Protein AF-A4WMM9-F1 (afdb_monomer_lite)

Foldseek 3Di:
DVVVVVVVVVVVVVVVVVVVVVVPDDDDDDDDDDDDDDDDDDDDDDDDDDDDDDDDDDDDDDDDDDDDDDDDDDDDDDDDDDDDDDDDDDDPDDPPDPPDFADKAKEKAFQWDPPLQQLLQVQQCVVVVLQVDFLADPWFPDKHWFADPVNVVVNCVPLANHSVSSVVLRVLALLHDAPVRVVVLVVVVVVQFVWDDKFFWFWQAWKFWFLDDDPPDGHGDTATETEGEQVRQQVQCCQFQVHGDGLQDLEKEWEPVCCVRDPQQDKIKMKGFRYWDDDPPPDTRTTIITIGIYGYTYTNHGYPGGHIYGYPNNVSRGTDGRPGTTIMIIIGRPLCNVLSNLSSLLSSLVSSLVCLVSLVVVCVSVVNPDSVVVNVVSVVSNVVSVVVNVVSCVVVVRD

Secondary structure (DSSP, 8-state):
-HHHHHHHHHHHHHHHHHHHHHTT-------------------------------------------------------------------------------EEEEEEE-S-TTHHHHHHHHHHHHHTGGGS-S-TTTEEEEEEEE-HHHHHHHTTSS--SHHHHHHHHHH-TT---HHHHHHHHHHHHTTS----EEEEEEEEEEEE-SEE-SS-EE--EEEEEEE-HHHHHHHHHHHTSSPPPTTSSEEEE-GGGGGTS-TT-EEEEEEEEEEE--SSS---EEEEEEEEEEEEE-SSEESS--EEEEHHHHHTTSPPPSS--EEEEEEEGGGHHHHHHHHHHHHHHHHHT-HHHHHHHHHHTT-S-THHHHHHHHHHHHHHHHHHHHHHHHTT--

pLDDT: mean 73.91, std 25.84, range [20.5, 98.44]

Organism: Pyrobaculum arsenaticum (strain DSM 13514 / JCM 11321 / PZ6) (NCBI:txid340102)

Radius of gyration: 29.29 Å; chains: 1; bounding box: 60×99×82 Å

Structure (mmCIF, N/CA/C/O backbone):
data_AF-A4WMM9-F1
#
_entry.id   AF-A4WMM9-F1
#
loop_
_atom_site.group_PDB
_atom_site.id
_atom_site.type_symbol
_atom_site.label_atom_id
_atom_site.label_alt_id
_atom_site.label_comp_id
_atom_site.label_asym_id
_atom_site.label_entity_id
_atom_site.label_seq_id
_atom_site.pdbx_PDB_ins_code
_atom_site.Cartn_x
_atom_site.Cartn_y
_atom_site.Cartn_z
_atom_site.occupancy
_atom_site.B_iso_or_equiv
_atom_site.auth_seq_id
_atom_site.auth_comp_id
_atom_site.auth_asym_id
_atom_site.auth_atom_id
_atom_site.pdbx_PDB_model_num
ATOM 1 N N . MET A 1 1 ? 8.704 61.345 -8.704 1.00 51.88 1 MET A N 1
ATOM 2 C CA . MET A 1 1 ? 9.148 59.951 -8.956 1.00 51.88 1 MET A CA 1
ATOM 3 C C . MET A 1 1 ? 8.765 58.938 -7.867 1.00 51.88 1 MET A C 1
ATOM 5 O O . MET A 1 1 ? 8.431 57.825 -8.236 1.00 51.88 1 MET A O 1
ATOM 9 N N . ARG A 1 2 ? 8.743 59.265 -6.562 1.00 49.59 2 ARG A N 1
ATOM 10 C CA . ARG A 1 2 ? 8.404 58.278 -5.503 1.00 49.59 2 ARG A CA 1
ATOM 11 C C . ARG A 1 2 ? 6.903 57.993 -5.297 1.00 49.59 2 ARG A C 1
ATOM 13 O O . ARG A 1 2 ? 6.556 56.898 -4.880 1.00 49.59 2 ARG A O 1
ATOM 20 N N . TRP A 1 3 ? 6.018 58.923 -5.657 1.00 40.81 3 TRP A N 1
ATOM 21 C CA . TRP A 1 3 ? 4.562 58.747 -5.518 1.00 40.81 3 TRP A CA 1
ATOM 22 C C . TRP A 1 3 ? 3.926 57.869 -6.606 1.00 40.81 3 TRP A C 1
ATOM 24 O O . TRP A 1 3 ? 2.980 57.141 -6.329 1.00 40.81 3 TRP A O 1
ATOM 34 N N . ALA A 1 4 ? 4.483 57.872 -7.822 1.00 47.44 4 ALA A N 1
ATOM 35 C CA . ALA A 1 4 ? 3.980 57.052 -8.924 1.00 47.44 4 ALA A CA 1
ATOM 36 C C . ALA A 1 4 ? 4.176 55.549 -8.665 1.00 47.44 4 ALA A C 1
ATOM 38 O O . ALA A 1 4 ? 3.280 54.776 -8.965 1.00 47.44 4 ALA A O 1
ATOM 39 N N . LEU A 1 5 ? 5.298 55.160 -8.042 1.00 48.28 5 LEU A N 1
ATOM 40 C CA . LEU A 1 5 ? 5.598 53.769 -7.672 1.00 48.28 5 LEU A CA 1
ATOM 41 C C . LEU A 1 5 ? 4.720 53.255 -6.521 1.00 48.28 5 LEU A C 1
ATOM 43 O O . LEU A 1 5 ? 4.349 52.085 -6.503 1.00 48.28 5 LEU A O 1
ATOM 47 N N . PHE A 1 6 ? 4.351 54.132 -5.583 1.00 56.47 6 PHE A N 1
ATOM 48 C CA . PHE A 1 6 ? 3.405 53.787 -4.520 1.00 56.47 6 PHE A CA 1
ATOM 49 C C . PHE A 1 6 ? 1.987 53.589 -5.069 1.00 56.47 6 PHE A C 1
ATOM 51 O O . PHE A 1 6 ? 1.308 52.643 -4.681 1.00 56.47 6 PHE A O 1
ATOM 58 N N . LEU A 1 7 ? 1.559 54.424 -6.021 1.00 57.28 7 LEU A N 1
ATOM 59 C CA . LEU A 1 7 ? 0.257 54.278 -6.674 1.00 57.28 7 LEU A CA 1
ATOM 60 C C . LEU A 1 7 ? 0.168 53.005 -7.526 1.00 57.28 7 LEU A C 1
ATOM 62 O O . LEU A 1 7 ? -0.847 52.318 -7.454 1.00 57.28 7 LEU A O 1
ATOM 66 N N . THR A 1 8 ? 1.219 52.617 -8.259 1.00 58.78 8 THR A N 1
ATOM 67 C CA . THR A 1 8 ? 1.220 51.331 -8.982 1.00 58.78 8 THR A CA 1
ATOM 68 C C . THR A 1 8 ? 1.204 50.134 -8.041 1.00 58.78 8 THR A C 1
ATOM 70 O O . THR A 1 8 ? 0.468 49.187 -8.300 1.00 58.78 8 THR A O 1
ATOM 73 N N . ALA A 1 9 ? 1.943 50.172 -6.929 1.00 58.72 9 ALA A N 1
ATOM 74 C CA . ALA A 1 9 ? 1.926 49.085 -5.950 1.00 58.72 9 ALA A CA 1
ATOM 75 C C . ALA A 1 9 ? 0.540 48.903 -5.304 1.00 58.72 9 ALA A C 1
ATOM 77 O O . ALA A 1 9 ? 0.071 47.775 -5.155 1.00 58.72 9 ALA A O 1
ATOM 78 N N . VAL A 1 10 ? -0.150 50.004 -4.987 1.00 68.81 10 VAL A N 1
ATOM 79 C CA . VAL A 1 10 ? -1.508 49.964 -4.420 1.00 68.81 10 VAL A CA 1
ATOM 80 C C . VAL A 1 10 ? -2.532 49.481 -5.451 1.00 68.81 10 VAL A C 1
ATOM 82 O O . VAL A 1 10 ? -3.365 48.641 -5.123 1.00 68.81 10 VAL A O 1
ATOM 85 N N . VAL A 1 11 ? -2.448 49.926 -6.710 1.00 64.69 11 VAL A N 1
ATOM 86 C CA . VAL A 1 11 ? -3.347 49.455 -7.782 1.00 64.69 11 VAL A CA 1
ATOM 87 C C . VAL A 1 11 ? -3.153 47.961 -8.056 1.00 64.69 11 VAL A C 1
ATOM 89 O O . VAL A 1 11 ? -4.136 47.237 -8.199 1.00 64.69 11 VAL A O 1
ATOM 92 N N . ILE A 1 12 ? -1.911 47.468 -8.056 1.00 65.69 12 ILE A N 1
ATOM 93 C CA . ILE A 1 12 ? -1.621 46.036 -8.221 1.00 65.69 12 ILE A CA 1
ATOM 94 C C . ILE A 1 12 ? -2.173 45.232 -7.037 1.00 65.69 12 ILE A C 1
ATOM 96 O O . ILE A 1 12 ? -2.803 44.200 -7.250 1.00 65.69 12 ILE A O 1
ATOM 100 N N . ALA A 1 13 ? -2.017 45.717 -5.802 1.00 63.16 13 ALA A N 1
ATOM 101 C CA . ALA A 1 13 ? -2.561 45.044 -4.623 1.00 63.16 13 ALA A CA 1
ATOM 102 C C . ALA A 1 13 ? -4.100 44.967 -4.646 1.00 63.16 13 ALA A C 1
ATOM 104 O O . ALA A 1 13 ? -4.667 43.928 -4.312 1.00 63.16 13 ALA A O 1
ATOM 105 N N . VAL A 1 14 ? -4.779 46.026 -5.104 1.00 68.19 14 VAL A N 1
ATOM 106 C CA . VAL A 1 14 ? -6.246 46.050 -5.244 1.00 68.19 14 VAL A CA 1
ATOM 107 C C . VAL A 1 14 ? -6.721 45.124 -6.369 1.00 68.19 14 VAL A C 1
ATOM 109 O O . VAL A 1 14 ? -7.717 44.424 -6.196 1.00 68.19 14 VAL A O 1
ATOM 112 N N . LEU A 1 15 ? -5.998 45.047 -7.491 1.00 59.00 15 LEU A N 1
ATOM 113 C CA . LEU A 1 15 ? -6.321 44.129 -8.590 1.00 59.00 15 LEU A CA 1
ATOM 114 C C . LEU A 1 15 ? -6.115 42.658 -8.200 1.00 59.00 15 LEU A C 1
ATOM 116 O O . LEU A 1 15 ? -6.938 41.814 -8.550 1.00 59.00 15 LEU A O 1
ATOM 120 N N . VAL A 1 16 ? -5.066 42.351 -7.431 1.00 61.44 16 VAL A N 1
ATOM 121 C CA . VAL A 1 16 ? -4.812 40.995 -6.915 1.00 61.44 16 VAL A CA 1
ATOM 122 C C . VAL A 1 16 ? -5.872 40.600 -5.886 1.00 61.44 16 VAL A C 1
ATOM 124 O O . VAL A 1 16 ? -6.413 39.499 -5.965 1.00 61.44 16 VAL A O 1
ATOM 127 N N . ALA A 1 17 ? -6.247 41.504 -4.977 1.00 62.44 17 ALA A N 1
ATOM 128 C CA . ALA A 1 17 ? -7.333 41.256 -4.031 1.00 62.44 17 ALA A CA 1
ATOM 129 C C . ALA A 1 17 ? -8.687 41.068 -4.743 1.00 62.44 17 ALA A C 1
ATOM 131 O O . ALA A 1 17 ? -9.438 40.159 -4.396 1.00 62.44 17 ALA A O 1
ATOM 132 N N . GLY A 1 18 ? -8.971 41.859 -5.785 1.00 56.75 18 GLY A N 1
ATOM 133 C CA . GLY A 1 18 ? -10.176 41.722 -6.608 1.00 56.75 18 GLY A CA 1
ATOM 134 C C . GLY A 1 18 ? -10.239 40.401 -7.381 1.00 56.75 18 GLY A C 1
ATOM 135 O O . GLY A 1 18 ? -11.294 39.773 -7.424 1.00 56.75 18 GLY A O 1
ATOM 136 N N . ALA A 1 19 ? -9.114 39.933 -7.931 1.00 51.94 19 ALA A N 1
ATOM 137 C CA . ALA A 1 19 ? -9.034 38.651 -8.635 1.00 51.94 19 ALA A CA 1
ATOM 138 C C . ALA A 1 19 ? -9.226 37.449 -7.693 1.00 51.94 19 ALA A C 1
ATOM 140 O O . ALA A 1 19 ? -9.904 36.486 -8.049 1.00 51.94 19 ALA A O 1
ATOM 141 N N . ILE A 1 20 ? -8.693 37.529 -6.469 1.00 54.03 20 ILE A N 1
ATOM 142 C CA . ILE A 1 20 ? -8.886 36.499 -5.437 1.00 54.03 20 ILE A CA 1
ATOM 143 C C . ILE A 1 20 ? -10.347 36.475 -4.965 1.00 54.03 20 ILE A C 1
ATOM 145 O O . ILE A 1 20 ? -10.908 35.402 -4.749 1.00 54.03 20 ILE A O 1
ATOM 149 N N . TRP A 1 21 ? -10.996 37.638 -4.861 1.00 47.94 21 TRP A N 1
ATOM 150 C CA . TRP A 1 21 ? -12.397 37.724 -4.445 1.00 47.94 21 TRP A CA 1
ATOM 151 C C . TRP A 1 21 ? -13.375 37.287 -5.549 1.00 47.94 21 TRP A C 1
ATOM 153 O O . TRP A 1 21 ? -14.373 36.627 -5.263 1.00 47.94 21 TRP A O 1
ATOM 163 N N . ALA A 1 22 ? -13.063 37.566 -6.819 1.00 50.50 22 ALA A N 1
ATOM 164 C CA . ALA A 1 22 ? -13.851 37.110 -7.967 1.00 50.50 22 ALA A CA 1
ATOM 165 C C . ALA A 1 22 ? -13.714 35.597 -8.235 1.00 50.50 22 ALA A C 1
ATOM 167 O O . ALA A 1 22 ? -14.655 34.978 -8.728 1.00 50.50 22 ALA A O 1
ATOM 168 N N . GLY A 1 23 ? -12.580 34.987 -7.873 1.00 39.09 23 GLY A N 1
ATOM 169 C CA . GLY A 1 23 ? -12.356 33.541 -7.986 1.00 39.09 23 GLY A CA 1
ATOM 170 C C . GLY A 1 23 ? -13.050 32.691 -6.914 1.00 39.09 23 GLY A C 1
ATOM 171 O O . GLY A 1 23 ? -13.033 31.467 -7.013 1.00 39.09 23 GLY A O 1
ATOM 172 N N . ALA A 1 24 ? -13.663 33.312 -5.899 1.00 40.22 24 ALA A N 1
ATOM 173 C CA . ALA A 1 24 ? -14.235 32.626 -4.738 1.00 40.22 24 ALA A CA 1
ATOM 174 C C . ALA A 1 24 ? -15.775 32.516 -4.739 1.00 40.22 24 ALA A C 1
ATOM 176 O O . ALA A 1 24 ? -16.354 32.132 -3.723 1.00 40.22 24 ALA A O 1
ATOM 177 N N . GLN A 1 25 ? -16.466 32.813 -5.850 1.00 33.28 25 GLN A N 1
ATOM 178 C CA . GLN A 1 25 ? -17.899 32.506 -5.970 1.00 33.28 25 GLN A CA 1
ATOM 179 C C . GLN A 1 25 ? -18.149 31.216 -6.766 1.00 33.28 25 GLN A C 1
ATOM 181 O O . GLN A 1 25 ? -17.789 31.148 -7.942 1.00 33.28 25 GLN A O 1
ATOM 186 N N . PRO A 1 26 ? -18.842 30.215 -6.191 1.00 40.00 26 PRO A N 1
ATOM 187 C CA . PRO A 1 26 ? -19.345 29.086 -6.952 1.00 40.00 26 PRO A CA 1
ATOM 188 C C . PRO A 1 26 ? -20.655 29.497 -7.637 1.00 40.00 26 PRO A C 1
ATOM 190 O O . PRO A 1 26 ? -21.659 29.772 -6.978 1.00 40.00 26 PRO A O 1
ATOM 193 N N . ARG A 1 27 ? -20.674 29.529 -8.971 1.00 30.80 27 ARG A N 1
ATOM 194 C CA . ARG A 1 27 ? -21.920 29.546 -9.751 1.00 30.80 27 ARG A CA 1
ATOM 195 C C . ARG A 1 27 ? -21.920 28.380 -10.725 1.00 30.80 27 ARG A C 1
ATOM 197 O O . ARG A 1 27 ? -21.039 28.254 -11.567 1.00 30.80 27 ARG A O 1
ATOM 204 N N . GLY A 1 28 ? -22.902 27.507 -10.535 1.00 27.38 28 GLY A N 1
ATOM 205 C CA . GLY A 1 28 ? -23.141 26.345 -11.369 1.00 27.38 28 GLY A CA 1
ATOM 206 C C . GLY A 1 28 ? -23.859 26.654 -12.684 1.00 27.38 28 GLY A C 1
ATOM 207 O O . GLY A 1 28 ? -24.421 27.726 -12.876 1.00 27.38 28 GLY A O 1
ATOM 208 N N . ALA A 1 29 ? -23.866 25.605 -13.506 1.00 27.69 29 ALA A N 1
ATOM 209 C CA . ALA A 1 29 ? -24.785 25.253 -14.587 1.00 27.69 29 ALA A CA 1
ATOM 210 C C . ALA A 1 29 ? -24.895 26.129 -15.861 1.00 27.69 29 ALA A C 1
ATOM 212 O O . ALA A 1 29 ? -25.306 27.284 -15.841 1.00 27.69 29 ALA A O 1
ATOM 213 N N . SER A 1 30 ? -24.748 25.400 -16.981 1.00 27.20 30 SER A N 1
ATOM 214 C CA . SER A 1 30 ? -25.452 25.498 -18.278 1.00 27.20 30 SER A CA 1
ATOM 215 C C . SER A 1 30 ? -24.702 26.061 -19.504 1.00 27.20 30 SER A C 1
ATOM 217 O O . SER A 1 30 ? -24.240 27.192 -19.512 1.00 27.20 30 SER A O 1
ATOM 219 N N . GLY A 1 31 ? -24.665 25.238 -20.567 1.00 23.50 31 GLY A N 1
ATOM 220 C CA . GLY A 1 31 ? -25.195 25.603 -21.892 1.00 23.50 31 GLY A CA 1
ATOM 221 C C . GLY A 1 31 ? -24.289 26.260 -22.952 1.00 23.50 31 GLY A C 1
ATOM 222 O O . GLY A 1 31 ? -24.132 27.467 -22.956 1.00 23.50 31 GLY A O 1
ATOM 223 N N . ALA A 1 32 ? -23.887 25.447 -23.942 1.00 25.61 32 ALA A N 1
ATOM 224 C CA . ALA A 1 32 ? -23.883 25.698 -25.401 1.00 25.61 32 ALA A CA 1
ATOM 225 C C . ALA A 1 32 ? -22.975 26.770 -26.090 1.00 25.61 32 ALA A C 1
ATOM 227 O O . ALA A 1 32 ? -23.178 27.967 -25.957 1.00 25.61 32 ALA A O 1
ATOM 228 N N . VAL A 1 33 ? -22.093 26.247 -26.971 1.00 26.09 33 VAL A N 1
ATOM 229 C CA . VAL A 1 33 ? -21.741 26.626 -28.376 1.00 26.09 33 VAL A CA 1
ATOM 230 C C . VAL A 1 33 ? -21.338 28.077 -28.733 1.00 26.09 33 VAL A C 1
ATOM 232 O O . VAL A 1 33 ? -22.182 28.961 -28.712 1.00 26.09 33 VAL A O 1
ATOM 235 N N . ALA A 1 34 ? -20.115 28.272 -29.277 1.00 25.88 34 ALA A N 1
ATOM 236 C CA . ALA A 1 34 ? -19.846 28.727 -30.667 1.00 25.88 34 ALA A CA 1
ATOM 237 C C . ALA A 1 34 ? -18.336 28.937 -30.975 1.00 25.88 34 ALA A C 1
ATOM 239 O O . ALA A 1 34 ? -17.499 28.974 -30.081 1.00 25.88 34 ALA A O 1
ATOM 240 N N . VAL A 1 35 ? -18.040 29.000 -32.277 1.00 28.62 35 VAL A N 1
ATOM 241 C CA . VAL A 1 35 ? -16.791 28.789 -33.042 1.00 28.62 35 VAL A CA 1
ATOM 242 C C . VAL A 1 35 ? -16.050 30.109 -33.397 1.00 28.62 35 VAL A C 1
ATOM 244 O O . VAL A 1 35 ? -16.637 31.175 -33.256 1.00 28.62 35 VAL A O 1
ATOM 247 N N . GLU A 1 36 ? -14.819 29.973 -33.944 1.00 26.64 36 GLU A N 1
ATOM 248 C CA . GLU A 1 36 ? -13.979 30.920 -34.748 1.00 26.64 36 GLU A CA 1
ATOM 249 C C . GLU A 1 36 ? -13.044 31.895 -33.981 1.00 26.64 36 GLU A C 1
ATOM 251 O O . GLU A 1 36 ? -13.459 32.535 -33.030 1.00 26.64 36 GLU A O 1
ATOM 256 N N . GLY A 1 37 ? -11.756 32.119 -34.311 1.00 22.78 37 GLY A N 1
ATOM 257 C CA . GLY A 1 37 ? -10.853 31.606 -35.349 1.00 22.78 37 GLY A CA 1
ATOM 258 C C . GLY A 1 37 ? -9.458 32.301 -35.338 1.00 22.78 37 GLY A C 1
ATOM 259 O O . GLY A 1 37 ? -9.309 33.408 -34.834 1.00 22.78 37 GLY A O 1
ATOM 260 N N . ALA A 1 38 ? -8.471 31.622 -35.952 1.00 23.61 38 ALA A N 1
ATOM 261 C CA . ALA A 1 38 ? -7.243 32.094 -36.638 1.00 23.61 38 ALA A CA 1
ATOM 262 C C . ALA A 1 38 ? -6.073 32.807 -35.895 1.00 23.61 38 ALA A C 1
ATOM 264 O O . ALA A 1 38 ? -6.163 33.977 -35.536 1.00 23.61 38 ALA A O 1
ATOM 265 N N . LYS A 1 39 ? -4.875 32.180 -35.896 1.00 26.81 39 LYS A N 1
ATOM 266 C CA . LYS A 1 39 ? -3.739 32.470 -36.822 1.00 26.81 39 LYS A CA 1
ATOM 267 C C . LYS A 1 39 ? -2.456 31.692 -36.447 1.00 26.81 39 LYS A C 1
ATOM 269 O O . LYS A 1 39 ? -1.956 31.792 -35.333 1.00 26.81 39 LYS A O 1
ATOM 274 N N . THR A 1 40 ? -1.921 30.958 -37.422 1.00 25.16 40 THR A N 1
ATOM 275 C CA . THR A 1 40 ? -0.584 30.329 -37.485 1.00 25.16 40 THR A CA 1
ATOM 276 C C . THR A 1 40 ? 0.528 31.366 -37.741 1.00 25.16 40 THR A C 1
ATOM 278 O O . THR A 1 40 ? 0.237 32.478 -38.191 1.00 25.16 40 THR A O 1
ATOM 281 N N . PRO A 1 41 ? 1.809 30.999 -37.524 1.00 30.00 41 PRO A N 1
ATOM 282 C CA . PRO A 1 41 ? 2.632 30.727 -38.703 1.00 30.00 41 PRO A CA 1
ATOM 283 C C . PRO A 1 41 ? 3.501 29.457 -38.634 1.00 30.00 41 PRO A C 1
ATOM 285 O O . PRO A 1 41 ? 3.893 28.954 -37.587 1.00 30.00 41 PRO A O 1
ATOM 288 N N . THR A 1 42 ? 3.749 28.999 -39.853 1.00 23.95 42 THR A N 1
ATOM 289 C CA . THR A 1 42 ? 4.448 27.856 -40.443 1.00 23.95 42 THR A CA 1
ATOM 290 C C . THR A 1 42 ? 5.944 27.720 -40.103 1.00 23.95 42 THR A C 1
ATOM 292 O O . THR A 1 42 ? 6.666 28.714 -40.112 1.00 23.95 42 THR A O 1
ATOM 295 N N . TYR A 1 43 ? 6.441 26.479 -39.991 1.00 22.64 43 TYR A N 1
ATOM 296 C CA . TYR A 1 43 ? 7.759 26.085 -40.519 1.00 22.64 43 TYR A CA 1
ATOM 297 C C . TYR A 1 43 ? 7.710 24.643 -41.063 1.00 22.64 43 TYR A C 1
ATOM 299 O O . TYR A 1 43 ? 6.896 23.835 -40.623 1.00 22.64 43 TYR A O 1
ATOM 307 N N . VAL A 1 44 ? 8.529 24.395 -42.084 1.00 24.86 44 VAL A N 1
ATOM 308 C CA . VAL A 1 44 ? 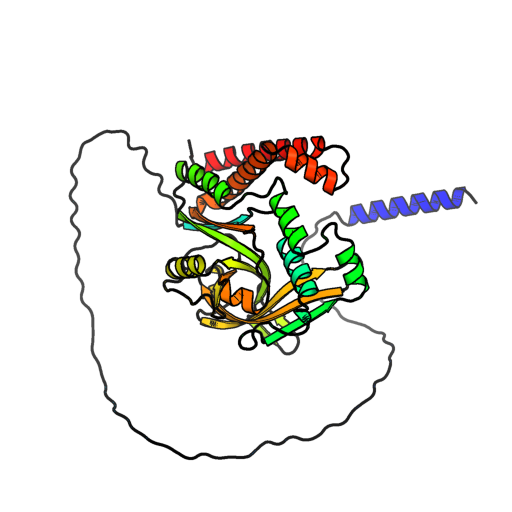8.422 23.368 -43.134 1.00 24.86 44 VAL A CA 1
ATOM 309 C C . VAL A 1 44 ? 9.202 22.079 -42.805 1.00 24.86 44 VAL A C 1
ATOM 311 O O . VAL A 1 44 ? 10.220 22.117 -42.120 1.00 24.86 44 VAL A O 1
ATOM 314 N N . GLU A 1 45 ? 8.679 20.968 -43.335 1.00 25.00 45 GLU A N 1
ATOM 315 C CA . GLU A 1 45 ? 9.159 19.570 -43.394 1.00 25.00 45 GLU A CA 1
ATOM 316 C C . GLU A 1 45 ? 10.605 19.354 -43.898 1.00 25.00 45 GLU A C 1
ATOM 318 O O . GLU A 1 45 ? 11.179 20.207 -44.578 1.00 25.00 45 GLU A O 1
ATOM 323 N N . PRO A 1 46 ? 11.127 18.121 -43.727 1.00 23.61 46 PRO A N 1
ATOM 324 C CA . PRO A 1 46 ? 11.476 17.362 -44.927 1.00 23.61 46 PRO A CA 1
ATOM 325 C C . PRO A 1 46 ? 10.822 15.973 -45.001 1.00 23.61 46 PRO A C 1
ATOM 327 O O . PRO A 1 46 ? 10.771 15.207 -44.040 1.00 23.61 46 PRO A O 1
ATOM 330 N N . SER A 1 47 ? 10.367 15.691 -46.220 1.00 23.69 47 SER A N 1
ATOM 331 C CA . SER A 1 47 ? 9.724 14.485 -46.740 1.00 23.69 47 SER A CA 1
ATOM 332 C C . SER A 1 47 ? 10.686 13.293 -46.878 1.00 23.69 47 SER A C 1
ATOM 334 O O . SER A 1 47 ? 11.853 13.479 -47.225 1.00 23.69 47 SER A O 1
ATOM 336 N N . ALA A 1 48 ? 10.178 12.065 -46.716 1.00 24.19 48 ALA A N 1
ATOM 337 C CA . ALA A 1 48 ? 10.789 10.857 -47.278 1.00 24.19 48 ALA A CA 1
ATOM 338 C C . ALA A 1 48 ? 9.724 9.802 -47.659 1.00 24.19 48 ALA A C 1
ATOM 340 O O . ALA A 1 48 ? 9.100 9.176 -46.810 1.00 24.19 48 ALA A O 1
ATOM 341 N N . ALA A 1 49 ? 9.533 9.687 -48.975 1.00 22.97 49 ALA A N 1
ATOM 342 C CA . ALA A 1 49 ? 9.036 8.594 -49.821 1.00 22.97 49 ALA A CA 1
ATOM 343 C C . ALA A 1 49 ? 8.546 7.247 -49.209 1.00 22.97 49 ALA A C 1
ATOM 345 O O . ALA A 1 49 ? 9.270 6.551 -48.504 1.00 22.97 49 ALA A O 1
ATOM 346 N N . LEU A 1 50 ? 7.355 6.818 -49.659 1.00 24.98 50 LEU A N 1
ATOM 347 C CA . LEU A 1 50 ? 6.926 5.411 -49.891 1.00 24.98 50 LEU A CA 1
ATOM 348 C C . LEU A 1 50 ? 7.562 4.875 -51.209 1.00 24.98 50 LEU A C 1
ATOM 350 O O . LEU A 1 50 ? 8.037 5.735 -51.957 1.00 24.98 50 LEU A O 1
ATOM 354 N N . PRO A 1 51 ? 7.526 3.568 -51.617 1.00 32.72 51 PRO A N 1
ATOM 355 C CA . PRO A 1 51 ? 6.717 2.389 -51.191 1.00 32.72 51 PRO A CA 1
ATOM 356 C C . PRO A 1 51 ? 7.585 1.062 -51.150 1.00 32.72 51 PRO A C 1
ATOM 358 O O . PRO A 1 51 ? 8.803 1.205 -51.040 1.00 32.72 51 PRO A O 1
ATOM 361 N N . PRO A 1 52 ? 7.097 -0.211 -51.283 1.00 32.22 52 PRO A N 1
ATOM 362 C CA . PRO A 1 52 ? 5.724 -0.717 -51.405 1.00 32.22 52 PRO A CA 1
ATOM 363 C C . PRO A 1 52 ? 5.309 -1.917 -50.520 1.00 32.22 52 PRO A C 1
ATOM 365 O O . PRO A 1 52 ? 6.096 -2.650 -49.929 1.00 32.22 52 PRO A O 1
ATOM 368 N N . SER A 1 53 ? 3.988 -2.092 -50.524 1.00 28.77 53 SER A N 1
ATOM 369 C CA . SER A 1 53 ? 3.181 -3.269 -50.197 1.00 28.77 53 SER A CA 1
ATOM 370 C C . SER A 1 53 ? 3.695 -4.600 -50.761 1.00 28.77 53 SER A C 1
ATOM 372 O O . SER A 1 53 ? 4.126 -4.659 -51.913 1.00 28.77 53 SER A O 1
ATOM 374 N N . GLY A 1 54 ? 3.476 -5.679 -50.005 1.00 22.11 54 GLY A N 1
ATOM 375 C CA . GLY A 1 54 ? 3.539 -7.061 -50.480 1.00 22.11 54 GLY A CA 1
ATOM 376 C C . GLY A 1 54 ? 2.567 -7.949 -49.702 1.00 22.11 54 GLY A C 1
ATOM 377 O O . GLY A 1 54 ? 2.936 -8.538 -48.691 1.00 22.11 54 GLY A O 1
ATOM 378 N N . GLU A 1 55 ? 1.320 -8.023 -50.166 1.00 25.17 55 GLU A N 1
ATOM 379 C CA . GLU A 1 55 ? 0.444 -9.170 -49.915 1.00 25.17 55 GLU A CA 1
ATOM 380 C C . GLU A 1 55 ? 0.822 -10.326 -50.860 1.00 25.17 55 GLU A C 1
ATOM 382 O O . GLU A 1 55 ? 1.221 -10.095 -52.001 1.00 25.17 55 GLU A O 1
ATOM 387 N N . ALA A 1 56 ? 0.580 -11.550 -50.375 1.00 23.42 56 ALA A N 1
ATOM 388 C CA . ALA A 1 56 ? 0.495 -12.838 -51.080 1.00 23.42 56 ALA A CA 1
ATOM 389 C C . ALA A 1 56 ? 1.770 -13.700 -51.253 1.00 23.42 56 ALA A C 1
ATOM 391 O O . ALA A 1 56 ? 2.499 -13.595 -52.234 1.00 23.42 56 ALA A O 1
ATOM 392 N N . ALA A 1 57 ? 1.904 -14.699 -50.369 1.00 24.78 57 ALA A N 1
ATOM 393 C CA . ALA A 1 57 ? 2.163 -16.111 -50.709 1.00 24.78 57 ALA A CA 1
ATOM 394 C C . ALA A 1 57 ? 1.755 -16.979 -49.489 1.00 24.78 57 ALA A C 1
ATOM 396 O O . ALA A 1 57 ? 2.365 -16.870 -48.434 1.00 24.78 57 ALA A O 1
ATOM 397 N N . LEU A 1 58 ? 0.558 -17.579 -49.443 1.00 23.48 58 LEU A N 1
ATOM 398 C CA . LEU A 1 58 ? 0.100 -18.838 -50.066 1.00 23.48 58 LEU A CA 1
ATOM 399 C C . LEU A 1 58 ? 0.633 -20.140 -49.429 1.00 23.48 58 LEU A C 1
ATOM 401 O O . LEU A 1 58 ? 1.814 -20.439 -49.535 1.00 23.48 58 LEU A O 1
ATOM 405 N N . ARG A 1 59 ? -0.353 -20.951 -48.994 1.00 22.88 59 ARG A N 1
ATOM 406 C CA . ARG A 1 59 ? -0.442 -22.436 -48.957 1.00 22.88 59 ARG A CA 1
ATOM 407 C C . ARG A 1 59 ? 0.378 -23.163 -47.878 1.00 22.88 59 ARG A C 1
ATOM 409 O O . ARG A 1 59 ? 1.572 -22.960 -47.775 1.00 22.88 59 ARG A O 1
ATOM 416 N N . ALA A 1 60 ? -0.245 -23.885 -46.939 1.00 24.02 60 ALA A N 1
ATOM 417 C CA . ALA A 1 60 ? -1.103 -25.089 -47.032 1.00 24.02 60 ALA A CA 1
ATOM 418 C C . ALA A 1 60 ? -0.310 -26.398 -47.226 1.00 24.02 60 ALA A C 1
ATOM 420 O O . ALA A 1 60 ? 0.690 -26.387 -47.930 1.00 24.02 60 ALA A O 1
ATOM 421 N N . GLU A 1 61 ? -0.860 -27.479 -46.640 1.00 23.08 61 GLU A N 1
ATOM 422 C CA . GLU A 1 61 ? -0.390 -28.887 -46.532 1.00 23.08 61 GLU A CA 1
ATOM 423 C C . GLU A 1 61 ? 0.467 -29.169 -45.278 1.00 23.08 61 GLU A C 1
ATOM 425 O O . GLU A 1 61 ? 1.425 -28.458 -45.016 1.00 23.08 61 GLU A O 1
ATOM 430 N N . HIS A 1 62 ? 0.191 -30.126 -44.380 1.00 23.97 62 HIS A N 1
ATOM 431 C CA . HIS A 1 62 ? -0.660 -31.333 -44.320 1.00 23.97 62 HIS A CA 1
ATOM 432 C C . HIS A 1 62 ? -1.037 -31.571 -42.830 1.00 23.97 62 HIS A C 1
ATOM 434 O O . HIS A 1 62 ? -0.192 -31.389 -41.961 1.00 23.97 62 HIS A O 1
ATOM 440 N N . SER A 1 63 ? -2.299 -31.740 -42.408 1.00 23.39 63 SER A N 1
ATOM 441 C CA . SER A 1 63 ? -3.196 -32.920 -42.447 1.00 23.39 63 SER A CA 1
ATOM 442 C C . SER A 1 63 ? -2.723 -34.177 -41.694 1.00 23.39 63 SER A C 1
ATOM 444 O O . SER A 1 63 ? -1.785 -34.826 -42.137 1.00 23.39 63 SER A O 1
ATOM 446 N N . HIS A 1 64 ? -3.441 -34.528 -40.614 1.00 25.77 64 HIS A N 1
ATOM 447 C CA . HIS A 1 64 ? -4.120 -35.810 -40.288 1.00 25.77 64 HIS A CA 1
ATOM 448 C C . HIS A 1 64 ? -4.659 -35.661 -38.840 1.00 25.77 64 HIS A C 1
ATOM 450 O O . HIS A 1 64 ? -3.887 -35.320 -37.954 1.00 25.77 64 HIS A O 1
ATOM 456 N N . GLY A 1 65 ? -5.968 -35.671 -38.530 1.00 22.39 65 GLY A N 1
ATOM 457 C CA . GLY A 1 65 ? -7.001 -36.708 -38.754 1.00 22.39 65 GLY A CA 1
ATOM 458 C C . GLY A 1 65 ? -7.013 -37.647 -37.527 1.00 22.39 65 GLY A C 1
ATOM 459 O O . GLY A 1 65 ? -5.943 -38.100 -37.155 1.00 22.39 65 GLY A O 1
ATOM 460 N N . ALA A 1 66 ? -8.088 -37.991 -36.806 1.00 24.69 66 ALA A N 1
ATOM 461 C CA . ALA A 1 66 ? -9.545 -37.958 -36.978 1.00 24.69 66 ALA A CA 1
ATOM 462 C C . ALA A 1 66 ? -10.198 -38.028 -35.559 1.00 24.69 66 ALA A C 1
ATOM 464 O O . ALA A 1 66 ? -9.582 -38.559 -34.641 1.00 24.69 66 ALA A O 1
ATOM 465 N N . SER A 1 67 ? -11.279 -37.295 -35.260 1.00 23.70 67 SER A N 1
ATOM 466 C CA . SER A 1 67 ? -12.713 -37.675 -35.308 1.00 23.70 67 SER A CA 1
ATOM 467 C C . SER A 1 67 ? -13.156 -38.846 -34.409 1.00 23.70 67 SER A C 1
ATOM 469 O O . SER A 1 67 ? -12.740 -39.980 -34.626 1.00 23.70 67 SER A O 1
ATOM 471 N N . ALA A 1 68 ? -14.084 -38.561 -33.483 1.00 25.56 68 ALA A N 1
ATOM 472 C CA . ALA A 1 68 ? -15.326 -39.323 -33.306 1.00 25.56 68 ALA A CA 1
ATOM 473 C C . ALA A 1 68 ? -16.370 -38.477 -32.542 1.00 25.56 68 ALA A C 1
ATOM 475 O O . ALA A 1 68 ? -16.142 -38.046 -31.412 1.00 25.56 68 ALA A O 1
ATOM 476 N N . ASP A 1 69 ? -17.494 -38.245 -33.217 1.00 23.66 69 ASP A N 1
ATOM 477 C CA . ASP A 1 69 ? -18.753 -37.655 -32.756 1.00 23.66 69 ASP A CA 1
ATOM 478 C C . ASP A 1 69 ? -19.554 -38.565 -31.809 1.00 23.66 69 ASP A C 1
ATOM 480 O O . ASP A 1 69 ? -19.443 -39.789 -31.880 1.00 23.66 69 ASP A O 1
ATOM 484 N N . ALA A 1 70 ? -20.439 -37.919 -31.032 1.00 24.69 70 ALA A N 1
ATOM 485 C CA . ALA A 1 70 ? -21.814 -38.293 -30.628 1.00 24.69 70 ALA A CA 1
ATOM 486 C C . ALA A 1 70 ? -22.060 -37.804 -29.182 1.00 24.69 70 ALA A C 1
ATOM 488 O O . ALA A 1 70 ? -21.250 -38.057 -28.303 1.00 24.69 70 ALA A O 1
ATOM 489 N N . GLY A 1 71 ? -23.117 -37.093 -28.789 1.00 20.50 71 GLY A N 1
ATOM 490 C CA . GLY A 1 71 ? -24.427 -36.868 -29.384 1.00 20.50 71 GLY A CA 1
ATOM 491 C C . GLY A 1 71 ? -25.511 -37.109 -28.316 1.00 20.50 71 GLY A C 1
ATOM 492 O O . GLY A 1 71 ? -25.676 -38.237 -27.876 1.00 20.50 71 GLY A O 1
ATOM 493 N N . LEU A 1 72 ? -26.276 -36.054 -27.993 1.00 24.34 72 LEU A N 1
ATOM 494 C CA . LEU A 1 72 ? -27.693 -36.051 -27.562 1.00 24.34 72 LEU A CA 1
ATOM 495 C C . LEU A 1 72 ? -28.114 -36.323 -26.087 1.00 24.34 72 LEU A C 1
ATOM 497 O O . LEU A 1 72 ? -28.045 -37.431 -25.578 1.00 24.34 72 LEU A O 1
ATOM 501 N N . GLN A 1 73 ? -28.770 -35.282 -25.539 1.00 23.42 73 GLN A N 1
ATOM 502 C CA . GLN A 1 73 ? -30.131 -35.245 -24.944 1.00 23.42 73 GLN A CA 1
ATOM 503 C C . GLN A 1 73 ? -30.453 -35.743 -23.515 1.00 23.42 73 GLN A C 1
ATOM 505 O O . GLN A 1 73 ? -30.114 -36.842 -23.102 1.00 23.42 73 GLN A O 1
ATOM 510 N N . GLY A 1 74 ? -31.325 -34.942 -22.871 1.00 23.52 74 GLY A N 1
ATOM 511 C CA . GLY A 1 74 ? -32.272 -35.316 -21.803 1.00 23.52 74 GLY A CA 1
ATOM 512 C C . GLY A 1 74 ? -31.828 -34.874 -20.403 1.00 23.52 74 GLY A C 1
ATOM 513 O O . GLY A 1 74 ? -30.710 -35.148 -20.008 1.00 23.52 74 GLY A O 1
ATOM 514 N N . GLY A 1 75 ? -32.593 -34.181 -19.558 1.00 22.75 75 GLY A N 1
ATOM 515 C CA . GLY A 1 75 ? -34.013 -33.852 -19.552 1.00 22.75 75 GLY A CA 1
ATOM 516 C C . GLY A 1 75 ? -34.502 -33.794 -18.095 1.00 22.75 75 GLY A C 1
ATOM 517 O O . GLY A 1 75 ? -34.669 -34.833 -17.479 1.00 22.75 75 GLY A O 1
ATOM 518 N N . GLY A 1 76 ? -34.762 -32.586 -17.584 1.00 23.22 76 GLY A N 1
ATOM 519 C CA . GLY A 1 76 ? -35.791 -32.296 -16.572 1.00 23.22 76 GLY A CA 1
ATOM 520 C C . GLY A 1 76 ? -35.554 -32.611 -15.074 1.00 23.22 76 GLY A C 1
ATOM 521 O O . GLY A 1 76 ? -34.718 -33.436 -14.732 1.00 23.22 76 GLY A O 1
ATOM 522 N N . PRO A 1 77 ? -36.291 -31.914 -14.176 1.00 47.53 77 PRO A N 1
ATOM 523 C CA . PRO A 1 77 ? -35.947 -31.657 -12.764 1.00 47.53 77 PRO A CA 1
ATOM 524 C C . PRO A 1 77 ? -36.789 -32.490 -11.774 1.00 47.53 77 PRO A C 1
ATOM 526 O O . PRO A 1 77 ? -37.763 -33.073 -12.221 1.00 47.53 77 PRO A O 1
ATOM 529 N N . LEU A 1 78 ? -36.502 -32.482 -10.452 1.00 26.97 78 LEU A N 1
ATOM 530 C CA . LEU A 1 78 ? -37.503 -32.721 -9.379 1.00 26.97 78 LEU A CA 1
ATOM 531 C C . LEU A 1 78 ? -36.994 -32.435 -7.933 1.00 26.97 78 LEU A C 1
ATOM 533 O O . LEU A 1 78 ? -36.065 -33.060 -7.436 1.00 26.97 78 LEU A O 1
ATOM 537 N N . ASN A 1 79 ? -37.673 -31.463 -7.310 1.00 25.25 79 ASN A N 1
ATOM 538 C CA . ASN A 1 79 ? -38.032 -31.163 -5.905 1.00 25.25 79 ASN A CA 1
ATOM 539 C C . ASN A 1 79 ? -37.716 -32.107 -4.713 1.00 25.25 79 ASN A C 1
ATOM 541 O O . ASN A 1 79 ? -37.853 -33.320 -4.810 1.00 25.25 79 ASN A O 1
ATOM 545 N N . GLY A 1 80 ? -37.586 -31.479 -3.524 1.00 24.92 80 GLY A N 1
ATOM 546 C CA . GLY A 1 80 ? -38.053 -32.001 -2.215 1.00 24.92 80 GLY A CA 1
ATOM 547 C C . GLY A 1 80 ? -37.150 -31.641 -1.017 1.00 24.92 80 GLY A C 1
ATOM 548 O O . GLY A 1 80 ? -36.146 -32.300 -0.801 1.00 24.92 80 GLY A O 1
ATOM 549 N N . TRP A 1 81 ? -37.332 -30.497 -0.338 1.00 24.03 81 TRP A N 1
ATOM 550 C CA . TRP A 1 81 ? -38.046 -30.340 0.956 1.00 24.03 81 TRP A CA 1
ATOM 551 C C . TRP A 1 81 ? -37.586 -31.255 2.114 1.00 24.03 81 TRP A C 1
ATOM 553 O O . TRP A 1 81 ? -37.892 -32.439 2.102 1.00 24.03 81 TRP A O 1
ATOM 563 N N . ALA A 1 82 ? -36.981 -30.676 3.166 1.00 26.11 82 ALA A N 1
ATOM 564 C CA . ALA A 1 82 ? -37.560 -30.579 4.526 1.00 26.11 82 ALA A CA 1
ATOM 565 C C . ALA A 1 82 ? -36.503 -30.237 5.602 1.00 26.11 82 ALA A C 1
ATOM 567 O O . ALA A 1 82 ? -35.451 -30.862 5.701 1.00 26.11 82 ALA A O 1
ATOM 568 N N . ALA A 1 83 ? -36.835 -29.254 6.441 1.00 28.47 83 ALA A N 1
ATOM 569 C CA . ALA A 1 83 ? -36.162 -28.925 7.698 1.00 28.47 83 ALA A CA 1
ATOM 570 C C . ALA A 1 83 ? -36.627 -29.844 8.846 1.00 28.47 83 ALA A C 1
ATOM 572 O O . ALA A 1 83 ? -37.729 -30.393 8.771 1.00 28.47 83 ALA A O 1
ATOM 573 N N . PRO A 1 84 ? -35.906 -29.860 9.981 1.00 29.81 84 PRO A N 1
ATOM 574 C CA . PRO A 1 84 ? -36.547 -30.020 11.276 1.00 29.81 84 PRO A CA 1
ATOM 575 C C . PRO A 1 84 ? -36.332 -28.778 12.150 1.00 29.81 84 PRO A C 1
ATOM 577 O O . PRO A 1 84 ? -35.220 -28.453 12.565 1.00 29.81 84 PRO A O 1
ATOM 580 N N . ASN A 1 85 ? -37.444 -28.117 12.475 1.00 31.44 85 ASN A N 1
ATOM 581 C CA . ASN A 1 85 ? -37.567 -27.326 13.692 1.00 31.44 85 ASN A CA 1
ATOM 582 C C . ASN A 1 85 ? -37.570 -28.277 14.895 1.00 31.44 85 ASN A C 1
ATOM 584 O O . ASN A 1 85 ? -38.403 -29.178 14.962 1.00 31.44 85 ASN A O 1
ATOM 588 N N . ALA A 1 86 ? -36.728 -28.005 15.886 1.00 30.22 86 ALA A N 1
ATOM 589 C CA . ALA A 1 86 ? -36.955 -28.437 17.258 1.00 30.22 86 ALA A CA 1
ATOM 590 C C . ALA A 1 86 ? -36.610 -27.270 18.189 1.00 30.22 86 ALA A C 1
ATOM 592 O O . ALA A 1 86 ? -35.447 -26.911 18.359 1.00 30.22 86 ALA A O 1
ATOM 593 N N . SER A 1 87 ? -37.641 -26.649 18.767 1.00 32.38 87 SER A N 1
ATOM 594 C CA . SER A 1 87 ? -37.482 -25.715 19.878 1.00 32.38 87 SER A CA 1
ATOM 595 C C . SER A 1 87 ? -37.403 -26.505 21.183 1.00 32.38 87 SER A C 1
ATOM 597 O O . SER A 1 87 ? -38.280 -27.330 21.439 1.00 32.38 87 SER A O 1
ATOM 599 N N . ALA A 1 88 ? -36.445 -26.181 22.045 1.00 33.19 88 ALA A N 1
ATOM 600 C CA . ALA A 1 88 ? -36.544 -26.431 23.477 1.00 33.19 88 ALA A CA 1
ATOM 601 C C . ALA A 1 88 ? -36.067 -25.177 24.223 1.00 33.19 88 ALA A C 1
ATOM 603 O O . ALA A 1 88 ? -34.957 -24.688 24.020 1.00 33.19 88 ALA A O 1
ATOM 604 N N . ARG A 1 89 ? -36.981 -24.623 25.023 1.00 33.09 89 ARG A N 1
ATOM 605 C CA . ARG A 1 89 ? -36.818 -23.455 25.896 1.00 33.09 89 ARG A CA 1
ATOM 606 C C . ARG A 1 89 ? -35.815 -23.726 27.021 1.00 33.09 89 ARG A C 1
ATOM 608 O O . ARG A 1 89 ? -35.807 -24.818 27.574 1.00 33.09 89 ARG A O 1
ATOM 615 N N . GLY A 1 90 ? -35.153 -22.655 27.465 1.00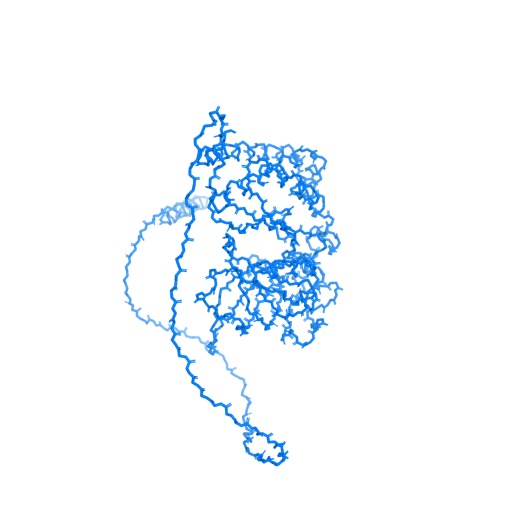 28.67 90 GLY A N 1
ATOM 616 C CA . GLY A 1 90 ? -34.824 -22.460 28.881 1.00 28.67 90 GLY A CA 1
ATOM 617 C C . GLY A 1 90 ? -33.339 -22.449 29.235 1.00 28.67 90 GLY A C 1
ATOM 618 O O . GLY A 1 90 ? -32.817 -23.438 29.728 1.00 28.67 90 GLY A O 1
ATOM 619 N N . SER A 1 91 ? -32.688 -21.296 29.077 1.00 29.80 91 SER A N 1
ATOM 620 C CA . SER A 1 91 ? -31.663 -20.824 30.017 1.00 29.80 91 SER A CA 1
ATOM 621 C C . SER A 1 91 ? -31.466 -19.326 29.790 1.00 29.80 91 SER A C 1
ATOM 623 O O . SER A 1 91 ? -30.850 -18.896 28.813 1.00 29.80 91 SER A O 1
ATOM 625 N N . GLU A 1 92 ? -32.065 -18.532 30.674 1.00 37.97 92 GLU A N 1
ATOM 626 C CA . GLU A 1 92 ? -31.718 -17.131 30.886 1.00 37.97 92 GLU A CA 1
ATOM 627 C C . GLU A 1 92 ? -30.293 -17.074 31.445 1.00 37.97 92 GLU A C 1
ATOM 629 O O . GLU A 1 92 ? -30.051 -17.138 32.645 1.00 37.97 92 GLU A O 1
ATOM 634 N N . GLY A 1 93 ? -29.328 -16.996 30.539 1.00 30.62 93 GLY A N 1
ATOM 635 C CA . GLY A 1 93 ? -27.979 -16.535 30.810 1.00 30.62 93 GLY A CA 1
ATOM 636 C C . GLY A 1 93 ? -27.695 -15.450 29.790 1.00 30.62 93 GLY A C 1
ATOM 637 O O . GLY A 1 93 ? -27.807 -15.706 28.592 1.00 30.62 93 GLY A O 1
ATOM 638 N N . ALA A 1 94 ? -27.407 -14.237 30.255 1.00 39.12 94 ALA A N 1
ATOM 639 C CA . ALA A 1 94 ? -27.188 -13.041 29.452 1.00 39.12 94 ALA A CA 1
ATOM 640 C C . ALA A 1 94 ? -26.174 -13.270 28.313 1.00 39.12 94 ALA A C 1
ATOM 642 O O . ALA A 1 94 ? -24.977 -13.022 28.446 1.00 39.12 94 ALA A O 1
ATOM 643 N N . ARG A 1 95 ? -26.656 -13.723 27.153 1.00 37.00 95 ARG A N 1
ATOM 644 C CA . ARG A 1 95 ? -25.914 -13.658 25.901 1.00 37.00 95 ARG A CA 1
ATOM 645 C C . ARG A 1 95 ? -25.999 -12.209 25.453 1.00 37.00 95 ARG A C 1
ATOM 647 O O . ARG A 1 95 ? -27.016 -11.798 24.900 1.00 37.00 95 ARG A O 1
ATOM 654 N N . ARG A 1 96 ? -24.931 -11.433 25.682 1.00 41.81 96 ARG A N 1
ATOM 655 C CA . ARG A 1 96 ? -24.599 -10.319 24.781 1.00 41.81 96 ARG A CA 1
ATOM 656 C C . ARG A 1 96 ? -24.655 -10.921 23.380 1.00 41.81 96 ARG A C 1
ATOM 658 O O . ARG A 1 96 ? -23.793 -11.728 23.041 1.00 41.81 96 ARG A O 1
ATOM 665 N N . GLY A 1 97 ? -25.739 -10.673 22.648 1.00 44.97 97 GLY A N 1
ATOM 666 C CA . GLY A 1 97 ? -25.905 -11.219 21.309 1.00 44.97 97 GLY A CA 1
ATOM 667 C C . GLY A 1 97 ? -24.683 -10.806 20.508 1.00 44.97 97 GLY A C 1
ATOM 668 O O . GLY A 1 97 ? -24.391 -9.614 20.440 1.00 44.97 97 GLY A O 1
ATOM 669 N N . ALA A 1 98 ? -23.928 -11.777 19.987 1.00 59.00 98 ALA A N 1
ATOM 670 C CA . ALA A 1 98 ? -22.844 -11.481 19.066 1.00 59.00 98 ALA A CA 1
ATOM 671 C C . ALA A 1 98 ? -23.455 -10.627 17.954 1.00 59.00 98 ALA A C 1
ATOM 673 O O . ALA A 1 98 ? -24.380 -11.076 17.272 1.00 59.00 98 ALA A O 1
ATOM 674 N N . ARG A 1 99 ? -23.025 -9.365 17.861 1.00 70.75 99 ARG A N 1
ATOM 675 C CA . ARG A 1 99 ? -23.513 -8.442 16.842 1.00 70.75 99 ARG A CA 1
ATOM 676 C C . ARG A 1 99 ? -23.361 -9.139 15.493 1.00 70.75 99 ARG A C 1
ATOM 678 O O . ARG A 1 99 ? -22.275 -9.616 15.170 1.00 70.75 99 ARG A O 1
ATOM 685 N N . ALA A 1 100 ? -24.447 -9.221 14.732 1.00 79.31 100 ALA A N 1
ATOM 686 C CA . ALA A 1 100 ? -24.370 -9.688 13.359 1.00 79.31 100 ALA A CA 1
ATOM 687 C C . ALA A 1 100 ? -23.667 -8.597 12.548 1.00 79.31 100 ALA A C 1
ATOM 689 O O . ALA A 1 100 ? -24.224 -7.523 12.323 1.00 79.31 100 ALA A O 1
ATOM 690 N N . TRP A 1 101 ? -22.413 -8.849 12.195 1.00 86.50 101 TRP A N 1
ATOM 691 C CA . TRP A 1 101 ? -21.650 -7.994 11.297 1.00 86.50 101 TRP A CA 1
ATOM 692 C C . TRP A 1 101 ? -22.098 -8.236 9.856 1.00 86.50 101 TRP A C 1
ATOM 694 O O . TRP A 1 101 ? -22.523 -9.345 9.519 1.00 86.50 101 TRP A O 1
ATOM 704 N N . GLY A 1 102 ? -22.042 -7.198 9.021 1.00 83.94 102 GLY A N 1
ATOM 705 C CA . GLY A 1 102 ? -22.325 -7.328 7.599 1.00 83.94 102 GLY A CA 1
ATOM 706 C C . GLY A 1 102 ? -21.237 -8.110 6.855 1.00 83.94 102 GLY A C 1
ATOM 707 O O . GLY A 1 102 ? -20.365 -8.730 7.473 1.00 83.94 102 GLY A O 1
ATOM 708 N N . PRO A 1 103 ? -21.279 -8.124 5.512 1.00 92.62 103 PRO A N 1
ATOM 709 C CA . PRO A 1 103 ? -20.292 -8.846 4.720 1.00 92.62 103 PRO A CA 1
ATOM 710 C C . PRO A 1 103 ? -18.874 -8.291 4.953 1.00 92.62 103 PRO A C 1
ATOM 712 O O . PRO A 1 103 ? -18.714 -7.090 5.199 1.00 92.62 103 PRO A O 1
ATOM 715 N N . PRO A 1 104 ? -17.832 -9.133 4.842 1.00 95.25 104 PRO A N 1
ATOM 716 C CA . PRO A 1 104 ? -16.457 -8.668 4.932 1.00 95.25 104 PRO A CA 1
ATOM 717 C C . PRO A 1 104 ? -16.073 -7.811 3.715 1.00 95.25 104 PRO A C 1
ATOM 719 O O . PRO A 1 104 ? -16.603 -7.972 2.610 1.00 95.25 104 PRO A O 1
ATOM 722 N N . THR A 1 105 ? -15.116 -6.918 3.929 1.00 96.44 105 THR A N 1
ATOM 723 C CA . THR A 1 105 ? -14.458 -6.082 2.924 1.00 96.44 105 THR A CA 1
ATOM 724 C C . THR A 1 105 ? -12.947 -6.125 3.139 1.00 96.44 105 THR A C 1
ATOM 726 O O . THR A 1 105 ? -12.480 -6.387 4.251 1.00 96.44 105 THR A O 1
ATOM 729 N N . LEU A 1 106 ? -12.177 -5.867 2.084 1.00 97.50 106 LEU A N 1
ATOM 730 C CA . LEU A 1 106 ? -10.739 -5.631 2.184 1.00 97.50 106 LEU A CA 1
ATOM 731 C C . LEU A 1 106 ? -10.469 -4.141 2.373 1.00 97.50 106 LEU A C 1
ATOM 733 O O . LEU A 1 106 ? -10.996 -3.315 1.629 1.00 97.50 106 LEU A O 1
ATOM 737 N N . VAL A 1 107 ? -9.602 -3.820 3.327 1.00 97.06 107 VAL A N 1
ATOM 738 C CA . VAL A 1 107 ? -9.110 -2.461 3.571 1.00 97.06 107 VAL A CA 1
ATOM 739 C C . VAL A 1 107 ? -7.596 -2.465 3.446 1.00 97.06 107 VAL A C 1
ATOM 741 O O . VAL A 1 107 ? -6.920 -3.294 4.059 1.00 97.06 107 VAL A O 1
ATOM 744 N N . ASN A 1 108 ? -7.058 -1.550 2.650 1.00 96.06 108 ASN A N 1
ATOM 745 C CA . ASN A 1 108 ? -5.628 -1.406 2.418 1.00 96.06 108 ASN A CA 1
ATOM 746 C C . ASN A 1 108 ? -5.082 -0.282 3.310 1.00 96.06 108 ASN A C 1
ATOM 748 O O . ASN A 1 108 ? -5.218 0.902 3.016 1.00 96.06 108 ASN A O 1
ATOM 752 N N . LEU A 1 109 ? -4.430 -0.657 4.404 1.00 95.88 109 LEU A N 1
ATOM 753 C CA . LEU A 1 109 ? -3.924 0.257 5.422 1.00 95.88 109 LEU A CA 1
ATOM 754 C C . LEU A 1 109 ? -2.437 0.527 5.205 1.00 95.88 109 LEU A C 1
ATOM 756 O O . LEU A 1 109 ? -1.639 -0.406 5.161 1.00 95.88 109 LEU A O 1
ATOM 760 N N . GLU A 1 110 ? -2.049 1.793 5.100 1.00 94.44 110 GLU A N 1
ATOM 761 C CA . GLU A 1 110 ? -0.635 2.168 5.022 1.00 94.44 110 GLU A CA 1
ATOM 762 C C . GLU A 1 110 ? 0.054 1.910 6.364 1.00 94.44 110 GLU A C 1
ATOM 764 O O . GLU A 1 110 ? -0.480 2.227 7.426 1.00 94.44 110 GLU A O 1
ATOM 769 N N . ILE A 1 111 ? 1.251 1.332 6.304 1.00 94.88 111 ILE A N 1
ATOM 770 C CA . ILE A 1 111 ? 2.100 1.045 7.471 1.00 94.88 111 ILE A CA 1
ATOM 771 C C . ILE A 1 111 ? 3.476 1.716 7.371 1.00 94.88 111 ILE A C 1
ATOM 773 O O . ILE A 1 111 ? 4.306 1.597 8.270 1.00 94.88 111 ILE A O 1
ATOM 777 N N . ALA A 1 112 ? 3.717 2.433 6.275 1.00 92.75 112 ALA A N 1
ATOM 778 C CA . ALA A 1 112 ? 4.938 3.167 5.993 1.00 92.75 112 ALA A CA 1
ATOM 779 C C . ALA A 1 112 ? 4.611 4.544 5.405 1.00 92.75 112 ALA A C 1
ATOM 781 O O . ALA A 1 112 ? 3.488 4.810 4.980 1.00 92.75 112 ALA A O 1
ATOM 782 N N . VAL A 1 113 ? 5.616 5.417 5.359 1.00 86.75 113 VAL A N 1
ATOM 783 C CA . VAL A 1 113 ? 5.483 6.775 4.812 1.00 86.75 113 VAL A CA 1
ATOM 784 C C . VAL A 1 113 ? 5.119 6.737 3.328 1.00 86.75 113 VAL A C 1
ATOM 786 O O . VAL A 1 113 ? 5.836 6.131 2.541 1.00 86.75 113 VAL A O 1
ATOM 789 N N . TYR A 1 114 ? 4.055 7.428 2.925 1.00 79.69 114 TYR A N 1
ATOM 790 C CA . TYR A 1 114 ? 3.612 7.464 1.530 1.00 79.69 114 TYR A CA 1
ATOM 791 C C . TYR A 1 114 ? 4.727 7.895 0.560 1.00 79.69 114 TYR A C 1
ATOM 793 O O . TYR A 1 114 ? 5.381 8.923 0.754 1.00 79.69 114 TYR A O 1
ATOM 801 N N . GLY A 1 115 ? 4.878 7.154 -0.540 1.00 76.44 115 GLY A N 1
ATOM 802 C CA . GLY A 1 115 ? 5.663 7.573 -1.700 1.00 76.44 115 GLY A CA 1
ATOM 803 C C . GLY A 1 115 ? 7.152 7.241 -1.632 1.00 76.44 115 GLY A C 1
ATOM 804 O O . GLY A 1 115 ? 7.878 7.589 -2.565 1.00 76.44 115 GLY A O 1
ATOM 805 N N . PHE A 1 116 ? 7.632 6.552 -0.590 1.00 83.31 116 PHE A N 1
ATOM 806 C CA . PHE A 1 116 ? 9.028 6.104 -0.556 1.00 83.31 116 PHE A CA 1
ATOM 807 C C . PHE A 1 116 ? 9.329 5.087 -1.660 1.00 83.31 116 PHE A C 1
ATOM 809 O O . PHE A 1 116 ? 10.448 5.030 -2.159 1.00 83.31 116 PHE A O 1
ATOM 816 N N . GLU A 1 117 ? 8.341 4.286 -2.053 1.00 85.38 117 GLU A N 1
ATOM 817 C CA . GLU A 1 117 ? 8.482 3.202 -3.021 1.00 85.38 117 GLU A CA 1
ATOM 818 C C . GLU A 1 117 ? 8.822 3.746 -4.400 1.00 85.38 117 GLU A C 1
ATOM 820 O O . GLU A 1 117 ? 9.690 3.209 -5.082 1.00 85.38 117 GLU A O 1
ATOM 825 N N . LYS A 1 118 ? 8.212 4.878 -4.761 1.00 81.25 118 LYS A N 1
ATOM 826 C CA . LYS A 1 118 ? 8.524 5.639 -5.970 1.00 81.25 118 LYS A CA 1
ATOM 827 C C . LYS A 1 118 ? 9.984 6.089 -5.989 1.00 81.25 118 LYS A C 1
ATOM 829 O O . LYS A 1 118 ? 10.661 5.984 -7.011 1.00 81.25 118 LYS A O 1
ATOM 834 N N . ILE A 1 119 ? 10.473 6.591 -4.854 1.00 81.75 119 ILE A N 1
ATOM 835 C CA . ILE A 1 119 ? 11.860 7.049 -4.705 1.00 81.75 119 ILE A CA 1
ATOM 836 C C . ILE A 1 119 ? 12.811 5.851 -4.767 1.00 81.75 119 ILE A C 1
ATOM 838 O O . ILE A 1 119 ? 13.813 5.884 -5.478 1.00 81.75 119 ILE A O 1
ATOM 842 N N . TYR A 1 120 ? 12.468 4.759 -4.086 1.00 87.06 120 TYR A N 1
ATOM 843 C CA . TYR A 1 120 ? 13.219 3.511 -4.121 1.00 87.06 120 TYR A CA 1
ATOM 844 C C . TYR A 1 120 ? 13.334 2.961 -5.548 1.00 87.06 120 TYR A C 1
ATOM 846 O O . TYR A 1 120 ? 14.444 2.709 -6.018 1.00 87.06 120 TYR A O 1
ATOM 854 N N . ALA A 1 121 ? 12.208 2.824 -6.255 1.00 82.81 121 ALA A N 1
ATOM 855 C CA . ALA A 1 121 ? 12.159 2.324 -7.625 1.00 82.81 121 ALA A CA 1
ATOM 856 C C . ALA A 1 121 ? 13.004 3.190 -8.567 1.00 82.81 121 ALA A C 1
ATOM 858 O O . ALA A 1 121 ? 13.721 2.661 -9.417 1.00 82.81 121 ALA A O 1
ATOM 859 N N . ALA A 1 122 ? 12.995 4.510 -8.366 1.00 79.56 122 ALA A N 1
ATOM 860 C CA . ALA A 1 122 ? 13.852 5.422 -9.107 1.00 79.56 122 ALA A CA 1
ATOM 861 C C . ALA A 1 122 ? 15.346 5.169 -8.855 1.00 79.56 122 ALA A C 1
ATOM 863 O O . ALA A 1 122 ? 16.094 5.025 -9.821 1.00 79.56 122 ALA A O 1
ATOM 864 N N . TYR A 1 123 ? 15.789 5.047 -7.593 1.00 81.88 123 TYR A N 1
ATOM 865 C CA . TYR A 1 123 ? 17.211 4.797 -7.296 1.00 81.88 123 TYR A CA 1
ATOM 866 C C . TYR A 1 123 ? 17.647 3.462 -7.874 1.00 81.88 123 TYR A C 1
ATOM 868 O O . TYR A 1 123 ? 18.690 3.390 -8.514 1.00 81.88 123 TYR A O 1
ATOM 876 N N . ARG A 1 124 ? 16.825 2.420 -7.720 1.00 84.38 124 ARG A N 1
ATOM 877 C CA . ARG A 1 124 ? 17.112 1.097 -8.283 1.00 84.38 124 ARG A CA 1
ATOM 878 C C . ARG A 1 124 ? 17.229 1.130 -9.800 1.00 84.38 124 ARG A C 1
ATOM 880 O O . ARG A 1 124 ? 18.164 0.549 -10.343 1.00 84.38 124 ARG A O 1
ATOM 887 N N . ALA A 1 125 ? 16.331 1.838 -10.484 1.00 78.62 125 ALA A N 1
ATOM 888 C CA . ALA A 1 125 ? 16.387 1.971 -11.934 1.00 78.62 125 ALA A CA 1
ATOM 889 C C . ALA A 1 125 ? 17.653 2.701 -12.413 1.00 78.62 125 ALA A C 1
ATOM 891 O O . ALA A 1 125 ? 18.208 2.322 -13.443 1.00 78.62 125 ALA A O 1
ATOM 892 N N . VAL A 1 126 ? 18.139 3.695 -11.659 1.00 77.38 126 VAL A N 1
ATOM 893 C CA . VAL A 1 126 ? 19.398 4.404 -11.951 1.00 77.38 126 VAL A CA 1
ATOM 894 C C . VAL A 1 126 ? 20.627 3.550 -11.637 1.00 77.38 126 VAL A C 1
ATOM 896 O O . VAL A 1 126 ? 21.533 3.469 -12.461 1.00 77.38 126 VAL A O 1
ATOM 899 N N . GLU A 1 127 ? 20.663 2.899 -10.473 1.00 81.38 127 GLU A N 1
ATOM 900 C CA . GLU A 1 127 ? 21.774 2.044 -10.023 1.00 81.38 127 GLU A CA 1
ATOM 901 C C . GLU A 1 127 ? 22.003 0.847 -10.955 1.00 81.38 127 GLU A C 1
ATOM 903 O O . GLU A 1 127 ? 23.142 0.435 -11.164 1.00 81.38 127 GLU A O 1
ATOM 908 N N . MET A 1 128 ? 20.922 0.294 -11.510 1.00 75.50 128 MET A N 1
ATOM 909 C CA . MET A 1 128 ? 20.939 -0.946 -12.292 1.00 75.50 128 MET A CA 1
ATOM 910 C C . MET A 1 128 ? 20.712 -0.735 -13.797 1.00 75.50 128 MET A C 1
ATOM 912 O O . MET A 1 128 ? 20.763 -1.698 -14.558 1.00 75.50 128 MET A O 1
ATOM 916 N N . ASP A 1 129 ? 20.454 0.504 -14.232 1.00 72.75 129 ASP A N 1
ATOM 917 C CA . ASP A 1 129 ? 20.244 0.892 -15.637 1.00 72.75 129 ASP A CA 1
ATOM 918 C C . ASP A 1 129 ? 19.034 0.202 -16.324 1.00 72.75 129 ASP A C 1
ATOM 920 O O . ASP A 1 129 ? 19.035 -0.069 -17.529 1.00 72.75 129 ASP A O 1
ATOM 924 N N . TYR A 1 130 ? 17.957 -0.063 -15.564 1.00 65.75 130 TYR A N 1
ATOM 925 C CA . TYR A 1 130 ? 16.747 -0.778 -16.034 1.00 65.75 130 TYR A CA 1
ATOM 926 C C . TYR A 1 130 ? 15.996 -0.078 -17.172 1.00 65.75 130 TYR A C 1
ATOM 928 O O . TYR A 1 130 ? 15.268 -0.699 -17.946 1.00 65.75 130 TYR A O 1
ATOM 936 N N . PHE A 1 131 ? 16.184 1.227 -17.311 1.00 65.88 131 PHE A N 1
ATOM 937 C CA . PHE A 1 131 ? 15.567 2.026 -18.361 1.00 65.88 131 PHE A CA 1
ATOM 938 C C . PHE A 1 131 ? 15.922 1.563 -19.778 1.00 65.88 131 PHE A C 1
ATOM 940 O O . PHE A 1 131 ? 15.148 1.792 -20.705 1.00 65.88 131 PHE A O 1
ATOM 947 N N . LYS A 1 132 ? 17.081 0.916 -19.960 1.00 65.25 132 LYS A N 1
ATOM 948 C CA . LYS A 1 132 ? 17.559 0.505 -21.286 1.00 65.25 132 LYS A CA 1
ATOM 949 C C . LYS A 1 132 ? 17.009 -0.843 -21.739 1.00 65.25 132 LYS A C 1
ATOM 951 O O . LYS A 1 132 ? 16.924 -1.062 -22.947 1.00 65.25 132 LYS A O 1
ATOM 956 N N . LYS A 1 133 ? 16.689 -1.755 -20.811 1.00 67.44 133 LYS A N 1
ATOM 957 C CA . LYS A 1 133 ? 16.214 -3.116 -21.119 1.00 67.44 133 LYS A CA 1
ATOM 958 C C . LYS A 1 133 ? 15.328 -3.672 -19.992 1.00 67.44 133 LYS A C 1
ATOM 960 O O . LYS A 1 133 ? 15.694 -3.518 -18.828 1.00 67.44 133 LYS A O 1
ATOM 965 N N . PRO A 1 134 ? 14.214 -4.358 -20.309 1.00 66.50 134 PRO A N 1
ATOM 966 C CA . PRO A 1 134 ? 13.436 -5.089 -19.308 1.00 66.50 134 PRO A CA 1
ATOM 967 C C . PRO A 1 134 ? 14.251 -6.240 -18.702 1.00 66.50 134 PRO A C 1
ATOM 969 O O . PRO A 1 134 ? 15.163 -6.767 -19.342 1.00 66.50 134 PRO A O 1
ATOM 972 N N . LYS A 1 135 ? 13.911 -6.659 -17.474 1.00 74.69 135 LYS A N 1
ATOM 973 C CA . LYS A 1 135 ? 14.571 -7.809 -16.830 1.00 74.69 135 LYS A CA 1
ATOM 974 C C . LYS A 1 135 ? 14.097 -9.148 -17.409 1.00 74.69 135 LYS A C 1
ATOM 976 O O . LYS A 1 135 ? 14.867 -10.105 -17.417 1.00 74.69 135 LYS A O 1
ATOM 981 N N . ARG A 1 136 ? 12.857 -9.213 -17.914 1.00 69.62 136 ARG A N 1
ATOM 982 C CA . ARG A 1 136 ? 12.270 -10.383 -18.588 1.00 69.62 136 ARG A CA 1
ATOM 983 C C . ARG A 1 136 ? 11.471 -9.948 -19.829 1.00 69.62 136 ARG A C 1
ATOM 985 O O . ARG A 1 136 ? 10.674 -9.018 -19.754 1.00 69.62 136 ARG A O 1
ATOM 992 N N . ASN A 1 137 ? 11.697 -10.609 -20.968 1.00 63.06 137 ASN A N 1
ATOM 993 C CA . ASN A 1 137 ? 11.196 -10.174 -22.288 1.00 63.06 137 ASN A CA 1
ATOM 994 C C . ASN A 1 137 ? 9.832 -10.759 -22.698 1.00 63.06 137 ASN A C 1
ATOM 996 O O . ASN A 1 137 ? 9.306 -10.387 -23.740 1.00 63.06 137 ASN A O 1
ATOM 1000 N N . ASP A 1 138 ? 9.286 -11.713 -21.952 1.00 65.75 138 ASP A N 1
ATOM 1001 C CA . ASP A 1 138 ? 8.064 -12.439 -22.324 1.00 65.75 138 ASP A CA 1
ATOM 1002 C C . ASP A 1 138 ? 6.769 -11.735 -21.890 1.00 65.75 138 ASP A C 1
ATOM 1004 O O . ASP A 1 138 ? 5.708 -12.006 -22.449 1.00 65.75 138 ASP A O 1
ATOM 1008 N N . THR A 1 139 ? 6.847 -10.810 -20.932 1.00 63.50 139 THR A N 1
ATOM 1009 C CA . THR A 1 139 ? 5.681 -10.111 -20.363 1.00 63.50 139 THR A CA 1
ATOM 1010 C C . THR A 1 139 ? 5.755 -8.590 -20.475 1.00 63.50 139 THR A C 1
ATOM 1012 O O . THR A 1 139 ? 4.723 -7.917 -20.575 1.00 63.50 139 THR A O 1
ATOM 1015 N N . VAL A 1 140 ? 6.966 -8.035 -20.487 1.00 69.38 140 VAL A N 1
ATOM 1016 C CA . VAL A 1 140 ? 7.200 -6.600 -20.626 1.00 69.38 140 VAL A CA 1
ATOM 1017 C C . VAL A 1 140 ? 7.289 -6.244 -22.100 1.00 69.38 140 VAL A C 1
ATOM 1019 O O . VAL A 1 140 ? 8.264 -6.564 -22.774 1.00 69.38 140 VAL A O 1
ATOM 1022 N N . VAL A 1 141 ? 6.276 -5.535 -22.591 1.00 61.78 141 VAL A N 1
ATOM 1023 C CA . VAL A 1 141 ? 6.207 -5.093 -23.988 1.00 61.78 141 VAL A CA 1
ATOM 1024 C C . VAL A 1 141 ? 7.272 -4.036 -24.255 1.00 61.78 141 VAL A C 1
ATOM 1026 O O . VAL A 1 141 ? 7.943 -4.064 -25.286 1.00 61.78 141 VAL A O 1
ATOM 1029 N N . ARG A 1 142 ? 7.425 -3.080 -23.330 1.00 65.56 142 ARG A N 1
ATOM 1030 C CA . ARG A 1 142 ? 8.426 -2.018 -23.439 1.00 65.56 142 ARG A CA 1
ATOM 1031 C C . ARG A 1 142 ? 8.698 -1.375 -22.086 1.00 65.56 142 ARG A C 1
ATOM 1033 O O . ARG A 1 142 ? 7.765 -1.074 -21.348 1.00 65.56 142 ARG A O 1
ATOM 1040 N N . THR A 1 143 ? 9.966 -1.108 -21.802 1.00 63.91 143 THR A N 1
ATOM 1041 C CA . THR A 1 143 ? 10.373 -0.135 -20.789 1.00 63.91 143 THR A CA 1
ATOM 1042 C C . THR A 1 143 ? 10.711 1.174 -21.485 1.00 63.91 143 THR A C 1
ATOM 1044 O O . THR A 1 143 ? 11.306 1.191 -22.566 1.00 63.91 143 THR A O 1
ATOM 1047 N N . PHE A 1 144 ? 10.312 2.283 -20.882 1.00 66.38 144 PHE A N 1
ATOM 1048 C CA . PHE A 1 144 ? 10.764 3.595 -21.304 1.00 66.38 144 PHE A CA 1
ATOM 1049 C C . PHE A 1 144 ? 11.374 4.299 -20.111 1.00 66.38 144 PHE A C 1
ATOM 1051 O O . PHE A 1 144 ? 10.835 4.283 -19.001 1.00 66.38 144 PHE A O 1
ATOM 1058 N N . GLY A 1 145 ? 12.502 4.931 -20.381 1.00 66.00 145 GLY A N 1
ATOM 1059 C CA . GLY A 1 145 ? 13.232 5.711 -19.420 1.00 66.00 145 GLY A CA 1
ATOM 1060 C C . GLY A 1 145 ? 13.905 6.873 -20.089 1.00 66.00 145 GLY A C 1
ATOM 1061 O O . GLY A 1 145 ? 14.715 6.675 -20.991 1.00 66.00 145 GLY A O 1
ATOM 1062 N N . VAL A 1 146 ? 13.601 8.072 -19.620 1.00 65.94 146 VAL A N 1
ATOM 1063 C CA . VAL A 1 146 ? 14.456 9.230 -19.853 1.00 65.94 146 VAL A CA 1
ATOM 1064 C C . VAL A 1 146 ? 14.878 9.721 -18.488 1.00 65.94 146 VAL A C 1
ATOM 1066 O O . VAL A 1 146 ? 14.041 9.870 -17.603 1.00 65.94 146 VAL A O 1
ATOM 1069 N N . LEU A 1 147 ? 16.178 9.928 -18.328 1.00 67.00 147 LEU A N 1
ATOM 1070 C CA . LEU A 1 147 ? 16.750 10.664 -17.217 1.00 67.00 147 LEU A CA 1
ATOM 1071 C C . LEU A 1 147 ? 17.731 11.659 -17.824 1.00 67.00 147 LEU A C 1
ATOM 1073 O O . LEU A 1 147 ? 18.837 11.280 -18.210 1.00 67.00 147 LEU A O 1
ATOM 1077 N N . ASP A 1 148 ? 17.299 12.906 -17.979 1.00 64.88 148 ASP A N 1
ATOM 1078 C CA . ASP A 1 148 ? 18.206 13.966 -18.411 1.00 64.88 148 ASP A CA 1
ATOM 1079 C C . ASP A 1 148 ? 19.136 14.413 -17.265 1.00 64.88 148 ASP A C 1
ATOM 1081 O O . ASP A 1 148 ? 18.959 14.051 -16.099 1.00 64.88 148 ASP A O 1
ATOM 1085 N N . GLU A 1 149 ? 20.169 15.189 -17.597 1.00 67.88 149 GLU A N 1
ATOM 1086 C CA . GLU A 1 149 ? 21.185 15.634 -16.633 1.00 67.88 149 GLU A CA 1
ATOM 1087 C C . GLU A 1 149 ? 20.619 16.568 -15.545 1.00 67.88 149 GLU A C 1
ATOM 1089 O O . GLU A 1 149 ? 21.199 16.715 -14.472 1.00 67.88 149 GLU A O 1
ATOM 1094 N N . GLU A 1 150 ? 19.490 17.235 -15.792 1.00 66.38 150 GLU A N 1
ATOM 1095 C CA . GLU A 1 150 ? 18.832 18.076 -14.788 1.00 66.38 150 GLU A CA 1
ATOM 1096 C C . GLU A 1 150 ? 18.050 17.221 -13.794 1.00 66.38 150 GLU A C 1
ATOM 1098 O O . GLU A 1 150 ? 18.233 17.363 -12.588 1.00 66.38 150 GLU A O 1
ATOM 1103 N N . ALA A 1 151 ? 17.281 16.256 -14.289 1.00 66.12 151 ALA A N 1
ATOM 1104 C CA . ALA A 1 151 ? 16.592 15.287 -13.462 1.00 66.12 151 ALA A CA 1
ATOM 1105 C C . ALA A 1 151 ? 17.578 14.432 -12.660 1.00 66.12 151 ALA A C 1
ATOM 1107 O O . ALA A 1 151 ? 17.338 14.149 -11.490 1.00 66.12 151 ALA A O 1
ATOM 1108 N N . ARG A 1 152 ? 18.735 14.090 -13.241 1.00 67.75 152 ARG A N 1
ATOM 1109 C CA . ARG A 1 152 ? 19.830 13.442 -12.516 1.00 67.75 152 ARG A CA 1
ATOM 1110 C C . ARG A 1 152 ? 20.361 14.327 -11.385 1.00 67.75 152 ARG A C 1
ATOM 1112 O O . ARG A 1 152 ? 20.572 13.823 -10.287 1.00 67.75 152 ARG A O 1
ATOM 1119 N N . ARG A 1 153 ? 20.554 15.631 -11.622 1.00 70.06 153 ARG A N 1
ATOM 1120 C CA . ARG A 1 153 ? 21.003 16.595 -10.599 1.00 70.06 153 ARG A CA 1
ATOM 1121 C C . ARG A 1 153 ? 19.991 16.776 -9.473 1.00 70.06 153 ARG A C 1
ATOM 1123 O O . ARG A 1 153 ? 20.400 16.819 -8.320 1.00 70.06 153 ARG A O 1
ATOM 1130 N N . GLU A 1 154 ? 18.700 16.845 -9.775 1.00 68.31 154 GLU A N 1
ATOM 1131 C CA . GLU A 1 154 ? 17.659 16.921 -8.742 1.00 68.31 154 GLU A CA 1
ATOM 1132 C C . GLU A 1 154 ? 17.536 15.634 -7.946 1.00 68.31 154 GLU A C 1
ATOM 1134 O O . GLU A 1 154 ? 17.425 15.670 -6.725 1.00 68.31 154 GLU A O 1
ATOM 1139 N N . PHE A 1 155 ? 17.614 14.496 -8.631 1.00 69.06 155 PHE A N 1
ATOM 1140 C CA . PHE A 1 155 ? 17.626 13.193 -7.993 1.00 69.06 155 PHE A CA 1
ATOM 1141 C C . PHE A 1 155 ? 18.832 13.039 -7.056 1.00 69.06 155 PHE A C 1
ATOM 1143 O O . PHE A 1 155 ? 18.682 12.597 -5.924 1.00 69.06 155 PHE A O 1
ATOM 1150 N N . MET A 1 156 ? 20.014 13.499 -7.480 1.00 67.19 156 MET A N 1
ATOM 1151 C CA . MET A 1 156 ? 21.209 13.601 -6.631 1.00 67.19 156 MET A CA 1
ATOM 1152 C C . MET A 1 156 ? 21.099 14.671 -5.529 1.00 67.19 156 MET A C 1
ATOM 1154 O O . MET A 1 156 ? 21.915 14.677 -4.613 1.00 67.19 156 MET A O 1
ATOM 1158 N N . GLY A 1 157 ? 20.136 15.589 -5.625 1.00 66.88 157 GLY A N 1
ATOM 1159 C CA . GLY A 1 157 ? 19.870 16.632 -4.635 1.00 66.88 157 GLY A CA 1
ATOM 1160 C C . GLY A 1 157 ? 18.851 16.234 -3.566 1.00 66.88 157 GLY A C 1
ATOM 1161 O O . GLY A 1 157 ? 18.627 17.012 -2.639 1.00 66.88 157 GLY A O 1
ATOM 1162 N N . LEU A 1 158 ? 18.225 15.058 -3.686 1.00 73.00 158 LEU A N 1
ATOM 1163 C CA . LEU A 1 158 ? 17.428 14.484 -2.607 1.00 73.00 158 LEU A CA 1
ATOM 1164 C C . LEU A 1 158 ? 18.343 14.142 -1.425 1.00 73.00 158 LEU A C 1
ATOM 1166 O O . LEU A 1 158 ? 19.498 13.778 -1.609 1.00 73.00 158 LEU A O 1
ATOM 1170 N N . ASP A 1 159 ? 17.809 14.183 -0.203 1.00 73.75 159 ASP A N 1
ATOM 1171 C CA . ASP A 1 159 ? 18.578 13.791 0.989 1.00 73.75 159 ASP A CA 1
ATOM 1172 C C . ASP A 1 159 ? 18.898 12.273 1.019 1.00 73.75 159 ASP A C 1
ATOM 1174 O O . ASP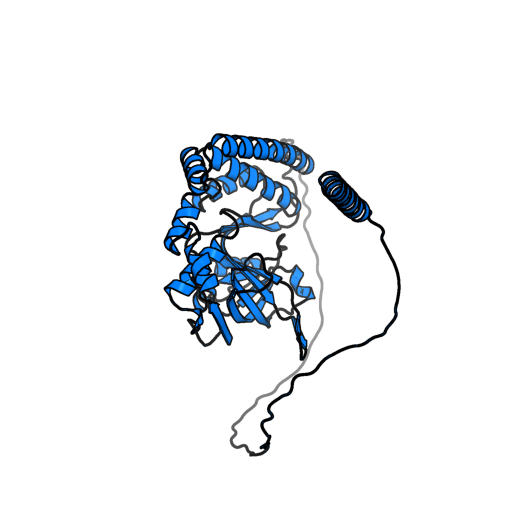 A 1 159 ? 19.677 11.798 1.847 1.00 73.75 159 ASP A O 1
ATOM 1178 N N . TYR A 1 160 ? 18.312 11.495 0.100 1.00 77.12 160 TYR A N 1
ATOM 1179 C CA . TYR A 1 160 ? 18.647 10.095 -0.155 1.00 77.12 160 TYR A CA 1
ATOM 1180 C C . TYR A 1 160 ? 19.811 10.012 -1.146 1.00 77.12 160 TYR A C 1
ATOM 1182 O O . TYR A 1 160 ? 19.804 10.683 -2.167 1.00 77.12 160 TYR A O 1
ATOM 1190 N N . ASN A 1 161 ? 20.786 9.137 -0.907 1.00 78.38 161 ASN A N 1
ATOM 1191 C CA . ASN A 1 161 ? 21.922 8.971 -1.831 1.00 78.38 161 ASN A CA 1
ATOM 1192 C C . ASN A 1 161 ? 21.929 7.617 -2.559 1.00 78.38 161 ASN A C 1
ATOM 1194 O O . ASN A 1 161 ? 22.796 7.372 -3.394 1.00 78.38 161 ASN A O 1
ATOM 1198 N N . SER A 1 162 ? 20.998 6.722 -2.228 1.00 86.19 162 SER A N 1
ATOM 1199 C CA . SER A 1 162 ? 20.890 5.380 -2.805 1.00 86.19 162 SER A CA 1
ATOM 1200 C C . SER A 1 162 ? 19.546 4.745 -2.464 1.00 86.19 162 SER A C 1
ATOM 1202 O O . SER A 1 162 ? 18.848 5.188 -1.546 1.00 86.19 162 SER A O 1
ATOM 1204 N N . SER A 1 163 ? 19.219 3.642 -3.136 1.00 87.81 163 SER A N 1
ATOM 1205 C CA . SER A 1 163 ? 18.063 2.807 -2.798 1.00 87.81 163 SER A CA 1
ATOM 1206 C C . SER A 1 163 ? 18.133 2.278 -1.359 1.00 87.81 163 SER A C 1
ATOM 1208 O O . SER A 1 163 ? 17.120 2.239 -0.661 1.00 87.81 163 SER A O 1
ATOM 1210 N N . ALA A 1 164 ? 19.336 1.953 -0.874 1.00 90.12 164 ALA A N 1
ATOM 1211 C CA . ALA A 1 164 ? 19.577 1.580 0.518 1.00 90.12 164 ALA A CA 1
ATOM 1212 C C . ALA A 1 164 ? 19.299 2.741 1.489 1.00 90.12 164 ALA A C 1
ATOM 1214 O O . ALA A 1 164 ? 18.700 2.522 2.540 1.00 90.12 164 ALA A O 1
ATOM 1215 N N . GLY A 1 165 ? 19.659 3.975 1.120 1.00 90.12 165 GLY A N 1
ATOM 1216 C CA . GLY A 1 165 ? 19.358 5.173 1.911 1.00 90.12 165 GLY A CA 1
ATOM 1217 C C . GLY A 1 165 ? 17.856 5.453 2.032 1.00 90.12 165 GLY A C 1
ATOM 1218 O O . GLY A 1 165 ? 17.393 5.872 3.091 1.00 90.12 165 GLY A O 1
ATOM 1219 N N . VAL A 1 166 ? 17.070 5.157 0.989 1.00 89.25 166 VAL A N 1
ATOM 1220 C CA . VAL A 1 166 ? 15.598 5.232 1.060 1.00 89.25 166 VAL A CA 1
ATOM 1221 C C . VAL A 1 166 ? 15.050 4.220 2.069 1.00 89.25 166 VAL A C 1
ATOM 1223 O O . VAL A 1 166 ? 14.205 4.563 2.895 1.00 89.25 166 VAL A O 1
ATOM 1226 N N . VAL A 1 167 ? 15.552 2.980 2.044 1.00 91.19 167 VAL A N 1
ATOM 1227 C CA . VAL A 1 167 ? 15.150 1.940 3.006 1.00 91.19 167 VAL A CA 1
ATOM 1228 C C . VAL A 1 167 ? 15.537 2.339 4.431 1.00 91.19 167 VAL A C 1
ATOM 1230 O O . VAL A 1 167 ? 14.721 2.208 5.341 1.00 91.19 167 VAL A O 1
ATOM 1233 N N . GLU A 1 168 ? 16.744 2.874 4.634 1.00 90.94 168 GLU A N 1
ATOM 1234 C CA . GLU A 1 168 ? 17.190 3.374 5.939 1.00 90.94 168 GLU A CA 1
ATOM 1235 C C . GLU A 1 168 ? 16.257 4.467 6.470 1.00 90.94 168 GLU A C 1
ATOM 1237 O O . GLU A 1 168 ? 15.862 4.420 7.637 1.00 90.94 168 GLU A O 1
ATOM 1242 N N . PHE A 1 169 ? 15.858 5.416 5.619 1.00 90.94 169 PHE A N 1
ATOM 1243 C CA . PHE A 1 169 ? 14.931 6.471 6.015 1.00 90.94 169 PHE A CA 1
ATOM 1244 C C . PHE A 1 169 ? 13.584 5.919 6.461 1.00 90.94 169 PHE A C 1
ATOM 1246 O O . PHE A 1 169 ? 13.101 6.292 7.527 1.00 90.94 169 PHE A O 1
ATOM 1253 N N . VAL A 1 170 ? 12.987 5.024 5.673 1.00 92.56 170 VAL A N 1
ATOM 1254 C CA . VAL A 1 170 ? 11.678 4.433 5.987 1.00 92.56 170 VAL A CA 1
ATOM 1255 C C . VAL A 1 170 ? 11.745 3.680 7.309 1.00 92.56 170 VAL A C 1
ATOM 1257 O O . VAL A 1 170 ? 10.921 3.903 8.189 1.00 92.56 170 VAL A O 1
ATOM 1260 N N . MET A 1 171 ? 12.790 2.877 7.509 1.00 91.06 171 MET A N 1
ATOM 1261 C CA . MET A 1 171 ? 12.999 2.130 8.752 1.00 91.06 171 MET A CA 1
ATOM 1262 C C . MET A 1 171 ? 13.188 3.030 9.979 1.00 91.06 171 MET A C 1
ATOM 1264 O O . MET A 1 171 ? 12.820 2.641 11.091 1.00 91.06 171 MET A O 1
ATOM 1268 N N . ARG A 1 172 ? 13.768 4.222 9.799 1.00 92.75 172 ARG A N 1
ATOM 1269 C CA . ARG A 1 172 ? 13.979 5.213 10.867 1.00 92.75 172 ARG A CA 1
ATOM 1270 C C . ARG A 1 172 ? 12.830 6.196 11.034 1.00 92.75 172 ARG A C 1
ATOM 1272 O O . ARG A 1 172 ? 12.797 6.905 12.038 1.00 92.75 172 ARG A O 1
ATOM 1279 N N . ASN A 1 173 ? 11.885 6.237 10.102 1.00 93.25 173 ASN A N 1
ATOM 1280 C CA . ASN A 1 173 ? 10.771 7.160 10.178 1.00 93.25 173 ASN A CA 1
ATOM 1281 C C . ASN A 1 173 ? 9.859 6.793 11.372 1.00 93.25 173 ASN A C 1
ATOM 1283 O O . ASN A 1 173 ? 9.517 5.619 11.553 1.00 93.25 173 ASN A O 1
ATOM 1287 N N . PRO A 1 174 ? 9.464 7.764 12.215 1.00 93.69 174 PRO A N 1
ATOM 1288 C CA . PRO A 1 174 ? 8.635 7.498 13.391 1.00 93.69 174 PRO A CA 1
ATOM 1289 C C . PRO A 1 174 ? 7.241 6.956 13.041 1.00 93.69 174 PRO A C 1
ATOM 1291 O O . PRO A 1 174 ? 6.702 6.167 13.813 1.00 93.69 174 PRO A O 1
ATOM 1294 N N . PHE A 1 175 ? 6.701 7.312 11.870 1.00 93.69 175 PHE A N 1
ATOM 1295 C CA . PHE A 1 175 ? 5.371 6.905 11.397 1.00 93.69 175 PHE A CA 1
ATOM 1296 C C . PHE A 1 175 ? 5.362 5.559 10.665 1.00 93.69 175 PHE A C 1
ATOM 1298 O O . PHE A 1 175 ? 4.339 5.144 10.131 1.00 93.69 175 PHE A O 1
ATOM 1305 N N . THR A 1 176 ? 6.507 4.883 10.596 1.00 94.44 176 THR A N 1
ATOM 1306 C CA . THR A 1 176 ? 6.617 3.569 9.968 1.00 94.44 176 THR A CA 1
ATOM 1307 C C . THR A 1 176 ? 6.536 2.471 11.027 1.00 94.44 176 THR A C 1
ATOM 1309 O O . THR A 1 176 ? 7.245 2.506 12.039 1.00 94.44 176 THR A O 1
ATOM 1312 N N . VAL A 1 177 ? 5.661 1.493 10.803 1.00 95.00 177 VAL A N 1
ATOM 1313 C CA . VAL A 1 177 ? 5.440 0.345 11.690 1.00 95.00 177 VAL A CA 1
ATOM 1314 C C . VAL A 1 177 ? 5.725 -0.947 10.941 1.00 95.00 177 VAL A C 1
ATOM 1316 O O . VAL A 1 177 ? 5.253 -1.170 9.830 1.00 95.00 177 VAL A O 1
ATOM 1319 N N . THR A 1 178 ? 6.529 -1.813 11.554 1.00 93.69 178 THR A N 1
ATOM 1320 C CA . THR A 1 178 ? 6.884 -3.103 10.950 1.00 93.69 178 THR A CA 1
ATOM 1321 C C . THR A 1 178 ? 5.663 -4.019 10.856 1.00 93.69 178 THR A C 1
ATOM 1323 O O . THR A 1 178 ? 4.754 -3.895 11.678 1.00 93.69 178 THR A O 1
ATOM 1326 N N . PRO A 1 179 ? 5.648 -5.002 9.933 1.00 94.50 179 PRO A N 1
ATOM 1327 C CA . PRO A 1 179 ? 4.596 -6.016 9.898 1.00 94.50 179 PRO A CA 1
ATOM 1328 C C . PRO A 1 179 ? 4.342 -6.679 11.261 1.00 94.50 179 PRO A C 1
ATOM 1330 O O . PRO A 1 179 ? 3.195 -6.843 11.663 1.00 94.50 179 PRO A O 1
ATOM 1333 N N . GLY A 1 180 ? 5.403 -6.982 12.020 1.00 95.00 180 GLY A N 1
ATOM 1334 C CA . GLY A 1 180 ? 5.287 -7.557 13.365 1.00 95.00 180 GLY A CA 1
ATOM 1335 C C . GLY A 1 180 ? 4.611 -6.619 14.372 1.00 95.00 180 GLY A C 1
ATOM 1336 O O . GLY A 1 180 ? 3.722 -7.041 15.107 1.00 95.00 180 GLY A O 1
ATOM 1337 N N . GLU A 1 181 ? 4.973 -5.335 14.377 1.00 95.25 181 GLU A N 1
ATOM 1338 C CA . GLU A 1 181 ? 4.305 -4.330 15.216 1.00 95.25 181 GLU A CA 1
ATOM 1339 C C . GLU A 1 181 ? 2.849 -4.133 14.793 1.00 95.25 181 GLU A C 1
ATOM 1341 O O . GLU A 1 181 ? 1.964 -4.062 15.644 1.00 95.25 181 GLU A O 1
ATOM 1346 N N . PHE A 1 182 ? 2.575 -4.114 13.489 1.00 97.06 182 PHE A N 1
ATOM 1347 C CA . PHE A 1 182 ? 1.224 -3.990 12.958 1.00 97.06 182 PHE A CA 1
ATOM 1348 C C . PHE A 1 182 ? 0.329 -5.173 13.348 1.00 97.06 182 PHE A C 1
ATOM 1350 O O . PHE A 1 182 ? -0.853 -4.984 13.628 1.00 97.06 182 PHE A O 1
ATOM 1357 N N . MET A 1 183 ? 0.876 -6.384 13.477 1.00 97.56 183 MET A N 1
ATOM 1358 C CA . MET A 1 183 ? 0.099 -7.515 13.991 1.00 97.56 183 MET A CA 1
ATOM 1359 C C . MET A 1 183 ? -0.380 -7.293 15.434 1.00 97.56 183 MET A C 1
ATOM 1361 O O . MET A 1 183 ? -1.489 -7.700 15.760 1.00 97.56 183 MET A O 1
ATOM 1365 N N . SER A 1 184 ? 0.361 -6.570 16.284 1.00 95.94 184 SER A N 1
ATOM 1366 C CA . SER A 1 184 ? -0.131 -6.208 17.630 1.00 95.94 184 SER A CA 1
ATOM 1367 C C . SER A 1 184 ? -1.354 -5.280 17.586 1.00 95.94 184 SER A C 1
ATOM 1369 O O . SER A 1 184 ? -2.238 -5.345 18.441 1.00 95.94 184 SER A O 1
ATOM 1371 N N . PHE A 1 185 ? -1.435 -4.426 16.563 1.00 96.50 185 PHE A N 1
ATOM 1372 C CA . PHE A 1 185 ? -2.619 -3.627 16.276 1.00 96.50 185 PHE A CA 1
ATOM 1373 C C . PHE A 1 185 ? -3.787 -4.507 15.818 1.00 96.50 185 PHE A C 1
ATOM 1375 O O . PHE A 1 185 ? -4.887 -4.366 16.350 1.00 96.50 185 PHE A O 1
ATOM 1382 N N . VAL A 1 186 ? -3.539 -5.461 14.916 1.00 97.50 186 VAL A N 1
ATOM 1383 C CA . VAL A 1 186 ? -4.550 -6.424 14.449 1.00 97.50 186 VAL A CA 1
ATOM 1384 C C . VAL A 1 186 ? -5.118 -7.243 15.611 1.00 97.50 186 VAL A C 1
ATOM 1386 O O . VAL A 1 186 ? -6.331 -7.402 15.693 1.00 97.50 186 VAL A O 1
ATOM 1389 N N . GLU A 1 187 ? -4.285 -7.720 16.539 1.00 96.44 187 GLU A N 1
ATOM 1390 C CA . GLU A 1 187 ? -4.766 -8.480 17.703 1.00 96.44 187 GLU A CA 1
ATOM 1391 C C . GLU A 1 187 ? -5.639 -7.640 18.641 1.00 96.44 187 GLU A C 1
ATOM 1393 O O . GLU A 1 187 ? -6.664 -8.117 19.127 1.00 96.44 187 GLU A O 1
ATOM 1398 N N . ARG A 1 188 ? -5.295 -6.363 18.858 1.00 94.44 188 ARG A N 1
ATOM 1399 C CA . ARG A 1 188 ? -6.171 -5.446 19.607 1.00 94.44 188 ARG A CA 1
ATOM 1400 C C . ARG A 1 188 ? -7.502 -5.246 18.887 1.00 94.44 188 ARG A C 1
ATOM 1402 O O . ARG A 1 188 ? -8.552 -5.314 19.518 1.00 94.44 188 ARG A O 1
ATOM 1409 N N . LEU A 1 189 ? -7.459 -5.087 17.566 1.00 95.62 189 LEU A N 1
ATOM 1410 C CA . LEU A 1 189 ? -8.650 -4.933 16.737 1.00 95.62 189 LEU A CA 1
ATOM 1411 C C . LEU A 1 189 ? -9.541 -6.187 16.759 1.00 95.62 189 LEU A C 1
ATOM 1413 O O . LEU A 1 189 ? -10.761 -6.059 16.799 1.00 95.62 189 LEU A O 1
ATOM 1417 N N . ARG A 1 190 ? -8.953 -7.392 16.809 1.00 95.56 190 ARG A N 1
ATOM 1418 C CA . ARG A 1 190 ? -9.671 -8.674 16.963 1.00 95.56 190 ARG A CA 1
ATOM 1419 C C . ARG A 1 190 ? -10.446 -8.787 18.276 1.00 95.56 190 ARG A C 1
ATOM 1421 O O . ARG A 1 190 ? -11.425 -9.526 18.338 1.00 95.56 190 ARG A O 1
ATOM 1428 N N . GLY A 1 191 ? -10.042 -8.050 19.312 1.00 92.19 191 GLY A N 1
ATOM 1429 C CA . GLY A 1 191 ? -10.798 -7.939 20.562 1.00 92.19 191 GLY A CA 1
ATOM 1430 C C . GLY A 1 191 ? -12.102 -7.142 20.430 1.00 92.19 191 GLY A C 1
ATOM 1431 O O . GLY A 1 191 ? -12.989 -7.280 21.270 1.00 92.19 191 GLY A O 1
ATOM 1432 N N . GLU A 1 192 ? -12.232 -6.329 19.378 1.00 92.12 192 GLU A N 1
ATOM 1433 C CA . GLU A 1 192 ? -13.362 -5.417 19.158 1.00 92.12 192 GLU A CA 1
ATOM 1434 C C . GLU A 1 192 ? -14.219 -5.819 17.945 1.00 92.12 192 GLU A C 1
ATOM 1436 O O . GLU A 1 192 ? -15.437 -5.632 17.947 1.00 92.12 192 GLU A O 1
ATOM 1441 N N . LEU A 1 193 ? -13.591 -6.381 16.909 1.00 93.81 193 LEU A N 1
ATOM 1442 C CA . LEU A 1 193 ? -14.180 -6.676 15.605 1.00 93.81 193 LEU A CA 1
ATOM 1443 C C . LEU A 1 193 ? -13.794 -8.086 15.127 1.00 93.81 193 LEU A C 1
ATOM 1445 O O . LEU A 1 193 ? -12.692 -8.552 15.414 1.00 93.81 193 LEU A O 1
ATOM 1449 N N . PRO A 1 194 ? -14.632 -8.758 14.317 1.00 93.69 194 PRO A N 1
ATOM 1450 C CA . PRO A 1 194 ? -14.254 -10.002 13.652 1.00 93.69 194 PRO A CA 1
ATOM 1451 C C . PRO A 1 194 ? -13.318 -9.707 12.469 1.00 93.69 194 PRO A C 1
ATOM 1453 O O . PRO A 1 194 ? -13.740 -9.629 11.317 1.00 93.69 194 PRO A O 1
ATOM 1456 N N . VAL A 1 195 ? -12.037 -9.505 12.767 1.00 96.44 195 VAL A N 1
ATOM 1457 C CA . VAL A 1 195 ? -10.989 -9.299 11.760 1.00 96.44 195 VAL A CA 1
ATOM 1458 C C . VAL A 1 195 ? -10.548 -10.644 11.188 1.00 96.44 195 VAL A C 1
ATOM 1460 O O . VAL A 1 195 ? -10.185 -11.551 11.942 1.00 96.44 195 VAL A O 1
ATOM 1463 N N . GLY A 1 196 ? -10.558 -10.756 9.863 1.00 95.44 196 GLY A N 1
ATOM 1464 C CA . GLY A 1 196 ? -10.153 -11.946 9.122 1.00 95.44 196 GLY A CA 1
ATOM 1465 C C . GLY A 1 196 ? -8.651 -12.003 8.834 1.00 95.44 196 GLY A C 1
ATOM 1466 O O . GLY A 1 196 ? -7.811 -11.786 9.720 1.00 95.44 196 GLY A O 1
ATOM 1467 N N . ASP A 1 197 ? -8.319 -12.345 7.587 1.00 95.88 197 ASP A N 1
ATOM 1468 C CA . ASP A 1 197 ? -6.931 -12.488 7.145 1.00 95.88 197 ASP A CA 1
ATOM 1469 C C . ASP A 1 197 ? -6.216 -11.138 7.016 1.00 95.88 197 ASP A C 1
ATOM 1471 O O . ASP A 1 197 ? -6.824 -10.103 6.730 1.00 95.88 197 ASP A O 1
ATOM 1475 N N . VAL A 1 198 ? -4.891 -11.191 7.169 1.00 97.62 198 VAL A N 1
ATOM 1476 C CA . VAL A 1 198 ? -3.981 -10.063 6.963 1.00 97.62 198 VAL A CA 1
ATOM 1477 C C . VAL A 1 198 ? -2.878 -10.470 5.996 1.00 97.62 198 VAL A C 1
ATOM 1479 O O . VAL A 1 198 ? -2.282 -11.542 6.140 1.00 97.62 198 VAL A O 1
ATOM 1482 N N . TYR A 1 199 ? -2.606 -9.594 5.033 1.00 97.75 199 TYR A N 1
ATOM 1483 C CA . TYR A 1 199 ? -1.535 -9.734 4.049 1.00 97.75 199 TYR A CA 1
ATOM 1484 C C . TYR A 1 199 ? -0.683 -8.470 4.048 1.00 97.75 199 TYR A C 1
ATOM 1486 O O . TYR A 1 199 ? -1.211 -7.376 4.243 1.00 97.75 199 TYR A O 1
ATOM 1494 N N . PHE A 1 200 ? 0.616 -8.593 3.788 1.00 97.12 200 PHE A N 1
ATOM 1495 C CA . PHE A 1 200 ? 1.504 -7.436 3.693 1.00 97.12 200 PHE A CA 1
ATOM 1496 C C . PHE A 1 200 ? 1.990 -7.244 2.262 1.00 97.12 200 PHE A C 1
ATOM 1498 O O . PHE A 1 200 ? 2.432 -8.185 1.605 1.00 97.12 200 PHE A O 1
ATOM 1505 N N . ALA A 1 201 ? 1.933 -6.005 1.782 1.00 96.19 201 ALA A N 1
ATOM 1506 C CA . ALA A 1 201 ? 2.256 -5.674 0.404 1.00 96.19 201 ALA A CA 1
ATOM 1507 C C . ALA A 1 201 ? 3.231 -4.500 0.302 1.00 96.19 201 ALA A C 1
ATOM 1509 O O . ALA A 1 201 ? 3.275 -3.623 1.167 1.00 96.19 201 ALA A O 1
ATOM 1510 N N . SER A 1 202 ? 3.995 -4.478 -0.787 1.00 94.06 202 SER A N 1
ATOM 1511 C CA . SER A 1 202 ? 4.766 -3.307 -1.214 1.00 94.06 202 SER A CA 1
ATOM 1512 C C . SER A 1 202 ? 4.021 -2.624 -2.356 1.00 94.06 202 SER A C 1
ATOM 1514 O O . SER A 1 202 ? 3.572 -3.293 -3.284 1.00 94.06 202 SER A O 1
ATOM 1516 N N . ARG A 1 203 ? 3.886 -1.302 -2.327 1.00 90.88 203 ARG A N 1
ATOM 1517 C CA . ARG A 1 203 ? 3.294 -0.557 -3.443 1.00 90.88 203 ARG A CA 1
ATOM 1518 C C . ARG A 1 203 ? 4.335 -0.282 -4.528 1.00 90.88 203 ARG A C 1
ATOM 1520 O O . ARG A 1 203 ? 5.483 0.002 -4.212 1.00 90.88 203 ARG A O 1
ATOM 1527 N N . LEU A 1 204 ? 3.940 -0.344 -5.800 1.00 85.62 204 LEU A N 1
ATOM 1528 C CA . LEU A 1 204 ? 4.810 0.057 -6.918 1.00 85.62 204 LEU A CA 1
ATOM 1529 C C . LEU A 1 204 ? 4.473 1.418 -7.518 1.00 85.62 204 LEU A C 1
ATOM 1531 O O . LEU A 1 204 ? 5.398 2.081 -7.958 1.00 85.62 204 LEU A O 1
ATOM 1535 N N . GLU A 1 205 ? 3.182 1.771 -7.556 1.00 83.31 205 GLU A N 1
ATOM 1536 C CA . GLU A 1 205 ? 2.515 3.014 -8.006 1.00 83.31 205 GLU A CA 1
ATOM 1537 C C . GLU A 1 205 ? 1.200 2.629 -8.712 1.00 83.31 205 GLU A C 1
ATOM 1539 O O . GLU A 1 205 ? 0.787 1.467 -8.653 1.00 83.31 205 GLU A O 1
ATOM 1544 N N . TYR A 1 206 ? 0.499 3.578 -9.336 1.00 84.81 206 TYR A N 1
ATOM 1545 C CA . TYR A 1 206 ? -0.712 3.298 -10.108 1.00 84.81 206 TYR A CA 1
ATOM 1546 C C . TYR A 1 206 ? -0.421 2.824 -11.533 1.00 84.81 206 TYR A C 1
ATOM 1548 O O . TYR A 1 206 ? 0.452 3.370 -12.193 1.00 84.81 206 TYR A O 1
ATOM 1556 N N . ALA A 1 207 ? -1.192 1.858 -12.036 1.00 87.25 207 ALA A N 1
ATOM 1557 C CA . ALA A 1 207 ? -1.238 1.450 -13.437 1.00 87.25 207 ALA A CA 1
ATOM 1558 C C . ALA A 1 207 ? -2.464 2.047 -14.132 1.00 87.25 207 ALA A C 1
ATOM 1560 O O . ALA A 1 207 ? -3.568 1.971 -13.595 1.00 87.25 207 ALA A O 1
ATOM 1561 N N . VAL A 1 208 ? -2.304 2.560 -15.351 1.00 88.44 208 VAL A N 1
ATOM 1562 C CA . VAL A 1 208 ? -3.426 2.880 -16.245 1.00 88.44 208 VAL A CA 1
ATOM 1563 C C . VAL A 1 208 ? -3.740 1.646 -17.085 1.00 88.44 208 VAL A C 1
ATOM 1565 O O . VAL A 1 208 ? -2.929 1.239 -17.918 1.00 88.44 208 VAL A O 1
ATOM 1568 N N . LEU A 1 209 ? -4.907 1.040 -16.858 1.00 90.38 209 LEU A N 1
ATOM 1569 C CA . LEU A 1 209 ? -5.342 -0.186 -17.534 1.00 90.38 209 LEU A CA 1
ATOM 1570 C C . LEU A 1 209 ? -6.161 0.134 -18.785 1.00 90.38 209 LEU A C 1
ATOM 1572 O O . LEU A 1 209 ? -7.273 0.636 -18.677 1.00 90.38 209 LEU A O 1
ATOM 1576 N N . VAL A 1 210 ? -5.667 -0.195 -19.972 1.00 89.69 210 VAL A N 1
ATOM 1577 C CA . VAL A 1 210 ? -6.311 0.149 -21.245 1.00 89.69 210 VAL A CA 1
ATOM 1578 C C . VAL A 1 210 ? -7.578 -0.673 -21.460 1.00 89.69 210 VAL A C 1
ATOM 1580 O O . VAL A 1 210 ? -7.529 -1.853 -21.803 1.00 89.69 210 VAL A O 1
ATOM 1583 N N . ALA A 1 211 ? -8.730 -0.024 -21.311 1.00 83.81 211 ALA A N 1
ATOM 1584 C CA . ALA A 1 211 ? -10.038 -0.600 -21.612 1.00 83.81 211 ALA A CA 1
ATOM 1585 C C . ALA A 1 211 ? -10.457 -0.350 -23.066 1.00 83.81 211 ALA A C 1
ATOM 1587 O O . ALA A 1 211 ? -11.202 -1.142 -23.646 1.00 83.81 211 ALA A O 1
ATOM 1588 N N . ARG A 1 212 ? -9.996 0.755 -23.666 1.00 78.12 212 ARG A N 1
ATOM 1589 C CA . ARG A 1 212 ? -10.285 1.129 -25.056 1.00 78.12 212 ARG A CA 1
ATOM 1590 C C . ARG A 1 212 ? -9.034 1.681 -25.721 1.00 78.12 212 ARG A C 1
ATOM 1592 O O . ARG A 1 212 ? -8.324 2.497 -25.137 1.00 78.12 212 ARG A O 1
ATOM 1599 N N . LYS A 1 213 ? -8.803 1.257 -26.963 1.00 65.31 213 LYS A N 1
ATOM 1600 C CA . LYS A 1 213 ? -7.721 1.753 -27.813 1.00 65.31 213 LYS A CA 1
ATOM 1601 C C . LYS A 1 213 ? -8.341 2.413 -29.036 1.00 65.31 213 LYS A C 1
ATOM 1603 O O . LYS A 1 213 ? -9.010 1.741 -29.817 1.00 65.31 213 LYS A O 1
ATOM 1608 N N . ASN A 1 214 ? -8.149 3.718 -29.181 1.00 64.12 214 ASN A N 1
ATOM 1609 C CA . ASN A 1 214 ? -8.394 4.408 -30.444 1.00 64.12 214 ASN A CA 1
ATOM 1610 C C . ASN A 1 214 ? -7.043 4.868 -31.029 1.00 64.12 214 ASN A C 1
ATOM 1612 O O . ASN A 1 214 ? -5.996 4.684 -30.409 1.00 64.12 214 ASN A O 1
ATOM 1616 N N . ALA A 1 215 ? -7.051 5.421 -32.243 1.00 43.16 215 ALA A N 1
ATOM 1617 C CA . ALA A 1 215 ? -5.826 5.781 -32.961 1.00 43.16 215 ALA A CA 1
ATOM 1618 C C . ALA A 1 215 ? -4.961 6.852 -32.256 1.00 43.16 215 ALA A C 1
ATOM 1620 O O . ALA A 1 215 ? -3.811 7.040 -32.641 1.00 43.16 215 ALA A O 1
ATOM 1621 N N . THR A 1 216 ? -5.489 7.545 -31.240 1.00 51.97 216 THR A N 1
ATOM 1622 C CA . THR A 1 216 ? -4.848 8.715 -30.614 1.00 51.97 216 THR A CA 1
ATOM 1623 C C . THR A 1 216 ? -4.744 8.654 -29.089 1.00 51.97 216 THR A C 1
ATOM 1625 O O . THR A 1 216 ? -3.908 9.352 -28.522 1.00 51.97 216 THR A O 1
ATOM 1628 N N . THR A 1 217 ? -5.557 7.845 -28.407 1.00 56.62 217 THR A N 1
ATOM 1629 C CA . THR A 1 217 ? -5.601 7.743 -26.944 1.00 56.62 217 THR A CA 1
ATOM 1630 C C . THR A 1 217 ? -5.881 6.310 -26.482 1.00 56.62 217 THR A C 1
ATOM 1632 O O . THR A 1 217 ? -6.694 5.575 -27.050 1.00 56.62 217 THR A O 1
ATOM 1635 N N . ALA A 1 218 ? -5.180 5.914 -25.419 1.00 63.31 218 ALA A N 1
ATOM 1636 C CA . ALA A 1 218 ? -5.505 4.744 -24.617 1.00 63.31 218 ALA A CA 1
ATOM 1637 C C . ALA A 1 218 ? -6.264 5.224 -23.374 1.00 63.31 218 ALA A C 1
ATOM 1639 O O . ALA A 1 218 ? -5.772 6.087 -22.648 1.00 63.31 218 ALA A O 1
ATOM 1640 N N . GLU A 1 219 ? -7.465 4.696 -23.148 1.00 74.19 219 GLU A N 1
ATOM 1641 C CA . GLU A 1 219 ? -8.340 5.120 -22.050 1.00 74.19 219 GLU A CA 1
ATOM 1642 C C . GLU A 1 219 ? -8.599 3.966 -21.086 1.00 74.19 219 GLU A C 1
ATOM 1644 O O . GLU A 1 219 ? -8.805 2.820 -21.503 1.00 74.19 219 GLU A O 1
ATOM 1649 N N . GLY A 1 220 ? -8.582 4.273 -19.789 1.00 82.00 220 GLY A N 1
ATOM 1650 C CA . GLY A 1 220 ? -8.513 3.255 -18.757 1.00 82.00 220 GLY A CA 1
ATOM 1651 C C . GLY A 1 220 ? -8.590 3.782 -17.327 1.00 82.00 220 GLY A C 1
ATOM 1652 O O . GLY A 1 220 ? -8.157 4.911 -17.088 1.00 82.00 220 GLY A O 1
ATOM 1653 N N . PRO A 1 221 ? -9.104 2.998 -16.361 1.00 87.62 221 PRO A N 1
ATOM 1654 C CA . PRO A 1 221 ? -8.976 3.343 -14.952 1.00 87.62 221 PRO A CA 1
ATOM 1655 C C . PRO A 1 221 ? -7.509 3.299 -14.505 1.00 87.62 221 PRO A C 1
ATOM 1657 O O . PRO A 1 221 ? -6.739 2.435 -14.935 1.00 87.62 221 PRO A O 1
ATOM 1660 N N . ALA A 1 222 ? -7.154 4.214 -13.603 1.00 88.50 222 ALA A N 1
ATOM 1661 C CA . ALA A 1 222 ? -5.907 4.167 -12.853 1.00 88.50 222 ALA A CA 1
ATOM 1662 C C . ALA A 1 222 ? -6.113 3.353 -11.568 1.00 88.50 222 ALA A C 1
ATOM 1664 O O . ALA A 1 222 ? -7.044 3.628 -10.810 1.00 88.50 222 ALA A O 1
ATOM 1665 N N . VAL A 1 223 ? -5.257 2.361 -11.324 1.00 90.75 223 VAL A N 1
ATOM 1666 C CA . VAL A 1 223 ? -5.345 1.464 -10.161 1.00 90.75 223 VAL A CA 1
ATOM 1667 C C . VAL A 1 223 ? -3.999 1.403 -9.451 1.00 90.75 223 VAL A C 1
ATOM 1669 O O . VAL A 1 223 ? -2.996 1.128 -10.098 1.00 90.75 223 VAL A O 1
ATOM 1672 N N . ASN A 1 224 ? -3.932 1.643 -8.138 1.00 90.94 224 ASN A N 1
ATOM 1673 C CA . ASN A 1 224 ? -2.681 1.426 -7.394 1.00 90.94 224 ASN A CA 1
ATOM 1674 C C . ASN A 1 224 ? -2.315 -0.057 -7.406 1.00 90.94 224 ASN A C 1
ATOM 1676 O O . ASN A 1 224 ? -3.191 -0.898 -7.228 1.00 90.94 224 ASN A O 1
ATOM 1680 N N . ILE A 1 225 ? -1.037 -0.374 -7.582 1.00 93.44 225 ILE A N 1
ATOM 1681 C CA . ILE A 1 225 ? -0.537 -1.746 -7.600 1.00 93.44 225 ILE A CA 1
ATOM 1682 C C . ILE A 1 225 ? 0.122 -2.077 -6.269 1.00 93.44 225 ILE A C 1
ATOM 1684 O O . ILE A 1 225 ? 1.128 -1.471 -5.887 1.00 93.44 225 ILE A O 1
ATOM 1688 N N . LEU A 1 226 ? -0.442 -3.077 -5.600 1.00 96.00 226 LEU A N 1
ATOM 1689 C CA . LEU A 1 226 ? 0.105 -3.715 -4.416 1.00 96.00 226 LEU A CA 1
ATOM 1690 C C . LEU A 1 226 ? 0.720 -5.063 -4.797 1.00 96.00 226 LEU A C 1
ATOM 1692 O O . LEU A 1 226 ? 0.093 -5.902 -5.445 1.00 96.00 226 LEU A O 1
ATOM 1696 N N . VAL A 1 227 ? 1.962 -5.266 -4.379 1.00 96.81 227 VAL A N 1
ATOM 1697 C CA . VAL A 1 227 ? 2.738 -6.477 -4.627 1.00 96.81 227 VAL A CA 1
ATOM 1698 C C . VAL A 1 227 ? 2.748 -7.323 -3.370 1.00 96.81 227 VAL A C 1
ATOM 1700 O O . VAL A 1 227 ? 3.321 -6.930 -2.350 1.00 96.81 227 VAL A O 1
ATOM 1703 N N . LEU A 1 228 ? 2.123 -8.490 -3.462 1.00 97.69 228 LEU A N 1
ATOM 1704 C CA . LEU A 1 228 ? 2.137 -9.512 -2.425 1.00 97.69 228 LEU A CA 1
ATOM 1705 C C . LEU A 1 228 ? 3.345 -10.427 -2.616 1.00 97.69 228 LEU A C 1
ATOM 1707 O O . LEU A 1 228 ? 3.731 -10.713 -3.750 1.00 97.69 228 LEU A O 1
ATOM 1711 N N . ASP A 1 229 ? 3.924 -10.914 -1.516 1.00 96.88 229 ASP A N 1
ATOM 1712 C CA . ASP A 1 229 ? 4.880 -12.021 -1.619 1.00 96.88 229 ASP A CA 1
ATOM 1713 C C . ASP A 1 229 ? 4.183 -13.254 -2.214 1.00 96.88 229 ASP A C 1
ATOM 1715 O O . ASP A 1 229 ? 2.972 -13.423 -2.087 1.00 96.88 229 ASP A O 1
ATOM 1719 N N . ASP A 1 230 ? 4.944 -14.112 -2.887 1.00 97.12 230 ASP A N 1
ATOM 1720 C CA . ASP A 1 230 ? 4.397 -15.183 -3.727 1.00 97.12 230 ASP A CA 1
ATOM 1721 C C . ASP A 1 230 ? 3.464 -16.147 -2.975 1.00 97.12 230 ASP A C 1
ATOM 1723 O O . ASP A 1 230 ? 2.417 -16.536 -3.497 1.00 97.12 230 ASP A O 1
ATOM 1727 N N . GLU A 1 231 ? 3.811 -16.513 -1.738 1.00 97.19 231 GLU A N 1
ATOM 1728 C CA . GLU A 1 231 ? 2.972 -17.359 -0.879 1.00 97.19 231 GLU A CA 1
ATOM 1729 C C . GLU A 1 231 ? 1.667 -16.650 -0.489 1.00 97.19 231 GLU A C 1
ATOM 1731 O O . GLU A 1 231 ? 0.575 -17.216 -0.605 1.00 97.19 231 GLU A O 1
ATOM 1736 N N . ASP A 1 232 ? 1.768 -15.377 -0.104 1.00 97.69 232 ASP A N 1
ATOM 1737 C CA . ASP A 1 232 ? 0.621 -14.547 0.243 1.00 97.69 232 ASP A CA 1
ATOM 1738 C C . ASP A 1 232 ? -0.296 -14.321 -0.958 1.00 97.69 232 ASP A C 1
ATOM 1740 O O . ASP A 1 232 ? -1.514 -14.388 -0.810 1.00 97.69 232 ASP A O 1
ATOM 1744 N N . PHE A 1 233 ? 0.257 -14.129 -2.156 1.00 98.44 233 PHE A N 1
ATOM 1745 C CA . PHE A 1 233 ? -0.514 -13.985 -3.386 1.00 98.44 233 PHE A CA 1
ATOM 1746 C C . PHE A 1 233 ? -1.292 -15.262 -3.727 1.00 98.44 233 PHE A C 1
ATOM 1748 O O . PHE A 1 233 ? -2.475 -15.195 -4.076 1.00 98.44 233 PHE A O 1
ATOM 1755 N N . ARG A 1 234 ? -0.676 -16.443 -3.572 1.00 98.38 234 ARG A N 1
ATOM 1756 C CA . ARG A 1 234 ? -1.365 -17.735 -3.752 1.00 98.38 234 ARG A CA 1
ATOM 1757 C C . ARG A 1 234 ? -2.500 -17.900 -2.742 1.00 98.38 234 ARG A C 1
ATOM 1759 O O . ARG A 1 234 ? -3.623 -18.214 -3.131 1.00 98.38 234 ARG A O 1
ATOM 1766 N N . ARG A 1 235 ? -2.245 -17.623 -1.459 1.00 98.00 235 ARG A N 1
ATOM 1767 C CA . ARG A 1 235 ? -3.266 -17.678 -0.396 1.00 98.00 235 ARG A CA 1
ATOM 1768 C C . ARG A 1 235 ? -4.415 -16.697 -0.659 1.00 98.00 235 ARG A C 1
ATOM 1770 O O . ARG A 1 235 ? -5.582 -17.087 -0.601 1.00 98.00 235 ARG A O 1
ATOM 1777 N N . PHE A 1 236 ? -4.081 -15.461 -1.021 1.00 98.12 236 PHE A N 1
ATOM 1778 C CA . PHE A 1 236 ? -5.029 -14.397 -1.345 1.00 98.12 236 PHE A CA 1
ATOM 1779 C C . PHE A 1 236 ? -5.913 -14.776 -2.539 1.00 98.12 236 PHE A C 1
ATOM 1781 O O . PHE A 1 236 ? -7.138 -14.678 -2.470 1.00 98.12 236 PHE A O 1
ATOM 1788 N N . THR A 1 237 ? -5.315 -15.257 -3.631 1.00 98.12 237 THR A N 1
ATOM 1789 C CA . THR A 1 237 ? -6.050 -15.645 -4.845 1.00 98.12 237 THR A CA 1
ATOM 1790 C C . THR A 1 237 ? -6.927 -16.868 -4.610 1.00 98.12 237 THR A C 1
ATOM 1792 O O . THR A 1 237 ? -8.108 -16.846 -4.960 1.00 98.12 237 THR A O 1
ATOM 1795 N N . LYS A 1 238 ? -6.423 -17.886 -3.906 1.00 98.06 238 LYS A N 1
ATOM 1796 C CA . LYS A 1 238 ? -7.221 -19.052 -3.513 1.00 98.06 238 LYS A CA 1
ATOM 1797 C C . LYS A 1 238 ? -8.499 -18.649 -2.790 1.00 98.06 238 LYS A C 1
ATOM 1799 O O . LYS A 1 238 ? -9.573 -19.134 -3.138 1.00 98.06 238 LYS A O 1
ATOM 1804 N N . LYS A 1 239 ? -8.383 -17.745 -1.814 1.00 97.69 239 LYS A N 1
ATOM 1805 C CA . LYS A 1 239 ? -9.512 -17.293 -1.000 1.00 97.69 239 LYS A CA 1
ATOM 1806 C C . LYS A 1 239 ? -10.455 -16.375 -1.770 1.00 97.69 239 LYS A C 1
ATOM 1808 O O . LYS A 1 239 ? -11.659 -16.613 -1.791 1.00 97.69 239 LYS A O 1
ATOM 1813 N N . TYR A 1 240 ? -9.926 -15.327 -2.399 1.00 96.94 240 TYR A N 1
ATOM 1814 C CA . TYR A 1 240 ? -10.756 -14.252 -2.938 1.00 96.94 240 TYR A CA 1
ATOM 1815 C C . TYR A 1 240 ? -11.069 -14.401 -4.423 1.00 96.94 240 TYR A C 1
ATOM 1817 O O . TYR A 1 240 ? -12.080 -13.871 -4.858 1.00 96.94 240 TYR A O 1
ATOM 1825 N N . VAL A 1 241 ? -10.288 -15.143 -5.204 1.00 96.88 241 VAL A N 1
ATOM 1826 C CA . VAL A 1 241 ? -10.585 -15.434 -6.622 1.00 96.88 241 VAL A CA 1
ATOM 1827 C C . VAL A 1 241 ? -11.258 -16.806 -6.784 1.00 96.88 241 VAL A C 1
ATOM 1829 O O . VAL A 1 241 ? -12.028 -17.006 -7.730 1.00 96.88 241 VAL A O 1
ATOM 1832 N N . GLY A 1 242 ? -11.002 -17.730 -5.849 1.00 96.88 242 GLY A N 1
ATOM 1833 C CA . GLY A 1 242 ? -11.534 -19.099 -5.820 1.00 96.88 242 GLY A CA 1
ATOM 1834 C C . GLY A 1 242 ? -10.574 -20.165 -6.362 1.00 96.88 242 GLY A C 1
ATOM 1835 O O . GLY A 1 242 ? -10.923 -21.342 -6.395 1.00 96.88 242 GLY A O 1
ATOM 1836 N N . TYR A 1 243 ? -9.378 -19.770 -6.799 1.00 97.00 243 TYR A N 1
ATOM 1837 C CA . TYR A 1 243 ? -8.296 -20.659 -7.225 1.00 97.00 243 TYR A CA 1
ATOM 1838 C C . TYR A 1 243 ? -6.950 -19.955 -7.063 1.00 97.00 243 TYR A C 1
ATOM 1840 O O . TYR A 1 243 ? -6.879 -18.727 -7.042 1.00 97.00 243 TYR A O 1
ATOM 1848 N N . GLU A 1 244 ? -5.884 -20.740 -6.953 1.00 97.62 244 GLU A N 1
ATOM 1849 C CA . GLU A 1 244 ? -4.521 -20.217 -6.885 1.00 97.62 244 GLU A CA 1
ATOM 1850 C C . GLU A 1 244 ? -4.083 -19.713 -8.264 1.00 97.62 244 GLU A C 1
ATOM 1852 O O . GLU A 1 244 ? -4.164 -20.438 -9.258 1.00 97.62 244 GLU A O 1
ATOM 1857 N N . VAL A 1 245 ? -3.631 -18.462 -8.323 1.00 97.00 245 VAL A N 1
ATOM 1858 C CA . VAL A 1 245 ? -2.989 -17.880 -9.508 1.00 97.00 245 VAL A CA 1
ATOM 1859 C C . VAL A 1 245 ? -1.477 -17.984 -9.330 1.00 97.00 245 VAL A C 1
ATOM 1861 O O . VAL A 1 245 ? -0.971 -17.752 -8.230 1.00 97.00 245 VAL A O 1
ATOM 1864 N N . ASP A 1 246 ? -0.750 -18.325 -10.397 1.00 96.62 246 ASP A N 1
ATOM 1865 C CA . ASP A 1 246 ? 0.711 -18.329 -10.357 1.00 96.62 246 ASP A CA 1
ATOM 1866 C C . ASP A 1 246 ? 1.228 -16.889 -10.136 1.00 96.62 246 ASP A C 1
ATOM 1868 O O . ASP A 1 246 ? 0.900 -15.998 -10.922 1.00 96.62 246 ASP A O 1
ATOM 1872 N N . PRO A 1 247 ? 2.015 -16.612 -9.082 1.00 96.44 247 PRO A N 1
ATOM 1873 C CA . PRO A 1 247 ? 2.587 -15.289 -8.838 1.00 96.44 247 PRO A CA 1
ATOM 1874 C C . PRO A 1 247 ? 3.575 -14.823 -9.919 1.00 96.44 247 PRO A C 1
ATOM 1876 O O . PRO A 1 247 ? 3.891 -13.634 -9.959 1.00 96.44 247 PRO A O 1
ATOM 1879 N N . CYS A 1 248 ? 4.077 -15.726 -10.768 1.00 93.56 248 CYS A N 1
ATOM 1880 C CA . CYS A 1 248 ? 4.930 -15.402 -11.910 1.00 93.56 248 CYS A CA 1
ATOM 1881 C C . CYS A 1 248 ? 4.140 -15.104 -13.196 1.00 93.56 248 CYS A C 1
ATOM 1883 O O . CYS A 1 248 ? 4.733 -14.605 -14.158 1.00 93.56 248 CYS A O 1
ATOM 1885 N N . ASP A 1 249 ? 2.835 -15.400 -13.229 1.00 92.62 249 ASP A N 1
ATOM 1886 C CA . ASP A 1 249 ? 1.974 -15.041 -14.354 1.00 92.62 249 ASP A CA 1
ATOM 1887 C C . ASP A 1 249 ? 1.782 -13.524 -14.410 1.00 92.62 249 ASP A C 1
ATOM 1889 O O . ASP A 1 249 ? 1.732 -12.836 -13.390 1.00 92.62 249 ASP A O 1
ATOM 1893 N N . ASN A 1 250 ? 1.547 -13.002 -15.613 1.00 92.25 250 ASN A N 1
ATOM 1894 C CA . ASN A 1 250 ? 1.153 -11.613 -15.847 1.00 92.25 250 ASN A CA 1
ATOM 1895 C C . ASN A 1 250 ? -0.305 -11.340 -15.435 1.00 92.25 250 ASN A C 1
ATOM 1897 O O . ASN A 1 250 ? -1.091 -10.757 -16.179 1.00 92.25 250 ASN A O 1
ATOM 1901 N N . SER A 1 251 ? -0.694 -11.811 -14.257 1.00 95.12 251 SER A N 1
ATOM 1902 C CA . SER A 1 251 ? -2.040 -11.705 -13.717 1.00 95.12 251 SER A CA 1
ATOM 1903 C C . SER A 1 251 ? -2.139 -10.553 -12.725 1.00 95.12 251 SER A C 1
ATOM 1905 O O . SER A 1 251 ? -1.272 -10.367 -11.875 1.00 95.12 251 SER A O 1
ATOM 1907 N N . ILE A 1 252 ? -3.247 -9.821 -12.792 1.00 96.81 252 ILE A N 1
ATOM 1908 C CA . ILE A 1 252 ? -3.633 -8.825 -11.792 1.00 96.81 252 ILE A CA 1
ATOM 1909 C C . ILE A 1 252 ? -5.002 -9.182 -11.231 1.00 96.81 252 ILE A C 1
ATOM 1911 O O . ILE A 1 252 ? -5.942 -9.472 -11.975 1.00 96.81 252 ILE A O 1
ATOM 1915 N N . VAL A 1 253 ? -5.121 -9.165 -9.908 1.00 97.88 253 VAL A N 1
ATOM 1916 C CA . VAL A 1 253 ? -6.405 -9.301 -9.224 1.00 97.88 253 VAL A CA 1
ATOM 1917 C C . VAL A 1 253 ? -6.928 -7.905 -8.930 1.00 97.88 253 VAL A C 1
ATOM 1919 O O . VAL A 1 253 ? -6.276 -7.133 -8.235 1.00 97.88 253 VAL A O 1
ATOM 1922 N N . LEU A 1 254 ? -8.098 -7.575 -9.458 1.00 97.12 254 LEU A N 1
ATOM 1923 C CA . LEU A 1 254 ? -8.767 -6.302 -9.232 1.00 97.12 254 LEU A CA 1
ATOM 1924 C C . LEU A 1 254 ? -9.956 -6.462 -8.275 1.00 97.12 254 LEU A C 1
ATOM 1926 O O . LEU A 1 254 ? -10.579 -7.525 -8.226 1.00 97.12 254 LEU A O 1
ATOM 1930 N N . PRO A 1 255 ? -10.340 -5.403 -7.553 1.00 95.31 255 PRO A N 1
ATOM 1931 C CA . PRO A 1 255 ? -11.584 -5.379 -6.807 1.00 95.31 255 PRO A CA 1
ATOM 1932 C C . PRO A 1 255 ? -12.789 -5.623 -7.719 1.00 95.31 255 PRO A C 1
ATOM 1934 O O . PRO A 1 255 ? -12.820 -5.177 -8.870 1.00 95.31 255 PRO A O 1
ATOM 1937 N N . SER A 1 256 ? -13.817 -6.288 -7.193 1.00 91.88 256 SER A N 1
ATOM 1938 C CA . SER A 1 256 ? -15.041 -6.619 -7.940 1.00 91.88 256 SER A CA 1
ATOM 1939 C C . SER A 1 256 ? -15.723 -5.418 -8.608 1.00 91.88 256 SER A C 1
ATOM 1941 O O . SER A 1 256 ? -16.379 -5.598 -9.628 1.00 91.88 256 SER A O 1
ATOM 1943 N N . VAL A 1 257 ? -15.529 -4.189 -8.113 1.00 90.50 257 VAL A N 1
ATOM 1944 C CA . VAL A 1 257 ? -16.056 -2.952 -8.728 1.00 90.50 257 VAL A CA 1
ATOM 1945 C C . VAL A 1 257 ? -15.621 -2.767 -10.191 1.00 90.50 257 VAL A C 1
ATOM 1947 O O . VAL A 1 257 ? -16.346 -2.161 -10.982 1.00 90.50 257 VAL A O 1
ATOM 1950 N N . TYR A 1 258 ? -14.478 -3.337 -10.581 1.00 92.00 258 TYR A N 1
ATOM 1951 C CA . TYR A 1 258 ? -13.940 -3.257 -11.939 1.00 92.00 258 TYR A CA 1
ATOM 1952 C C . TYR A 1 258 ? -14.590 -4.222 -12.936 1.00 92.00 258 TYR A C 1
ATOM 1954 O O . TYR A 1 258 ? -14.321 -4.124 -14.135 1.00 92.00 258 TYR A O 1
ATOM 1962 N N . ASN A 1 259 ? -15.487 -5.106 -12.488 1.00 89.88 259 ASN A N 1
ATOM 1963 C CA . ASN A 1 259 ? -16.207 -6.041 -13.362 1.00 89.88 259 ASN A CA 1
ATOM 1964 C C . ASN A 1 259 ? -17.154 -5.352 -14.364 1.00 89.88 259 ASN A C 1
ATOM 1966 O O . ASN A 1 259 ? -17.588 -5.970 -15.332 1.00 89.88 259 ASN A O 1
ATOM 1970 N N . ARG A 1 260 ? -17.469 -4.069 -14.145 1.00 89.56 260 ARG A N 1
ATOM 1971 C CA . ARG A 1 260 ? -18.235 -3.236 -15.083 1.00 89.56 260 ARG A CA 1
ATOM 1972 C C . ARG A 1 260 ? -17.379 -2.712 -16.235 1.00 89.56 260 ARG A C 1
ATOM 1974 O O . ARG A 1 260 ? -17.927 -2.308 -17.256 1.00 89.56 260 ARG A O 1
ATOM 1981 N N . THR A 1 261 ? -16.059 -2.699 -16.058 1.00 90.50 261 THR A N 1
ATOM 1982 C CA . THR A 1 261 ? -15.092 -2.149 -17.017 1.00 90.50 261 THR A CA 1
ATOM 1983 C C . THR A 1 261 ? -14.382 -3.251 -17.795 1.00 90.50 261 THR A C 1
ATOM 1985 O O . THR A 1 261 ? -14.173 -3.104 -18.996 1.00 90.50 261 THR A O 1
ATOM 1988 N N . PHE A 1 262 ? -14.031 -4.354 -17.129 1.00 92.94 262 PHE A N 1
ATOM 1989 C CA . PHE A 1 262 ? -13.284 -5.466 -17.716 1.00 92.94 262 PHE A CA 1
ATOM 1990 C C . PHE A 1 262 ? -14.007 -6.799 -17.522 1.00 92.94 262 PHE A C 1
ATOM 1992 O O . PHE A 1 262 ? -14.708 -7.004 -16.531 1.00 92.94 262 PHE A O 1
ATOM 1999 N N . ALA A 1 263 ? -13.783 -7.738 -18.440 1.00 91.94 263 ALA A N 1
ATOM 2000 C CA . ALA A 1 263 ? -14.239 -9.117 -18.300 1.00 91.94 263 ALA A CA 1
ATOM 2001 C C . ALA A 1 263 ? -13.205 -9.980 -17.553 1.00 91.94 263 ALA A C 1
ATOM 2003 O O . ALA A 1 263 ? -11.995 -9.775 -17.664 1.00 91.94 263 ALA A O 1
ATOM 2004 N N . LYS A 1 264 ? -13.670 -10.990 -16.804 1.00 91.50 264 LYS A N 1
ATOM 2005 C CA . LYS A 1 264 ? -12.775 -11.939 -16.119 1.00 91.50 264 LYS A CA 1
ATOM 2006 C C . LYS A 1 264 ? -11.958 -12.710 -17.160 1.00 91.50 264 LYS A C 1
ATOM 2008 O O . LYS A 1 264 ? -12.519 -13.248 -18.109 1.00 91.50 264 LYS A O 1
ATOM 2013 N N . GLY A 1 265 ? -10.644 -12.779 -16.967 1.00 91.69 265 GLY A N 1
ATOM 2014 C CA . GLY A 1 265 ? -9.704 -13.413 -17.889 1.00 91.69 265 GLY A CA 1
ATOM 2015 C C . GLY A 1 265 ? -9.335 -12.563 -19.107 1.00 91.69 265 GLY A C 1
ATOM 2016 O O . GLY A 1 265 ? -8.515 -13.012 -19.905 1.00 91.69 265 GLY A O 1
ATOM 2017 N N . GLN A 1 266 ? -9.895 -11.355 -19.250 1.00 92.88 266 GLN A N 1
ATOM 2018 C CA . GLN A 1 266 ? -9.509 -10.424 -20.306 1.00 92.88 266 GLN A CA 1
ATOM 2019 C C . GLN A 1 266 ? -8.030 -10.060 -20.169 1.00 92.88 266 GLN A C 1
ATOM 2021 O O . GLN A 1 266 ? -7.555 -9.776 -19.069 1.00 92.88 266 GLN A O 1
ATOM 2026 N N . VAL A 1 267 ? -7.318 -10.047 -21.294 1.00 92.31 267 VAL A N 1
ATOM 2027 C CA . VAL A 1 267 ? -5.959 -9.510 -21.377 1.00 92.31 267 VAL A CA 1
ATOM 2028 C C . VAL A 1 267 ? -6.046 -8.037 -21.763 1.00 92.31 267 VAL A C 1
ATOM 2030 O O . VAL A 1 267 ? -6.676 -7.699 -22.765 1.00 92.31 267 VAL A O 1
ATOM 2033 N N . VAL A 1 268 ? -5.437 -7.167 -20.961 1.00 91.12 268 VAL A N 1
ATOM 2034 C CA . VAL A 1 268 ? -5.422 -5.713 -21.165 1.00 91.12 268 VAL A CA 1
ATOM 2035 C C . VAL A 1 268 ? -3.993 -5.195 -21.237 1.00 91.12 268 VAL A C 1
ATOM 2037 O O . VAL A 1 268 ? -3.101 -5.724 -20.581 1.00 91.12 268 VAL A O 1
ATOM 2040 N N . GLU A 1 269 ? -3.771 -4.150 -22.027 1.00 90.62 269 GLU A N 1
ATOM 2041 C CA . GLU A 1 269 ? -2.524 -3.386 -21.968 1.00 90.62 269 GLU A CA 1
ATOM 2042 C C . GLU A 1 269 ? -2.542 -2.521 -20.699 1.00 90.62 269 GLU A C 1
ATOM 2044 O O . GLU A 1 269 ? -3.584 -1.990 -20.319 1.00 90.62 269 GLU A O 1
ATOM 2049 N N . ALA A 1 270 ? -1.410 -2.400 -20.017 1.00 89.50 270 ALA A N 1
ATOM 2050 C CA . ALA A 1 270 ? -1.268 -1.589 -18.818 1.00 89.50 270 ALA A CA 1
ATOM 2051 C C . ALA A 1 270 ? -0.010 -0.728 -18.906 1.00 89.50 270 ALA A C 1
ATOM 2053 O O . ALA A 1 270 ? 1.052 -1.212 -19.301 1.00 89.50 270 ALA A O 1
ATOM 2054 N N . PHE A 1 271 ? -0.142 0.533 -18.498 1.00 87.25 271 PHE A N 1
ATOM 2055 C CA . PHE A 1 271 ? 0.954 1.490 -18.383 1.00 87.25 271 PHE A CA 1
ATOM 2056 C C . PHE A 1 271 ? 1.231 1.759 -16.908 1.00 87.25 271 PHE A C 1
ATOM 2058 O O . PHE A 1 271 ? 0.373 2.304 -16.216 1.00 87.25 271 PHE A O 1
ATOM 2065 N N . LEU A 1 272 ? 2.420 1.400 -16.427 1.00 86.94 272 LEU A N 1
ATOM 2066 C CA . LEU A 1 272 ? 2.801 1.554 -15.025 1.00 86.94 272 LEU A CA 1
ATOM 2067 C C . LEU A 1 272 ? 3.953 2.565 -14.881 1.00 86.94 272 LEU A C 1
ATOM 2069 O O . LEU A 1 272 ? 5.097 2.197 -15.161 1.00 86.94 272 LEU A O 1
ATOM 2073 N N . PRO A 1 273 ? 3.694 3.827 -14.482 1.00 81.62 273 PRO A N 1
ATOM 2074 C CA . PRO A 1 273 ? 4.728 4.779 -14.080 1.00 81.62 273 PRO A CA 1
ATOM 2075 C C . PRO A 1 273 ? 5.372 4.359 -12.753 1.00 81.62 273 PRO A C 1
ATOM 2077 O O . PRO A 1 273 ? 4.844 4.625 -11.682 1.00 81.62 273 PRO A O 1
ATOM 2080 N N . LEU A 1 274 ? 6.537 3.724 -12.819 1.00 78.00 274 LEU A N 1
ATOM 2081 C CA . LEU A 1 274 ? 7.278 3.263 -11.639 1.00 78.00 274 LEU A CA 1
ATOM 2082 C C . LEU A 1 274 ? 8.023 4.387 -10.917 1.00 78.00 274 LEU A C 1
ATOM 2084 O O . LEU A 1 274 ? 8.279 4.308 -9.721 1.00 78.00 274 LEU A O 1
ATOM 2088 N N . ALA A 1 275 ? 8.401 5.432 -11.646 1.00 72.69 275 ALA A N 1
ATOM 2089 C CA . ALA A 1 275 ? 9.015 6.616 -11.072 1.00 72.69 275 ALA A CA 1
ATOM 2090 C C . ALA A 1 275 ? 8.735 7.827 -11.954 1.00 72.69 275 ALA A C 1
ATOM 2092 O O . ALA A 1 275 ? 8.803 7.751 -13.181 1.00 72.69 275 ALA A O 1
ATOM 2093 N N . TRP A 1 276 ? 8.465 8.963 -11.318 1.00 67.12 276 TRP A N 1
ATOM 2094 C CA . TRP A 1 276 ? 8.287 10.236 -12.005 1.00 67.12 276 TRP A CA 1
ATOM 2095 C C . TRP A 1 276 ? 8.861 11.378 -11.174 1.00 67.12 276 TRP A C 1
ATOM 2097 O O . TRP A 1 276 ? 8.392 11.623 -10.062 1.00 67.12 276 TRP A O 1
ATOM 2107 N N . TYR A 1 277 ? 9.827 12.110 -11.716 1.00 63.53 277 TYR A N 1
ATOM 2108 C CA . TYR A 1 277 ? 10.279 13.366 -11.122 1.00 63.53 277 TYR A CA 1
ATOM 2109 C C . TYR A 1 277 ? 10.002 14.507 -12.088 1.00 63.53 277 TYR A C 1
ATOM 2111 O O . TYR A 1 277 ? 10.389 14.472 -13.261 1.00 63.53 277 TYR A O 1
ATOM 2119 N N . GLY A 1 278 ? 9.300 15.512 -11.574 1.00 51.91 278 GLY A N 1
ATOM 2120 C CA . GLY A 1 278 ? 9.042 16.761 -12.263 1.00 51.91 278 GLY A CA 1
ATOM 2121 C C . GLY A 1 278 ? 9.312 17.930 -11.331 1.00 51.91 278 GLY A C 1
ATOM 2122 O O . GLY A 1 278 ? 8.909 17.911 -10.168 1.00 51.91 278 GLY A O 1
ATOM 2123 N N . VAL A 1 279 ? 9.969 18.956 -11.861 1.00 48.59 279 VAL A N 1
ATOM 2124 C CA . VAL A 1 279 ? 10.075 20.270 -11.222 1.00 48.59 279 VAL A CA 1
ATOM 2125 C C . VAL A 1 279 ? 8.955 21.192 -11.685 1.00 48.59 279 VAL A C 1
ATOM 2127 O O . VAL A 1 279 ? 8.265 20.916 -12.665 1.00 48.59 279 VAL A O 1
ATOM 2130 N N . ARG A 1 280 ? 8.849 22.326 -10.976 1.00 46.91 280 ARG A N 1
ATOM 2131 C CA . ARG A 1 280 ? 7.957 23.504 -11.092 1.00 46.91 280 ARG A CA 1
ATOM 2132 C C . ARG A 1 280 ? 7.488 23.946 -12.496 1.00 46.91 280 ARG A C 1
ATOM 2134 O O . ARG A 1 280 ? 6.617 24.806 -12.572 1.00 46.91 280 ARG A O 1
ATOM 2141 N N . THR A 1 281 ? 8.038 23.420 -13.587 1.00 46.31 281 THR A N 1
ATOM 2142 C CA . THR A 1 281 ? 7.800 23.829 -14.978 1.00 46.31 281 THR A CA 1
ATOM 2143 C C . THR A 1 281 ? 7.260 22.679 -15.846 1.00 46.31 281 THR A C 1
ATOM 2145 O O . THR A 1 281 ? 7.832 22.361 -16.881 1.00 46.31 281 THR A O 1
ATOM 2148 N N . ASN A 1 282 ? 6.146 22.055 -15.436 1.00 39.66 282 ASN A N 1
ATOM 2149 C CA . ASN A 1 282 ? 5.185 21.253 -16.235 1.00 39.66 282 ASN A CA 1
ATOM 2150 C C . ASN A 1 282 ? 5.696 20.191 -17.246 1.00 39.66 282 ASN A C 1
ATOM 2152 O O . ASN A 1 282 ? 4.890 19.625 -17.981 1.00 39.66 282 ASN A O 1
ATOM 2156 N N . THR A 1 283 ? 6.987 19.870 -17.299 1.00 46.56 283 THR A N 1
ATOM 2157 C CA . THR A 1 283 ? 7.575 18.891 -18.224 1.00 46.56 283 THR A CA 1
ATOM 2158 C C . THR A 1 283 ? 8.180 17.745 -17.421 1.00 46.56 283 THR A C 1
ATOM 2160 O O . THR A 1 283 ? 8.992 17.961 -16.525 1.00 46.56 283 THR A O 1
ATOM 2163 N N . ALA A 1 284 ? 7.746 16.515 -17.708 1.00 49.72 284 ALA A N 1
ATOM 2164 C CA . ALA A 1 284 ? 8.282 15.299 -17.098 1.00 49.72 284 ALA A CA 1
ATOM 2165 C C . ALA A 1 284 ? 9.708 15.044 -17.618 1.00 49.72 284 ALA A C 1
ATOM 2167 O O . ALA A 1 284 ? 9.878 14.885 -18.826 1.00 49.72 284 ALA A O 1
ATOM 2168 N N . ARG A 1 285 ? 10.719 15.010 -16.736 1.00 53.88 285 ARG A N 1
ATOM 2169 C CA . ARG A 1 285 ? 12.147 14.910 -17.124 1.00 53.88 285 ARG A CA 1
ATOM 2170 C C . ARG A 1 285 ? 12.859 13.643 -16.649 1.00 53.88 285 ARG A C 1
ATOM 2172 O O . ARG A 1 285 ? 13.756 13.165 -17.340 1.00 53.88 285 ARG A O 1
ATOM 2179 N N . ALA A 1 286 ? 12.413 13.053 -15.535 1.00 51.59 286 ALA A N 1
ATOM 2180 C CA . ALA A 1 286 ? 12.645 11.639 -15.245 1.00 51.59 286 ALA A CA 1
ATOM 2181 C C . ALA A 1 286 ? 11.321 10.893 -15.278 1.00 51.59 286 ALA A C 1
ATOM 2183 O O . ALA A 1 286 ? 10.424 11.196 -14.487 1.00 51.59 286 ALA A O 1
ATOM 2184 N N . TYR A 1 287 ? 11.202 9.903 -16.151 1.00 68.12 287 TYR A N 1
ATOM 2185 C CA . TYR A 1 287 ? 10.044 9.024 -16.140 1.00 68.12 287 TYR A CA 1
ATOM 2186 C C . TYR A 1 287 ? 10.484 7.588 -16.404 1.00 68.12 287 TYR A C 1
ATOM 2188 O O . TYR A 1 287 ? 11.127 7.312 -17.412 1.00 68.12 287 TYR A O 1
ATOM 2196 N N . PHE A 1 288 ? 10.163 6.685 -15.475 1.00 72.19 288 PHE A N 1
ATOM 2197 C CA . PHE A 1 288 ? 10.232 5.245 -15.690 1.00 72.19 288 PHE A CA 1
ATOM 2198 C C . PHE A 1 288 ? 8.812 4.750 -15.903 1.00 72.19 288 PHE A C 1
ATOM 2200 O O . PHE A 1 288 ? 7.993 4.878 -14.991 1.00 72.19 288 PHE A O 1
ATOM 2207 N N . HIS A 1 289 ? 8.507 4.170 -17.060 1.00 79.88 289 HIS A N 1
ATOM 2208 C CA . HIS A 1 289 ? 7.271 3.406 -17.187 1.00 79.88 289 HIS A CA 1
ATOM 2209 C C . HIS A 1 289 ? 7.460 2.090 -17.914 1.00 79.88 289 HIS A C 1
ATOM 2211 O O . HIS A 1 289 ? 8.356 1.919 -18.745 1.00 79.88 289 HIS A O 1
ATOM 2217 N N . VAL A 1 290 ? 6.577 1.162 -17.568 1.00 83.00 290 VAL A N 1
ATOM 2218 C CA . VAL A 1 290 ? 6.527 -0.177 -18.135 1.00 83.00 290 VAL A CA 1
ATOM 2219 C C . VAL A 1 290 ? 5.184 -0.363 -18.814 1.00 83.00 290 VAL A C 1
ATOM 2221 O O . VAL A 1 290 ? 4.140 -0.101 -18.216 1.00 83.00 290 VAL A O 1
ATOM 2224 N N . ASN A 1 291 ? 5.230 -0.836 -20.054 1.00 85.62 291 ASN A N 1
ATOM 2225 C CA . ASN A 1 291 ? 4.066 -1.331 -20.765 1.00 85.62 291 ASN A CA 1
ATOM 2226 C C . ASN A 1 291 ? 4.060 -2.852 -20.668 1.00 85.62 291 ASN A C 1
ATOM 2228 O O . ASN A 1 291 ? 5.053 -3.504 -21.003 1.00 85.62 291 ASN A O 1
ATOM 2232 N N . MET A 1 292 ? 2.943 -3.417 -20.237 1.00 87.44 292 MET A N 1
ATOM 2233 C CA . MET A 1 292 ? 2.786 -4.857 -20.053 1.00 87.44 292 MET A CA 1
ATOM 2234 C C . MET A 1 292 ? 1.377 -5.296 -20.438 1.00 87.44 292 MET A C 1
ATOM 2236 O O . MET A 1 292 ? 0.448 -4.488 -20.462 1.00 87.44 292 MET A O 1
ATOM 2240 N N . LEU A 1 293 ? 1.222 -6.581 -20.738 1.00 89.25 293 LEU A N 1
ATOM 2241 C CA . LEU A 1 293 ? -0.090 -7.202 -20.888 1.00 89.25 293 LEU A CA 1
ATOM 2242 C C . LEU A 1 293 ? -0.468 -7.859 -19.566 1.00 89.25 293 LEU A C 1
ATOM 2244 O O . LEU A 1 293 ? 0.326 -8.632 -19.040 1.00 89.25 293 LEU A O 1
ATOM 2248 N N . LEU A 1 294 ? -1.662 -7.574 -19.051 1.00 92.81 294 LEU A N 1
ATOM 2249 C CA . LEU A 1 294 ? -2.174 -8.124 -17.800 1.00 92.81 294 LEU A CA 1
ATOM 2250 C C . LEU A 1 294 ? -3.443 -8.932 -18.031 1.00 92.81 294 LEU A C 1
ATOM 2252 O O . LEU A 1 294 ? -4.387 -8.453 -18.655 1.00 92.81 294 LEU A O 1
ATOM 2256 N N . LYS A 1 295 ? -3.496 -10.138 -17.472 1.00 95.44 295 LYS A N 1
ATOM 2257 C CA . LYS A 1 295 ? -4.711 -10.943 -17.379 1.00 95.44 295 LYS A CA 1
ATOM 2258 C C . LYS A 1 295 ? -5.497 -10.547 -16.130 1.00 95.44 295 LYS A C 1
ATOM 2260 O O . LYS A 1 295 ? -4.989 -10.654 -15.014 1.00 95.44 295 LYS A O 1
ATOM 2265 N N . ILE A 1 296 ? -6.741 -10.109 -16.314 1.00 96.44 296 ILE A N 1
ATOM 2266 C CA . ILE A 1 296 ? -7.594 -9.620 -15.225 1.00 96.44 296 ILE A CA 1
ATOM 2267 C C . ILE A 1 296 ? -8.278 -10.772 -14.480 1.00 96.44 296 ILE A C 1
ATOM 2269 O O . ILE A 1 296 ? -8.968 -11.603 -15.075 1.00 96.44 296 ILE A O 1
ATOM 2273 N N . HIS A 1 297 ? -8.176 -10.756 -13.155 1.00 97.69 297 HIS A N 1
ATOM 2274 C CA . HIS A 1 297 ? -8.994 -11.540 -12.227 1.00 97.69 297 HIS A CA 1
ATOM 2275 C C . HIS A 1 297 ? -9.715 -10.598 -11.263 1.00 97.69 297 HIS A C 1
ATOM 2277 O O . HIS A 1 297 ? -9.337 -9.436 -11.143 1.00 97.69 297 HIS A O 1
ATOM 2283 N N . PHE A 1 298 ? -10.736 -11.090 -10.561 1.00 97.44 298 PHE A N 1
ATOM 2284 C CA . PHE A 1 298 ? -11.490 -10.277 -9.605 1.00 97.44 298 PHE A CA 1
ATOM 2285 C C . PHE A 1 298 ? -11.570 -10.929 -8.233 1.00 97.44 298 PHE A C 1
ATOM 2287 O O . PHE A 1 298 ? -11.732 -12.149 -8.145 1.00 97.44 298 PHE A O 1
ATOM 2294 N N . THR A 1 299 ? -11.515 -10.111 -7.183 1.00 97.00 299 THR A N 1
ATOM 2295 C CA . THR A 1 299 ? -11.900 -10.532 -5.834 1.00 97.00 299 THR A CA 1
ATOM 2296 C C . THR A 1 299 ? -13.403 -10.824 -5.775 1.00 97.00 299 THR A C 1
ATOM 2298 O O . THR A 1 299 ? -14.212 -10.184 -6.447 1.00 97.00 299 THR A O 1
ATOM 2301 N N . SER A 1 300 ? -13.789 -11.793 -4.952 1.00 94.56 300 SER A N 1
ATOM 2302 C CA . SER A 1 300 ? -15.177 -12.186 -4.680 1.00 94.56 300 SER A CA 1
ATOM 2303 C C . SER A 1 300 ? -15.841 -11.307 -3.624 1.00 94.56 300 SER A C 1
ATOM 2305 O O . SER A 1 300 ? -17.066 -11.221 -3.584 1.00 94.56 300 SER A O 1
ATOM 230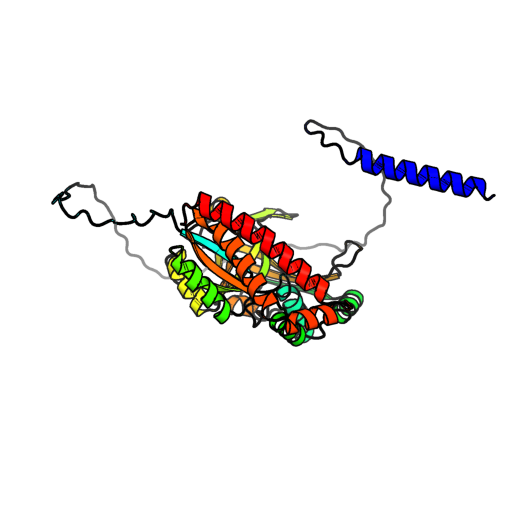7 N N . ILE A 1 301 ? -15.038 -10.621 -2.807 1.00 94.19 301 ILE A N 1
ATOM 2308 C CA . ILE A 1 301 ? -15.491 -9.618 -1.843 1.00 94.19 301 ILE A CA 1
ATOM 2309 C C . ILE A 1 301 ? -15.158 -8.205 -2.326 1.00 94.19 301 ILE A C 1
ATOM 2311 O O . ILE A 1 301 ? -14.380 -8.008 -3.269 1.00 94.19 301 ILE A O 1
ATOM 2315 N N . TYR A 1 302 ? -15.795 -7.217 -1.704 1.00 93.00 302 TYR A N 1
ATOM 2316 C CA . TYR A 1 302 ? -15.516 -5.809 -1.958 1.00 93.00 302 TYR A CA 1
ATOM 2317 C C . TYR A 1 302 ? -14.147 -5.422 -1.372 1.00 93.00 302 TYR A C 1
ATOM 2319 O O . TYR A 1 302 ? -13.686 -6.034 -0.409 1.00 93.00 302 TYR A O 1
ATOM 2327 N N . ALA A 1 303 ? -13.498 -4.432 -1.977 1.00 93.56 303 ALA A N 1
ATOM 2328 C CA . ALA A 1 303 ? -12.329 -3.767 -1.416 1.00 93.56 303 ALA A CA 1
ATOM 2329 C C . ALA A 1 303 ? -12.628 -2.269 -1.399 1.00 93.56 303 ALA A C 1
ATOM 2331 O O . ALA A 1 303 ? -13.121 -1.743 -2.401 1.00 93.56 303 ALA A O 1
ATOM 2332 N N . GLU A 1 304 ? -12.382 -1.612 -0.268 1.00 93.31 304 GLU A N 1
ATOM 2333 C CA . GLU A 1 304 ? -12.717 -0.196 -0.095 1.00 93.31 304 GLU A CA 1
ATOM 2334 C C . GLU A 1 304 ? -11.869 0.690 -1.007 1.00 93.31 304 GLU A C 1
ATOM 2336 O O . GLU A 1 304 ? -12.393 1.603 -1.649 1.00 93.31 304 GLU A O 1
ATOM 2341 N N . GLU A 1 305 ? -10.577 0.383 -1.135 1.00 89.56 305 GLU A N 1
ATOM 2342 C CA . GLU A 1 305 ? -9.688 1.087 -2.047 1.00 89.56 305 GLU A CA 1
ATOM 2343 C C . GLU A 1 305 ? -9.562 0.369 -3.407 1.00 89.56 305 GLU A C 1
ATOM 2345 O O . GLU A 1 305 ? -9.483 -0.862 -3.480 1.00 89.56 305 GLU A O 1
ATOM 2350 N N . PRO A 1 306 ? -9.479 1.131 -4.514 1.00 86.25 306 PRO A N 1
ATOM 2351 C CA . PRO A 1 306 ? -9.420 0.620 -5.887 1.00 86.25 306 PRO A CA 1
ATOM 2352 C C . PRO A 1 306 ? -8.067 -0.017 -6.286 1.00 86.25 306 PRO A C 1
ATOM 2354 O O . PRO A 1 306 ? -7.599 0.179 -7.409 1.00 86.25 306 PRO A O 1
ATOM 2357 N N . HIS A 1 307 ? -7.411 -0.747 -5.383 1.00 93.88 307 HIS A N 1
ATOM 2358 C CA . HIS A 1 307 ? -6.057 -1.279 -5.568 1.00 93.88 307 HIS A CA 1
ATOM 2359 C C . HIS A 1 307 ? -6.060 -2.633 -6.284 1.00 93.88 307 HIS A C 1
ATOM 2361 O O . HIS A 1 307 ? -6.834 -3.516 -5.935 1.00 93.88 307 HIS A O 1
ATOM 2367 N N . GLY A 1 308 ? -5.175 -2.809 -7.263 1.00 96.06 308 GLY A N 1
ATOM 2368 C CA . GLY A 1 308 ? -4.886 -4.095 -7.883 1.00 96.06 308 GLY A CA 1
ATOM 2369 C C . GLY A 1 308 ? -3.758 -4.837 -7.171 1.00 96.06 308 GLY A C 1
ATOM 2370 O O . GLY A 1 308 ? -2.814 -4.222 -6.676 1.00 96.06 308 GLY A O 1
ATOM 2371 N N . TYR A 1 309 ? -3.840 -6.163 -7.158 1.00 97.56 309 TYR A N 1
ATOM 2372 C CA . TYR A 1 309 ? -2.887 -7.045 -6.488 1.00 97.56 309 TYR A CA 1
ATOM 2373 C C . TYR A 1 309 ? -2.143 -7.904 -7.511 1.00 97.56 309 TYR A C 1
ATOM 2375 O O . TYR A 1 309 ? -2.777 -8.532 -8.365 1.00 97.56 309 TYR A O 1
ATOM 2383 N N . ILE A 1 310 ? -0.815 -7.959 -7.411 1.00 97.25 310 ILE A N 1
ATOM 2384 C CA . ILE A 1 310 ? 0.046 -8.817 -8.238 1.00 97.25 310 ILE A CA 1
ATOM 2385 C C . ILE A 1 310 ? 1.024 -9.619 -7.371 1.00 97.25 310 ILE A C 1
ATOM 2387 O O . ILE A 1 310 ? 1.318 -9.233 -6.237 1.00 97.25 310 ILE A O 1
ATOM 2391 N N . GLY A 1 311 ? 1.533 -10.725 -7.916 1.00 97.06 311 GLY A N 1
ATOM 2392 C CA . GLY A 1 311 ? 2.591 -11.520 -7.294 1.00 97.06 311 GLY A CA 1
ATOM 2393 C C . GLY A 1 311 ? 3.967 -10.865 -7.424 1.00 97.06 311 GLY A C 1
ATOM 2394 O O . GLY A 1 311 ? 4.248 -10.140 -8.387 1.00 97.06 311 GLY A O 1
ATOM 2395 N N . ARG A 1 312 ? 4.840 -11.126 -6.449 1.00 95.50 312 ARG A N 1
ATOM 2396 C CA . ARG A 1 312 ? 6.199 -10.584 -6.405 1.00 95.50 312 ARG A CA 1
ATOM 2397 C C . ARG A 1 312 ? 7.069 -11.100 -7.542 1.00 95.50 312 ARG A C 1
ATOM 2399 O O . ARG A 1 312 ? 7.749 -10.285 -8.157 1.00 95.50 312 ARG A O 1
ATOM 2406 N N . CYS A 1 313 ? 7.000 -12.387 -7.877 1.00 93.75 313 CYS A N 1
ATOM 2407 C CA . CYS A 1 313 ? 7.731 -12.945 -9.018 1.00 93.75 313 CYS A CA 1
ATOM 2408 C C . CYS A 1 313 ? 7.444 -12.180 -10.324 1.00 93.75 313 CYS A C 1
ATOM 2410 O O . CYS A 1 313 ? 8.366 -11.810 -11.056 1.00 93.75 313 CYS A O 1
ATOM 2412 N N . PHE A 1 314 ? 6.170 -11.881 -10.603 1.00 92.88 314 PHE A N 1
ATOM 2413 C CA . PHE A 1 314 ? 5.800 -11.074 -11.761 1.00 92.88 314 PHE A CA 1
ATOM 2414 C C . PHE A 1 314 ? 6.303 -9.630 -11.644 1.00 92.88 314 PHE A C 1
ATOM 2416 O O . PHE A 1 314 ? 6.895 -9.120 -12.594 1.00 92.88 314 PHE A O 1
ATOM 2423 N N . ALA A 1 315 ? 6.144 -8.975 -10.491 1.00 91.75 315 ALA A N 1
ATOM 2424 C CA . ALA A 1 315 ? 6.661 -7.621 -10.271 1.00 91.75 315 ALA A CA 1
ATOM 2425 C C . ALA A 1 315 ? 8.184 -7.514 -10.504 1.00 91.75 315 ALA A C 1
ATOM 2427 O O . ALA A 1 315 ? 8.670 -6.586 -11.158 1.00 91.75 315 ALA A O 1
ATOM 2428 N N . GLU A 1 316 ? 8.942 -8.500 -10.021 1.00 89.62 316 GLU A N 1
ATOM 2429 C CA . GLU A 1 316 ? 10.402 -8.553 -10.139 1.00 89.62 316 GLU A CA 1
ATOM 2430 C C . GLU A 1 316 ? 10.895 -8.754 -11.583 1.00 89.62 316 GLU A C 1
ATOM 2432 O O . GLU A 1 316 ? 12.065 -8.497 -11.879 1.00 89.62 316 GLU A O 1
ATOM 2437 N N . SER A 1 317 ? 10.000 -9.111 -12.514 1.00 86.69 317 SER A N 1
ATOM 2438 C CA . SER A 1 317 ? 10.298 -9.197 -13.950 1.00 86.69 317 SER A CA 1
ATOM 2439 C C . SER A 1 3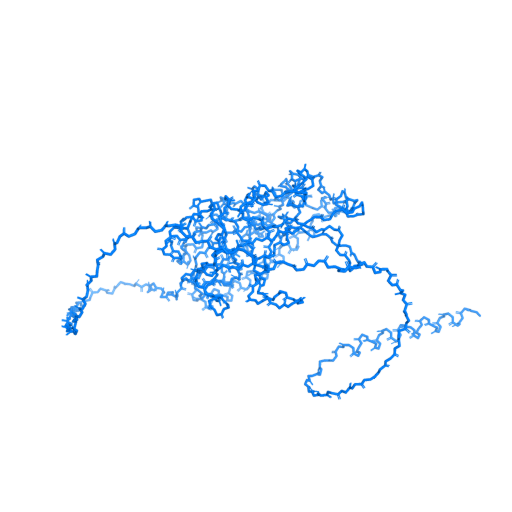17 ? 10.494 -7.833 -14.634 1.00 86.69 317 SER A C 1
ATOM 2441 O O . SER A 1 317 ? 11.034 -7.773 -15.744 1.00 86.69 317 SER A O 1
ATOM 2443 N N . PHE A 1 318 ? 10.104 -6.729 -13.983 1.00 83.00 318 PHE A N 1
ATOM 2444 C CA . PHE A 1 318 ? 10.208 -5.381 -14.557 1.00 83.00 318 PHE A CA 1
ATOM 2445 C C . PHE A 1 318 ? 10.699 -4.292 -13.599 1.00 83.00 318 PHE A C 1
ATOM 2447 O O . PHE A 1 318 ? 11.171 -3.256 -14.062 1.00 83.00 318 PHE A O 1
ATOM 2454 N N . THR A 1 319 ? 10.634 -4.503 -12.285 1.00 85.38 319 THR A N 1
ATOM 2455 C CA . THR A 1 319 ? 11.153 -3.556 -11.287 1.00 85.38 319 THR A CA 1
ATOM 2456 C C . THR A 1 319 ? 11.778 -4.290 -10.107 1.00 85.38 319 THR A C 1
ATOM 2458 O O . THR A 1 319 ? 11.686 -5.508 -10.018 1.00 85.38 319 THR A O 1
ATOM 2461 N N . ASP A 1 320 ? 12.490 -3.592 -9.226 1.00 87.19 320 ASP A N 1
ATOM 2462 C CA . ASP A 1 320 ? 12.814 -4.136 -7.904 1.00 87.19 320 ASP A CA 1
ATOM 2463 C C . ASP A 1 320 ? 11.697 -3.762 -6.936 1.00 87.19 320 ASP A C 1
ATOM 2465 O O . ASP A 1 320 ? 11.318 -2.595 -6.831 1.00 87.19 320 ASP A O 1
ATOM 2469 N N . VAL A 1 321 ? 11.173 -4.756 -6.226 1.00 89.38 321 VAL A N 1
ATOM 2470 C CA . VAL A 1 321 ? 10.160 -4.534 -5.196 1.00 89.38 321 VAL A CA 1
ATOM 2471 C C . VAL A 1 321 ? 10.863 -4.030 -3.931 1.00 89.38 321 VAL A C 1
ATOM 2473 O O . VAL A 1 321 ? 11.839 -4.654 -3.505 1.00 89.38 321 VAL A O 1
ATOM 2476 N N . PRO A 1 322 ? 10.398 -2.929 -3.306 1.00 87.00 322 PRO A N 1
ATOM 2477 C CA . PRO A 1 322 ? 10.986 -2.448 -2.065 1.00 87.00 322 PRO A CA 1
ATOM 2478 C C . PRO A 1 322 ? 11.036 -3.554 -1.001 1.00 87.00 322 PRO A C 1
ATOM 2480 O O . PRO A 1 322 ? 10.034 -4.252 -0.804 1.00 87.00 322 PRO A O 1
ATOM 2483 N N . PRO A 1 323 ? 12.167 -3.709 -0.284 1.00 87.12 323 PRO A N 1
ATOM 2484 C CA . PRO A 1 323 ? 12.320 -4.765 0.716 1.00 87.12 323 PRO A CA 1
ATOM 2485 C C . PRO A 1 323 ? 11.422 -4.549 1.940 1.00 87.12 323 PRO A C 1
ATOM 2487 O O . PRO A 1 323 ? 11.172 -5.489 2.690 1.00 87.12 323 PRO A O 1
ATOM 2490 N N . TYR A 1 324 ? 10.931 -3.324 2.142 1.00 89.31 324 TYR A N 1
ATOM 2491 C CA . TYR A 1 324 ? 9.996 -2.984 3.203 1.00 89.31 324 TYR A CA 1
ATOM 2492 C C . TYR A 1 324 ? 8.549 -2.989 2.696 1.00 89.31 324 TYR A C 1
ATOM 2494 O O . TYR A 1 324 ? 8.268 -2.456 1.621 1.00 89.31 324 TYR A O 1
ATOM 2502 N N . LYS A 1 325 ? 7.633 -3.568 3.481 1.00 93.38 325 LYS A N 1
ATOM 2503 C CA . LYS A 1 325 ? 6.194 -3.600 3.186 1.00 93.38 325 LYS A CA 1
ATOM 2504 C C . LYS A 1 325 ? 5.555 -2.282 3.587 1.00 93.38 325 LYS A C 1
ATOM 2506 O O . LYS A 1 325 ? 5.785 -1.797 4.688 1.00 93.38 325 LYS A O 1
ATOM 2511 N N . SER A 1 326 ? 4.749 -1.716 2.706 1.00 93.12 326 SER A N 1
ATOM 2512 C CA . SER A 1 326 ? 4.175 -0.388 2.892 1.00 93.12 326 SER A CA 1
ATOM 2513 C C . SER A 1 326 ? 2.679 -0.381 3.148 1.00 93.12 326 SER A C 1
ATOM 2515 O O . SER A 1 326 ? 2.161 0.598 3.681 1.00 93.12 326 SER A O 1
ATOM 2517 N N . TYR A 1 327 ? 2.008 -1.496 2.856 1.00 95.50 327 TYR A N 1
ATOM 2518 C CA . TYR A 1 327 ? 0.595 -1.698 3.138 1.00 95.50 327 TYR A CA 1
ATOM 2519 C C . TYR A 1 327 ? 0.358 -3.005 3.893 1.00 95.50 327 TYR A C 1
ATOM 2521 O O . TYR A 1 327 ? 1.036 -4.012 3.668 1.00 95.50 327 TYR A O 1
ATOM 2529 N N . ALA A 1 328 ? -0.667 -2.991 4.734 1.00 97.06 328 ALA A N 1
ATOM 2530 C CA . ALA A 1 328 ? -1.340 -4.164 5.257 1.00 97.06 328 ALA A CA 1
ATOM 2531 C C . ALA A 1 328 ? -2.756 -4.225 4.672 1.00 97.06 328 ALA A C 1
ATOM 2533 O O . ALA A 1 328 ? -3.510 -3.258 4.737 1.00 97.06 328 ALA A O 1
ATOM 2534 N N . ILE A 1 329 ? -3.122 -5.362 4.096 1.00 97.88 329 ILE A N 1
ATOM 2535 C CA . ILE A 1 329 ? -4.451 -5.621 3.545 1.00 97.88 329 ILE A CA 1
ATOM 2536 C C . ILE A 1 329 ? -5.194 -6.434 4.592 1.00 97.88 329 ILE A C 1
ATOM 2538 O O . ILE A 1 329 ? -4.781 -7.553 4.901 1.00 97.88 329 ILE A O 1
ATOM 2542 N N . VAL A 1 330 ? -6.252 -5.863 5.156 1.00 97.94 330 VAL A N 1
ATOM 2543 C CA . VAL A 1 330 ? -6.973 -6.434 6.295 1.00 97.94 330 VAL A CA 1
ATOM 2544 C C . VAL A 1 330 ? -8.417 -6.702 5.900 1.00 97.94 330 VAL A C 1
ATOM 2546 O O . VAL A 1 330 ? -9.107 -5.823 5.385 1.00 97.94 330 VAL A O 1
ATOM 2549 N N . GLU A 1 331 ? -8.880 -7.919 6.159 1.00 97.56 331 GLU A N 1
ATOM 2550 C CA . GLU A 1 331 ? -10.287 -8.282 6.025 1.00 97.56 331 GLU A CA 1
ATOM 2551 C C . GLU A 1 331 ? -11.066 -7.880 7.283 1.00 97.56 331 GLU A C 1
ATOM 2553 O O . GLU A 1 331 ? -10.768 -8.344 8.385 1.00 97.56 331 GLU A O 1
ATOM 2558 N N . VAL A 1 332 ? -12.077 -7.027 7.129 1.00 97.00 332 VAL A N 1
ATOM 2559 C CA . VAL A 1 332 ? -12.897 -6.506 8.238 1.00 97.00 332 VAL A CA 1
ATOM 2560 C C . VAL A 1 332 ? -14.368 -6.419 7.831 1.00 97.00 332 VAL A C 1
ATOM 2562 O O . VAL A 1 332 ? -14.665 -6.447 6.637 1.00 97.00 332 VAL A O 1
ATOM 2565 N N . PRO A 1 333 ? -15.320 -6.283 8.771 1.00 95.94 333 PRO A N 1
ATOM 2566 C CA . PRO A 1 333 ? -16.700 -5.964 8.420 1.00 95.94 333 PRO A CA 1
ATOM 2567 C C . PRO A 1 333 ? -16.787 -4.675 7.616 1.00 95.94 333 PRO A C 1
ATOM 2569 O O . PRO A 1 333 ? -16.178 -3.670 7.996 1.00 95.94 333 PRO A O 1
ATOM 2572 N N . LYS A 1 334 ? -17.593 -4.679 6.553 1.00 94.69 334 LYS A N 1
ATOM 2573 C CA . LYS A 1 334 ? -17.778 -3.498 5.710 1.00 94.69 334 LYS A CA 1
ATOM 2574 C C . LYS A 1 334 ? -18.192 -2.273 6.517 1.00 94.69 334 LYS A C 1
ATOM 2576 O O . LYS A 1 334 ? -17.672 -1.194 6.301 1.00 94.69 334 LYS A O 1
ATOM 2581 N N . GLU A 1 335 ? -19.075 -2.408 7.492 1.00 94.25 335 GLU A N 1
ATOM 2582 C CA . GLU A 1 335 ? -19.536 -1.260 8.276 1.00 94.25 335 GLU A CA 1
ATOM 2583 C C . GLU A 1 335 ? -18.428 -0.651 9.153 1.00 94.25 335 GLU A C 1
ATOM 2585 O O . GLU A 1 335 ? -18.531 0.505 9.553 1.00 94.25 335 GLU A O 1
ATOM 2590 N N . ALA A 1 336 ? -17.362 -1.404 9.446 1.00 95.44 336 ALA A N 1
ATOM 2591 C CA . ALA A 1 336 ? -16.287 -0.991 10.341 1.00 95.44 336 ALA A CA 1
ATOM 2592 C C . ALA A 1 336 ? -15.043 -0.447 9.620 1.00 95.44 336 ALA A C 1
ATOM 2594 O O . ALA A 1 336 ? -14.117 -0.004 10.298 1.00 95.44 336 ALA A O 1
ATOM 2595 N N . TRP A 1 337 ? -14.985 -0.448 8.282 1.00 95.19 337 TRP A N 1
ATOM 2596 C CA . TRP A 1 337 ? -13.754 -0.101 7.555 1.00 95.19 337 TRP A CA 1
ATOM 2597 C C . TRP A 1 337 ? -13.200 1.280 7.938 1.00 95.19 337 TRP A C 1
ATOM 2599 O O . TRP A 1 337 ? -11.997 1.434 8.148 1.00 95.19 337 TRP A O 1
ATOM 2609 N N . LEU A 1 338 ? -14.081 2.274 8.114 1.00 95.75 338 LEU A N 1
ATOM 2610 C CA . LEU A 1 338 ? -13.679 3.634 8.466 1.00 95.75 338 LEU A CA 1
ATOM 2611 C C . LEU A 1 338 ? -13.140 3.698 9.900 1.00 95.75 338 LEU A C 1
ATOM 2613 O O . LEU A 1 338 ? -12.137 4.362 10.152 1.00 95.75 338 LEU A O 1
ATOM 2617 N N . TYR A 1 339 ? -13.758 2.966 10.831 1.00 96.75 339 TYR A N 1
ATOM 2618 C CA . TYR A 1 339 ? -13.252 2.829 12.198 1.00 96.75 339 TYR A CA 1
ATOM 2619 C C . TYR A 1 339 ? -11.853 2.213 12.214 1.00 96.75 339 TYR A C 1
ATOM 2621 O O . TYR A 1 339 ? -10.962 2.732 12.878 1.00 96.75 339 TYR A O 1
ATOM 2629 N N . VAL A 1 340 ? -11.635 1.160 11.425 1.00 97.25 340 VAL A N 1
ATOM 2630 C CA . VAL A 1 340 ? -10.336 0.488 11.292 1.00 97.25 340 VAL A CA 1
ATOM 2631 C C . VAL A 1 340 ? -9.274 1.437 10.728 1.00 97.25 340 VAL A C 1
ATOM 2633 O O . VAL A 1 340 ? -8.157 1.474 11.245 1.00 97.25 340 VAL A O 1
ATOM 2636 N N . HIS A 1 341 ? -9.624 2.250 9.726 1.00 96.00 341 HIS A N 1
ATOM 2637 C CA . HIS A 1 341 ? -8.729 3.268 9.175 1.00 96.00 341 HIS A CA 1
ATOM 2638 C C . HIS A 1 341 ? -8.289 4.281 10.245 1.00 96.00 341 HIS A C 1
ATOM 2640 O O . HIS A 1 341 ? -7.096 4.522 10.420 1.00 96.00 341 HIS A O 1
ATOM 2646 N N . TRP A 1 342 ? -9.229 4.844 11.009 1.00 96.81 342 TRP A N 1
ATOM 2647 C CA . TRP A 1 342 ? -8.903 5.787 12.089 1.00 96.81 342 TRP A CA 1
ATOM 2648 C C . TRP A 1 342 ? -8.166 5.123 13.256 1.00 96.81 342 TRP A C 1
ATOM 2650 O O . TRP A 1 342 ? -7.287 5.734 13.859 1.00 96.81 342 TRP A O 1
ATOM 2660 N N . LYS A 1 343 ? -8.457 3.852 13.547 1.00 97.31 343 LYS A N 1
ATOM 2661 C CA . LYS A 1 343 ? -7.731 3.074 14.555 1.00 97.31 343 LYS A CA 1
ATOM 2662 C C . LYS A 1 343 ? -6.280 2.835 14.148 1.00 97.31 343 LYS A C 1
ATOM 2664 O O . LYS A 1 343 ? -5.398 2.871 15.004 1.00 97.31 343 LYS A O 1
ATOM 2669 N N . ARG A 1 344 ? -6.016 2.639 12.853 1.00 97.06 344 ARG A N 1
ATOM 2670 C CA . ARG A 1 344 ? -4.651 2.587 12.316 1.00 97.06 344 ARG A CA 1
ATOM 2671 C C . ARG A 1 344 ? -3.925 3.915 12.524 1.00 97.06 344 ARG A C 1
ATOM 2673 O O . ARG A 1 344 ? -2.776 3.899 12.955 1.00 97.06 344 ARG A O 1
ATOM 2680 N N . GLU A 1 345 ? -4.582 5.043 12.254 1.00 95.81 345 GLU A N 1
ATOM 2681 C CA . GLU A 1 345 ? -4.002 6.374 12.489 1.00 95.81 345 GLU A CA 1
ATOM 2682 C C . GLU A 1 345 ? -3.670 6.599 13.969 1.00 95.81 345 GLU A C 1
ATOM 2684 O O . GLU A 1 345 ? -2.558 7.022 14.286 1.00 95.81 345 GLU A O 1
ATOM 2689 N N . GLU A 1 346 ? -4.582 6.248 14.883 1.00 97.38 346 GLU A N 1
ATOM 2690 C CA . GLU A 1 346 ? -4.315 6.283 16.328 1.00 97.38 346 GLU A CA 1
ATOM 2691 C C . GLU A 1 346 ? -3.068 5.459 16.666 1.00 97.38 346 GLU A C 1
ATOM 2693 O O . GLU A 1 346 ? -2.133 5.969 17.284 1.00 97.38 346 GLU A O 1
ATOM 2698 N N . PHE A 1 347 ? -3.013 4.211 16.196 1.00 97.25 347 PHE A N 1
ATOM 2699 C CA . PHE A 1 347 ? -1.903 3.309 16.475 1.00 97.25 347 PHE A CA 1
ATOM 2700 C C . PHE A 1 347 ? -0.552 3.844 15.991 1.00 97.25 347 PHE A C 1
ATOM 2702 O O . PHE A 1 347 ? 0.410 3.847 16.760 1.00 97.25 347 PHE A O 1
ATOM 2709 N N . ILE A 1 348 ? -0.460 4.293 14.737 1.00 96.25 348 ILE A N 1
ATOM 2710 C CA . ILE A 1 348 ? 0.802 4.789 14.173 1.00 96.25 348 ILE A CA 1
ATOM 2711 C C . ILE A 1 348 ? 1.283 6.025 14.934 1.00 96.25 348 ILE A C 1
ATOM 2713 O O . ILE A 1 348 ? 2.467 6.125 15.258 1.00 96.25 348 ILE A O 1
ATOM 2717 N N . ASN A 1 349 ? 0.380 6.950 15.259 1.00 95.62 349 ASN A N 1
ATOM 2718 C CA . ASN A 1 349 ? 0.740 8.165 15.983 1.00 95.62 349 ASN A CA 1
ATOM 2719 C C . ASN A 1 349 ? 1.129 7.879 17.448 1.00 95.62 349 ASN A C 1
ATOM 2721 O O . ASN A 1 349 ? 2.068 8.490 17.961 1.00 95.62 349 ASN A O 1
ATOM 2725 N N . GLU A 1 350 ? 0.484 6.916 18.116 1.00 96.19 350 GLU A N 1
ATOM 2726 C CA . GLU A 1 350 ? 0.909 6.442 19.442 1.00 96.19 350 GLU A CA 1
ATOM 2727 C C . GLU A 1 350 ? 2.307 5.817 19.400 1.00 96.19 350 GLU A C 1
ATOM 2729 O O . GLU A 1 350 ? 3.163 6.164 20.216 1.00 96.19 350 GLU A O 1
ATOM 2734 N N . MET A 1 351 ? 2.565 4.939 18.426 1.00 95.25 351 MET A N 1
ATOM 2735 C CA . MET A 1 351 ? 3.878 4.318 18.228 1.00 95.25 351 MET A CA 1
ATOM 2736 C C . MET A 1 351 ? 4.958 5.360 17.926 1.00 95.25 351 MET A C 1
ATOM 2738 O O . MET A 1 351 ? 6.071 5.256 18.441 1.00 95.25 351 MET A O 1
ATOM 2742 N N . ALA A 1 352 ? 4.639 6.386 17.133 1.00 94.62 352 ALA A N 1
ATOM 2743 C CA . ALA A 1 352 ? 5.549 7.489 16.853 1.00 94.62 352 ALA A CA 1
ATOM 2744 C C . ALA A 1 352 ? 5.947 8.232 18.142 1.00 94.62 352 ALA A C 1
ATOM 2746 O O . ALA A 1 352 ? 7.135 8.461 18.367 1.00 94.62 352 ALA A O 1
ATOM 2747 N N . LEU A 1 353 ? 4.988 8.550 19.024 1.00 95.12 353 LEU A N 1
ATOM 2748 C CA . LEU A 1 353 ? 5.267 9.213 20.309 1.00 95.12 353 LEU A CA 1
ATOM 2749 C C . LEU A 1 353 ? 6.082 8.355 21.284 1.00 95.12 353 LEU A C 1
ATOM 2751 O O . LEU A 1 353 ? 6.792 8.906 22.124 1.00 95.12 353 LEU A O 1
ATOM 2755 N N . GLN A 1 354 ? 6.007 7.029 21.176 1.00 94.75 354 GLN A N 1
ATOM 2756 C CA . GLN A 1 354 ? 6.828 6.104 21.966 1.00 94.75 354 GLN A CA 1
ATOM 2757 C C . GLN A 1 354 ? 8.285 6.021 21.479 1.00 94.75 354 GLN A C 1
ATOM 2759 O O . GLN A 1 354 ? 9.101 5.363 22.120 1.00 94.75 354 GLN A O 1
ATOM 2764 N N . ARG A 1 355 ? 8.618 6.689 20.366 1.00 93.12 355 ARG A N 1
ATOM 2765 C CA . ARG A 1 355 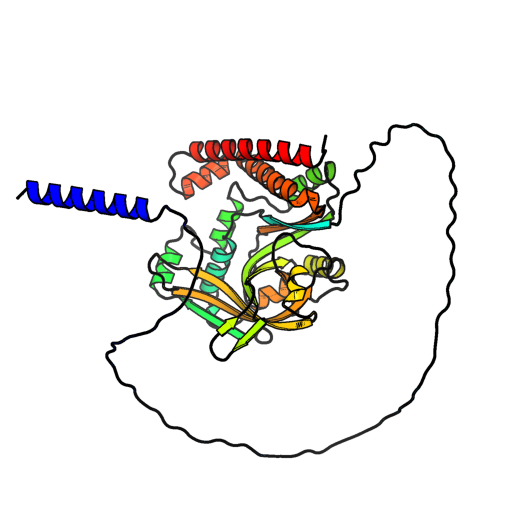? 9.937 6.672 19.714 1.00 93.12 355 ARG A CA 1
ATOM 2766 C C . ARG A 1 355 ? 10.492 8.095 19.549 1.00 93.12 355 ARG A C 1
ATOM 2768 O O . ARG A 1 355 ? 10.706 8.552 18.416 1.00 93.12 355 ARG A O 1
ATOM 2775 N N . PRO A 1 356 ? 10.688 8.846 20.649 1.00 90.69 356 PRO A N 1
ATOM 2776 C CA . PRO A 1 356 ? 11.139 10.236 20.587 1.00 90.69 356 PRO A CA 1
ATOM 2777 C C . PRO A 1 356 ? 12.456 10.399 19.815 1.00 90.69 356 PRO A C 1
ATOM 2779 O O . PRO A 1 356 ? 12.625 11.375 19.087 1.00 90.69 356 PRO A O 1
ATOM 2782 N N . GLU A 1 357 ? 13.347 9.409 19.865 1.00 93.12 357 GLU A N 1
ATOM 2783 C CA . GLU A 1 357 ? 14.611 9.393 19.130 1.00 93.12 357 GLU A CA 1
ATOM 2784 C C . GLU A 1 357 ? 14.423 9.433 17.604 1.00 93.12 357 GLU A C 1
ATOM 2786 O O . GLU A 1 357 ? 15.209 10.067 16.893 1.00 93.12 357 GLU A O 1
ATOM 2791 N N . ARG A 1 358 ? 13.357 8.805 17.084 1.00 93.81 358 ARG A N 1
ATOM 2792 C CA . ARG A 1 358 ? 13.019 8.835 15.652 1.00 93.81 358 ARG A CA 1
ATOM 2793 C C . ARG A 1 358 ? 12.405 10.165 15.242 1.00 93.81 358 ARG A C 1
ATOM 2795 O O . ARG A 1 358 ? 12.666 10.637 14.139 1.00 93.81 358 ARG A O 1
ATOM 2802 N N . ILE A 1 359 ? 11.628 10.789 16.128 1.00 92.75 359 ILE A N 1
ATOM 2803 C CA . ILE A 1 359 ? 11.077 12.131 15.902 1.00 92.75 359 ILE A CA 1
ATOM 2804 C C . ILE A 1 359 ? 12.208 13.164 15.858 1.00 92.75 359 ILE A C 1
ATOM 2806 O O . ILE A 1 359 ? 12.254 13.989 14.947 1.00 92.75 359 ILE A O 1
ATOM 2810 N N . GLU A 1 360 ? 13.160 13.098 16.790 1.00 91.25 360 GLU A N 1
ATOM 2811 C CA . GLU A 1 360 ? 14.342 13.963 16.774 1.00 91.25 360 GLU A CA 1
ATOM 2812 C C . GLU A 1 360 ? 15.197 13.756 15.524 1.00 91.25 360 GLU A C 1
ATOM 2814 O O . GLU A 1 360 ? 15.669 14.721 14.919 1.00 91.25 360 GLU A O 1
ATOM 2819 N N . TRP A 1 361 ? 15.398 12.498 15.122 1.00 92.06 361 TRP A N 1
ATOM 2820 C CA . TRP A 1 361 ? 16.092 12.182 13.881 1.00 92.06 361 TRP A CA 1
ATOM 2821 C C . TRP A 1 361 ? 15.374 12.785 12.666 1.00 92.06 361 TRP A C 1
ATOM 2823 O O . TRP A 1 361 ? 16.030 13.426 11.846 1.00 92.06 361 TRP A O 1
ATOM 2833 N N . LEU A 1 362 ? 14.045 12.662 12.588 1.00 90.44 362 LEU A N 1
ATOM 2834 C CA . LEU A 1 362 ? 13.242 13.223 11.500 1.00 90.44 362 LEU A CA 1
ATOM 2835 C C . LEU A 1 362 ? 13.317 14.758 11.466 1.00 90.44 362 LEU A C 1
ATOM 2837 O O . LEU A 1 362 ? 13.458 15.346 10.396 1.00 90.44 362 LEU A O 1
ATOM 2841 N N . ALA A 1 363 ? 13.276 15.415 12.627 1.00 88.75 363 ALA A N 1
ATOM 2842 C CA . ALA A 1 363 ? 13.428 16.865 12.716 1.00 88.75 363 ALA A CA 1
ATOM 2843 C C . ALA A 1 363 ? 14.802 17.317 12.191 1.00 88.75 363 ALA A C 1
ATOM 2845 O O . ALA A 1 363 ? 14.877 18.224 11.363 1.00 88.75 363 ALA A O 1
ATOM 2846 N N . ARG A 1 364 ? 15.885 16.632 12.593 1.00 87.12 364 ARG A N 1
ATOM 2847 C CA . ARG A 1 364 ? 17.237 16.898 12.071 1.00 87.12 364 ARG A CA 1
ATOM 2848 C C . ARG A 1 364 ? 17.325 16.673 10.563 1.00 87.12 364 ARG A C 1
ATOM 2850 O O . ARG A 1 364 ? 17.946 17.483 9.881 1.00 87.12 364 ARG A O 1
ATOM 2857 N N . TRP A 1 365 ? 16.689 15.616 10.054 1.00 84.75 365 TRP A N 1
ATOM 2858 C CA . TRP A 1 365 ? 16.635 15.312 8.623 1.00 84.75 365 TRP A CA 1
ATOM 2859 C C . TRP A 1 365 ? 16.036 16.474 7.821 1.00 84.75 365 TRP A C 1
ATOM 2861 O O . TRP A 1 365 ? 16.658 16.962 6.884 1.00 84.75 365 TRP A O 1
ATOM 2871 N N . TYR A 1 366 ? 14.894 17.010 8.260 1.00 83.00 366 TYR A N 1
ATOM 2872 C CA . TYR A 1 366 ? 14.255 18.177 7.635 1.00 83.00 366 TYR A CA 1
ATOM 2873 C C . TYR A 1 366 ? 14.893 19.528 7.993 1.00 83.00 366 TYR A C 1
ATOM 2875 O O . TYR A 1 366 ? 14.357 20.575 7.630 1.00 83.00 366 TYR A O 1
ATOM 2883 N N . ARG A 1 367 ? 16.037 19.532 8.691 1.00 84.31 367 ARG A N 1
ATOM 2884 C CA . ARG A 1 367 ? 16.726 20.745 9.168 1.00 84.31 367 ARG A CA 1
ATOM 2885 C C . ARG A 1 367 ? 15.827 21.631 10.045 1.00 84.31 367 ARG A C 1
ATOM 2887 O O . ARG A 1 367 ? 16.001 22.847 10.099 1.00 84.31 367 ARG A O 1
ATOM 2894 N N . GLU A 1 368 ? 14.877 21.019 10.747 1.00 82.06 368 GLU A N 1
ATOM 2895 C CA . GLU A 1 368 ? 14.021 21.683 11.724 1.00 82.06 368 GLU A CA 1
ATOM 2896 C C . GLU A 1 368 ? 14.765 21.770 13.070 1.00 82.06 368 GLU A C 1
ATOM 2898 O O . GLU A 1 368 ? 15.213 20.748 13.598 1.00 82.06 368 GLU A O 1
ATOM 2903 N N . PRO A 1 369 ? 14.896 22.968 13.669 1.00 74.94 369 PRO A N 1
ATOM 2904 C CA . PRO A 1 369 ? 15.681 23.156 14.888 1.00 74.94 369 PRO A CA 1
ATOM 2905 C C . PRO A 1 369 ? 14.998 22.599 16.145 1.00 74.94 369 PRO A C 1
ATOM 2907 O O . PRO A 1 369 ? 15.646 22.485 17.183 1.00 74.94 369 PRO A O 1
ATOM 2910 N N . ASN A 1 370 ? 13.697 22.284 16.087 1.00 79.75 370 ASN A N 1
ATOM 2911 C CA . ASN A 1 370 ? 12.922 21.884 17.257 1.00 79.75 370 ASN A CA 1
ATOM 2912 C C . ASN A 1 370 ? 11.955 20.721 16.967 1.00 79.75 370 ASN A C 1
ATOM 2914 O O . ASN A 1 370 ? 10.896 20.904 16.366 1.00 79.75 370 ASN A O 1
ATOM 2918 N N . ALA A 1 371 ? 12.279 19.537 17.492 1.00 86.62 371 ALA A N 1
ATOM 2919 C CA . ALA A 1 371 ? 11.435 18.342 17.418 1.00 86.62 371 ALA A CA 1
ATOM 2920 C C . ALA A 1 371 ? 10.092 18.487 18.164 1.00 86.62 371 ALA A C 1
ATOM 2922 O O . ALA A 1 371 ? 9.132 17.784 17.846 1.00 86.62 371 ALA A O 1
ATOM 2923 N N . THR A 1 372 ? 9.987 19.430 19.110 1.00 87.56 372 THR A N 1
ATOM 2924 C CA . THR A 1 372 ? 8.760 19.682 19.890 1.00 87.56 372 THR A CA 1
ATOM 2925 C C . THR A 1 372 ? 7.564 19.967 18.986 1.00 87.56 372 THR A C 1
ATOM 2927 O O . THR A 1 372 ? 6.469 19.484 19.252 1.00 87.56 372 THR A O 1
ATOM 2930 N N . ARG A 1 373 ? 7.779 20.655 17.858 1.00 84.25 373 ARG A N 1
ATOM 2931 C CA . ARG A 1 373 ? 6.718 20.956 16.888 1.00 84.25 373 ARG A CA 1
ATOM 2932 C C . ARG A 1 373 ? 6.106 19.693 16.276 1.00 84.25 373 ARG A C 1
ATOM 2934 O O . ARG A 1 373 ? 4.894 19.636 16.085 1.00 84.25 373 ARG A O 1
ATOM 2941 N N . TYR A 1 374 ? 6.923 18.675 15.998 1.00 85.69 374 TYR A N 1
ATOM 2942 C CA . TYR A 1 374 ? 6.441 17.379 15.517 1.00 85.69 374 TYR A CA 1
ATOM 2943 C C . TYR A 1 374 ? 5.664 16.644 16.610 1.00 85.69 374 TYR A C 1
ATOM 2945 O O . TYR A 1 374 ? 4.587 16.124 16.346 1.00 85.69 374 TYR A O 1
ATOM 2953 N N . VAL A 1 375 ? 6.160 16.652 17.850 1.00 91.38 375 VAL A N 1
ATOM 2954 C CA . VAL A 1 375 ? 5.461 16.034 18.989 1.00 91.38 375 VAL A CA 1
ATOM 2955 C C . VAL A 1 375 ? 4.095 16.687 19.227 1.00 91.38 375 VAL A C 1
ATOM 2957 O O . VAL A 1 375 ? 3.101 15.987 19.403 1.00 91.38 375 VAL A O 1
ATOM 2960 N N . GLU A 1 376 ? 4.021 18.018 19.215 1.00 91.75 376 GLU A N 1
ATOM 2961 C CA . GLU A 1 376 ? 2.769 18.771 19.362 1.00 91.75 376 GLU A CA 1
ATOM 2962 C C . GLU A 1 376 ? 1.799 18.505 18.210 1.00 91.75 376 GLU A C 1
ATOM 2964 O O . GLU A 1 376 ? 0.606 18.305 18.444 1.00 91.75 376 GLU A O 1
ATOM 2969 N N . PHE A 1 377 ? 2.308 18.443 16.975 1.00 90.12 377 PHE A N 1
ATOM 2970 C CA . PHE A 1 377 ? 1.518 18.051 15.811 1.00 90.12 377 PHE A CA 1
ATOM 2971 C C . PHE A 1 377 ? 0.894 16.663 16.003 1.00 90.12 377 PHE A C 1
ATOM 2973 O O . PHE A 1 377 ? -0.318 16.523 15.855 1.00 90.12 377 PHE A O 1
ATOM 2980 N N . ILE A 1 378 ? 1.691 15.664 16.399 1.00 93.94 378 ILE A N 1
ATOM 2981 C CA . ILE A 1 378 ? 1.217 14.289 16.610 1.00 93.94 378 ILE A CA 1
ATOM 2982 C C . ILE A 1 378 ? 0.170 14.234 17.729 1.00 93.94 378 ILE A C 1
ATOM 2984 O O . ILE A 1 378 ? -0.863 13.587 17.578 1.00 93.94 378 ILE A O 1
ATOM 2988 N N . LYS A 1 379 ? 0.391 14.949 18.840 1.00 95.69 379 LYS A N 1
ATOM 2989 C CA . LYS A 1 379 ? -0.578 15.021 19.946 1.00 95.69 379 LYS A CA 1
ATOM 2990 C C . LYS A 1 379 ? -1.925 15.589 19.499 1.00 95.69 379 LYS A C 1
ATOM 2992 O O . LYS A 1 379 ? -2.954 15.028 19.859 1.00 95.69 379 LYS A O 1
ATOM 2997 N N . ARG A 1 380 ? -1.919 16.653 18.690 1.00 95.56 380 ARG A N 1
ATOM 2998 C CA . ARG A 1 380 ? -3.150 17.237 18.138 1.00 95.56 380 ARG A CA 1
ATOM 2999 C C . ARG A 1 380 ? -3.871 16.261 17.205 1.00 95.56 380 ARG A C 1
ATOM 3001 O O . ARG A 1 380 ? -5.076 16.081 17.335 1.00 95.56 380 ARG A O 1
ATOM 3008 N N . VAL A 1 381 ? -3.135 15.596 16.310 1.00 94.19 381 VAL A N 1
ATOM 3009 C CA . VAL A 1 381 ? -3.700 14.573 15.409 1.00 94.19 381 VAL A CA 1
ATOM 3010 C C . VAL A 1 381 ? -4.327 13.425 16.203 1.00 94.19 381 VAL A C 1
ATOM 3012 O O . VAL A 1 381 ? -5.416 12.970 15.857 1.00 94.19 381 VAL A O 1
ATOM 3015 N N . LEU A 1 382 ? -3.689 12.979 17.290 1.00 96.56 382 LEU A N 1
ATOM 3016 C CA . LEU A 1 382 ? -4.237 11.943 18.172 1.00 96.56 382 LEU A CA 1
ATOM 3017 C C . LEU A 1 382 ? -5.528 12.373 18.864 1.00 96.56 382 LEU A C 1
ATOM 3019 O O . LEU A 1 382 ? -6.447 11.568 18.972 1.00 96.56 382 LEU A O 1
ATOM 3023 N N . GLU A 1 383 ? -5.608 13.614 19.337 1.00 96.94 383 GLU A N 1
ATOM 3024 C CA . GLU A 1 383 ? -6.817 14.142 19.974 1.00 96.94 383 GLU A CA 1
ATOM 3025 C C . GLU A 1 383 ? -7.999 14.172 18.993 1.00 96.94 383 GLU A C 1
ATOM 3027 O O . GLU A 1 383 ? -9.072 13.644 19.294 1.00 96.94 383 GLU A O 1
ATOM 3032 N N . GLU A 1 384 ? -7.782 14.699 17.785 1.00 95.38 384 GLU A N 1
ATOM 3033 C CA . GLU A 1 384 ? -8.786 14.716 16.714 1.00 95.38 384 GLU A CA 1
ATOM 3034 C C . GLU A 1 384 ? -9.200 13.295 16.300 1.00 95.38 384 GLU A C 1
ATOM 3036 O O . GLU A 1 384 ? -10.390 12.993 16.172 1.00 95.38 384 GLU A O 1
ATOM 3041 N N . THR A 1 385 ? -8.221 12.398 16.155 1.00 96.69 385 THR A N 1
ATOM 3042 C CA . THR A 1 385 ? -8.442 10.990 15.804 1.00 96.69 385 THR A CA 1
ATOM 3043 C C . THR A 1 385 ? -9.277 10.274 16.861 1.00 96.69 385 THR A C 1
ATOM 3045 O O . THR A 1 385 ? -10.239 9.588 16.523 1.00 96.69 385 THR A O 1
ATOM 3048 N N . ARG A 1 386 ? -8.961 10.455 18.147 1.00 97.25 386 ARG A N 1
ATOM 3049 C CA . ARG A 1 386 ? -9.697 9.836 19.259 1.00 97.25 386 ARG A CA 1
ATOM 3050 C C . ARG A 1 386 ? -11.133 10.316 19.334 1.00 97.25 386 ARG A C 1
ATOM 3052 O O . ARG A 1 386 ? -12.030 9.492 19.472 1.00 97.25 386 ARG A O 1
ATOM 3059 N N . LYS A 1 387 ? -11.366 11.614 19.139 1.00 96.38 387 LYS A N 1
ATOM 3060 C CA . LYS A 1 387 ? -12.724 12.155 19.051 1.00 96.38 387 LYS A CA 1
ATOM 3061 C C . LYS A 1 387 ? -13.514 11.499 17.915 1.00 96.38 387 LYS A C 1
ATOM 3063 O O . LYS A 1 387 ? -14.650 11.075 18.112 1.00 96.38 387 LYS A O 1
ATOM 3068 N N . ARG A 1 388 ? -12.902 11.350 16.735 1.00 96.12 388 ARG A N 1
ATOM 3069 C CA . ARG A 1 388 ? -13.548 10.673 15.604 1.00 96.12 388 ARG A CA 1
ATOM 3070 C C . ARG A 1 388 ? -13.808 9.191 15.884 1.00 96.12 388 ARG A C 1
ATOM 3072 O O . ARG A 1 388 ? -14.831 8.651 15.469 1.00 96.12 388 ARG A O 1
ATOM 3079 N N . LEU A 1 389 ? -12.899 8.533 16.595 1.00 96.69 389 LEU A N 1
ATOM 3080 C CA . LEU A 1 389 ? -13.062 7.146 17.013 1.00 96.69 389 LEU A CA 1
ATOM 3081 C C . LEU A 1 389 ? -14.196 6.967 18.015 1.00 96.69 389 LEU A C 1
ATOM 3083 O O . LEU A 1 389 ? -14.904 5.976 17.906 1.00 96.69 389 LEU A O 1
ATOM 3087 N N . GLU A 1 390 ? -14.408 7.898 18.944 1.00 96.12 390 GLU A N 1
ATOM 3088 C CA . GLU A 1 390 ? -15.552 7.865 19.865 1.00 96.12 390 GLU A CA 1
ATOM 3089 C C . GLU A 1 390 ? -16.887 7.933 19.112 1.00 96.12 390 GLU A C 1
ATOM 3091 O O . GLU A 1 390 ? -17.785 7.133 19.383 1.00 96.12 390 GLU A O 1
ATOM 3096 N N . GLU A 1 391 ? -16.995 8.819 18.115 1.00 95.56 391 GLU A N 1
ATOM 3097 C CA . GLU A 1 391 ? -18.172 8.921 17.241 1.00 95.56 391 GLU A CA 1
ATOM 3098 C C . GLU A 1 391 ? -18.429 7.600 16.498 1.00 95.56 391 GLU A C 1
ATOM 3100 O O . GLU A 1 391 ? -19.512 7.023 16.594 1.00 95.56 391 GLU A O 1
ATOM 3105 N N . LEU A 1 392 ? -17.407 7.069 15.820 1.00 95.69 392 LEU A N 1
ATOM 3106 C CA . LEU A 1 392 ? -17.510 5.817 15.064 1.00 95.69 392 LEU A CA 1
ATOM 3107 C C . LEU A 1 392 ? -17.780 4.612 15.974 1.00 95.69 392 LEU A C 1
ATOM 3109 O O . LEU A 1 392 ? -18.537 3.714 15.613 1.00 95.69 392 LEU A O 1
ATOM 3113 N N . ARG A 1 393 ? -17.192 4.587 17.174 1.00 93.38 393 ARG A N 1
ATOM 3114 C CA . ARG A 1 393 ? -17.421 3.546 18.181 1.00 93.38 393 ARG A CA 1
ATOM 3115 C C . ARG A 1 393 ? -18.889 3.533 18.613 1.00 93.38 393 ARG A C 1
ATOM 3117 O O . ARG A 1 393 ? -19.484 2.457 18.687 1.00 93.38 393 ARG A O 1
ATOM 3124 N N . ALA A 1 394 ? -19.480 4.708 18.835 1.00 92.50 394 ALA A N 1
ATOM 3125 C CA . ALA A 1 394 ? -20.894 4.852 19.168 1.00 92.50 394 ALA A CA 1
ATOM 3126 C C . ALA A 1 394 ? -21.813 4.445 18.002 1.00 92.50 394 ALA A C 1
ATOM 3128 O O . ALA A 1 394 ? -22.758 3.686 18.216 1.00 92.50 394 ALA A O 1
ATOM 3129 N N . GLU A 1 395 ? -21.510 4.866 16.769 1.00 92.06 395 GLU A N 1
ATOM 3130 C CA . GLU A 1 395 ? -22.238 4.453 15.554 1.00 92.06 395 GLU A CA 1
ATOM 3131 C C . GLU A 1 395 ? -22.205 2.928 15.353 1.00 92.06 395 GLU A C 1
ATOM 3133 O O . GLU A 1 395 ? -23.183 2.307 14.929 1.00 92.06 395 GLU A O 1
ATOM 3138 N N . LEU A 1 396 ? -21.084 2.299 15.712 1.00 91.25 396 LEU A N 1
ATOM 3139 C CA . LEU A 1 396 ? -20.912 0.854 15.686 1.00 91.25 396 LEU A CA 1
ATOM 3140 C C . LEU A 1 396 ? -21.459 0.154 16.944 1.00 91.25 396 LEU A C 1
ATOM 3142 O O . LEU A 1 396 ? -21.428 -1.071 17.008 1.00 91.25 396 LEU A O 1
ATOM 3146 N N . GLY A 1 397 ? -21.971 0.864 17.949 1.00 88.12 397 GLY A N 1
ATOM 3147 C CA . GLY A 1 397 ? -22.456 0.241 19.186 1.00 88.12 397 GLY A CA 1
ATOM 3148 C C . GLY A 1 397 ? -21.391 -0.591 19.916 1.00 88.12 397 GLY A C 1
ATOM 3149 O O . GLY A 1 397 ? -21.716 -1.595 20.549 1.00 88.12 397 GLY A O 1
ATOM 3150 N N . LEU A 1 398 ? -20.118 -0.211 19.790 1.00 85.12 398 LEU A N 1
ATOM 3151 C CA . LEU A 1 398 ? -18.999 -0.844 20.481 1.00 85.12 398 LEU A CA 1
ATOM 3152 C C . LEU A 1 398 ? -18.908 -0.253 21.900 1.00 85.12 398 LEU A C 1
ATOM 3154 O O . LEU A 1 398 ? -18.575 0.916 22.069 1.00 85.12 398 LEU A O 1
ATOM 3158 N N . SER A 1 399 ? -19.237 -1.035 22.931 1.00 62.38 399 SER A N 1
ATOM 3159 C CA . SER A 1 399 ? -19.230 -0.579 24.337 1.00 62.38 399 SER A CA 1
ATOM 3160 C C . SER A 1 399 ? -17.834 -0.459 24.910 1.00 62.38 399 SER A C 1
ATOM 3162 O O . SER A 1 399 ? -17.059 -1.424 24.720 1.00 62.38 399 SER A O 1
#

Sequence (399 aa):
MRWALFLTAVVIAVLVAGAIWAGAQPRGASGAVAVEGAKTPTYVEPSAALPPSGEAALRAEHSHGASADAGLQGGGPLNGWAAPNASARGSEGARRGARAWGPPTLVNLEIAVYGFEKIYAAYRAVEMDYFKKPKRNDTVVRTFGVLDEEARREFMGLDYNSSAGVVEFVMRNPFTVTPGEFMSFVERLRGELPVGDVYFASRLEYAVLVARKNATTAEGPAVNILVLDDEDFRRFTKKYVGYEVDPCDNSIVLPSVYNRTFAKGQVVEAFLPLAWYGVRTNTARAYFHVNMLLKIHFTSIYAEEPHGYIGRCFAESFTDVPPYKSYAIVEVPKEAWLYVHWKREEFINEMALQRPERIEWLARWYREPNATRYVEFIKRVLEETRKRLEELRAELGLS